Protein 7E1N (pdb70)

Radius of gyration: 22.17 Å; Cα contacts (8 Å, |Δi|>4): 540; chains: 2; bounding box: 62×58×47 Å

Nearest PDB structures (foldseek):
  7e1n-assembly1_B  TM=1.002E+00  e=2.954E-24  Pseudomonas fluorescens
  7e1l-assembly1_A  TM=7.698E-01  e=1.825E-19  Pseudomonas fluorescens
  7e1l-assembly1_B  TM=7.370E-01  e=7.491E-19  Pseudomonas fluorescens
  5fgl-assembly1_A  TM=7.136E-01  e=1.417E-04  Pseudomonas putida S16
  5wm9-assembly1_A  TM=5.943E-01  e=2.203E-04  Mycobacterium tuberculosis H37Rv

Foldseek 3Di:
DVVVLVVLLVLLLQQLLVQCLVQNPVRDDLVNSCVSSVHDLCSNCVNQVHSVSSLLVNLLVLLCLQPNLVQLVVLLPDDDALLVSLLVVLLSLLVCCVPPLDGRSLSNLVVCVVPNDPSNVVCCVPRVVSSLLSQLPSLCRLLVHPSPPPLSVVLSCVLVVVSSCCSPCVPCCCPPNPPVDDSPSVVVSVVSSVVSSVVSNVSSVVVVVD/DLLVLLLQQVLVVCLVQNLVRDDCVNSCVSSVHDSVSCCVNQVHSVSSLLVNLLVLLVLQPNLVQLVVLLPDDDQLLVSLLVVLLSLLVCCVPPLPGSSLSNNVSCVVPPDPSNVVCCVPRVVSNLLSQLVSLCSLLVHPSPDPLSNVLSCVQVVVSSCCSVCVVCCCVPPPPVDDSPRVVVSVVSSVVSSVVSNVSSVVVVVVD

B-factor: mean 45.84, std 16.69, range [20.74, 133.79]

Organism: Pseudomonas fluorescens (NCBI:txid294)

Secondary structure (DSSP, 8-state):
-HHHHHHHHHHHHHHHHHHHHHHTTTT--HHHHHHHHT--HHHHHHHHSSHHHHHHHHHHHHHHHH--HHHHHHHHHSSS-HHHHHHHHHHHHHHHHHH-TT-SHHHHHHHHHHS--TTHHHHIIIIIHHHHHHHHHHHHHHHTS-TTSHHHHHHHHHHHHHHHHHHHHHHHIIIIISTT----HHHHHHHHHHHHHHHHHHHHHHHHH-/-HHHHHHHHHHHHHHHHTTTT--HHHHHHHHT--HHHHHHHHSSHHHHHHHHHHHHHHHH--HHHHHHHHHSSS-HHHHHHHHHHHHHHHHHH-TT-SHHHHHHHHHHS--TTHHHHIIIIIHHHHHHHHHHHHHHHTS-TTSHHHHHHHHHHHHHHHHHHHHHHHIIIIISTT----HHHHHHHHHHHHHHHHHHHHHHHHHH-

Solvent-accessible surface area: 18435 Å² total; per-residue (Å²): 127,217,147,96,29,85,58,42,70,82,72,0,9,53,68,0,0,53,4,0,5,101,48,10,38,100,61,1,74,54,147,51,2,23,104,83,3,162,16,100,64,74,26,9,68,179,36,8,113,72,60,65,26,0,6,97,15,0,0,44,51,0,20,32,78,8,10,96,50,124,52,6,56,57,20,45,134,170,130,45,43,27,65,88,31,0,96,40,8,2,35,36,5,3,86,29,10,106,92,92,78,124,30,17,1,24,58,1,17,10,38,2,39,11,61,83,18,111,11,14,83,27,0,11,115,100,31,17,60,33,13,17,84,23,8,13,21,0,0,1,91,33,5,125,20,81,29,100,51,63,12,0,4,35,0,5,4,8,10,49,1,6,4,28,34,1,13,43,5,29,112,14,10,89,96,45,10,5,108,61,3,45,25,91,33,99,16,2,9,61,10,14,3,34,9,4,58,11,0,0,137,27,3,10,54,80,19,98,129,120,110,66,97,103,90,0,7,50,63,0,0,48,2,0,3,97,53,11,39,98,53,3,65,61,143,49,2,21,112,92,3,162,18,96,75,71,21,10,78,178,67,9,114,72,59,61,8,0,6,91,18,0,0,41,48,0,19,28,89,9,12,90,42,121,55,5,68,45,22,44,132,163,138,42,48,28,64,84,32,0,89,39,9,2,30,38,4,3,81,25,10,118,96,95,71,108,22,18,0,20,66,1,19,12,25,3,36,19,67,72,18,113,10,16,82,46,1,12,115,97,31,17,72,31,12,19,82,16,7,13,21,0,0,3,102,35,6,121,21,84,31,99,45,62,12,0,5,35,0,4,4,9,9,48,1,5,3,25,32,3,13,48,5,29,102,19,10,100,90,35,10,3,105,63,4,48,25,90,31,98,15,1,9,64,11,14,5,32,9,4,61,10,0,0,137,27,4,9,53,78,8,82,126,97,114

InterPro domains:
  IPR001647 DNA-binding HTH domain, TetR-type [PF00440] (25-71)
  IPR001647 DNA-binding HTH domain, TetR-type [PR00455] (25-38)
  IPR001647 DNA-binding HTH domain, TetR-type [PR00455] (46-69)
  IPR001647 DNA-binding HTH domain, TetR-type [PS50977] (19-79)
  IPR009057 Homedomain-like superfamily [SSF46689] (12-83)
  IPR015292 Transcription regulator YbiH, C-terminal [PF09209] (95-189)
  IPR036271 Tetracyclin repressor-like, C-terminal domain superfamily [SSF48498] (93-189)
  IPR050109 HTH-type, TetR-like transcriptional regulator [PTHR30055] (11-215)

Sequence (415 aa):
SRLDGQATRLQILEKAGELFAEQGLANTTSKQICERSQANSAAVNNYHFVNKEGLYRAVLLEAHARLLVQLETLVSSLNERPGSPQDKLRALITVLVERLHNHPDGWALKVLTREVLSPSPEFEVVLKEQSFPKAHILRGLLGQIMNLPADHPTTLRSAISVFAPCLFLLIAHQPLKQHVLQGLSLEPQGLIDHMMSYALGGLQAVAATAHDAATRLQILEKAGELFAEQGLANTTSKQICERSQANSAAVNYHFVNKEGLYRAVLLEAHARLVQLETLVSLNERPGSPQDKLRALITVLVERLHNHPDGWALKVLTREVLSPSPEFEVVLKEQSFPKAHILRGLLGQIMNLPADHPTTLRSAISVFAPCLFLLIAHQPLKQHVLQGLSLEPQGLIDHMMSYALGGLQAVAATAHDAA

Structure (mmCIF, N/CA/C/O backbone):
data_7E1N
#
_entry.id   7E1N
#
_cell.length_a   106.741
_cell.length_b   106.741
_cell.length_c   284.181
_cell.angle_alpha   90.000
_cell.angle_beta   90.000
_cell.angle_gamma   120.000
#
_symmetry.space_group_name_H-M   'H 3 2'
#
loop_
_entity.id
_entity.type
_entity.pdbx_description
1 polymer 'DUF1956 domain-containing protein'
2 non-polymer 2,4-bis[(1R)-1-oxidanylethyl]benzene-1,3,5-triol
3 water water
#
loop_
_atom_site.group_PDB
_atom_site.id
_atom_site.type_symbol
_atom_site.label_atom_id
_atom_site.label_alt_id
_atom_site.label_comp_id
_atom_site.label_asym_id
_atom_site.label_entity_id
_atom_site.label_seq_id
_atom_site.pdbx_PDB_ins_code
_atom_site.Cartn_x
_atom_site.Cartn_y
_atom_site.Cartn_z
_atom_site.occupancy
_atom_site.B_iso_or_equiv
_atom_site.auth_seq_id
_atom_site.auth_comp_id
_atom_site.auth_asym_id
_atom_site.auth_atom_id
_atom_site.pdbx_PDB_model_num
ATOM 1 N N . SER A 1 23 ? 76.143 89.685 139.778 1.00 106.00 14 SER A N 1
ATOM 2 C CA . SER A 1 23 ? 76.890 88.390 139.814 1.00 100.15 14 SER A CA 1
ATOM 3 C C . SER A 1 23 ? 75.939 87.199 140.033 1.00 95.90 14 SER A C 1
ATOM 4 O O . SER A 1 23 ? 76.401 86.047 139.828 1.00 91.04 14 SER A O 1
ATOM 7 N N . ARG A 1 24 ? 74.680 87.435 140.443 1.00 86.61 15 ARG A N 1
ATOM 8 C CA . ARG A 1 24 ? 73.576 86.446 140.276 1.00 79.76 15 ARG A CA 1
ATOM 9 C C . ARG A 1 24 ? 73.277 86.278 138.779 1.00 72.36 15 ARG A C 1
ATOM 10 O O . ARG A 1 24 ? 73.159 85.136 138.305 1.00 55.69 15 ARG A O 1
ATOM 18 N N . LEU A 1 25 ? 73.200 87.375 138.033 1.00 66.60 16 LEU A N 1
ATOM 19 C CA . LEU A 1 25 ? 73.002 87.288 136.574 1.00 69.69 16 LEU A CA 1
ATOM 20 C C . LEU A 1 25 ? 74.116 86.401 135.969 1.00 63.39 16 LEU A C 1
ATOM 21 O O . LEU A 1 25 ? 73.836 85.570 135.084 1.00 57.56 16 LEU A O 1
ATOM 26 N N . ASP A 1 26 ? 75.342 86.485 136.472 1.00 58.08 17 ASP A N 1
ATOM 27 C CA . ASP A 1 26 ? 76.462 85.705 135.885 1.00 56.95 17 ASP A CA 1
ATOM 28 C C . ASP A 1 26 ? 76.284 84.220 136.242 1.00 56.00 17 ASP A C 1
ATOM 29 O O . ASP A 1 26 ? 76.599 83.358 135.399 1.00 51.62 17 ASP A O 1
ATOM 34 N N . GLY A 1 27 ? 75.745 83.910 137.418 1.00 51.67 18 GLY A N 1
ATOM 35 C CA . GLY A 1 27 ? 75.475 82.519 137.832 1.00 50.88 18 GLY A CA 1
ATOM 36 C C . GLY A 1 27 ? 74.344 81.914 136.990 1.00 47.19 18 GLY A C 1
ATOM 37 O O . GLY A 1 27 ? 74.410 80.716 136.669 1.00 41.94 18 GLY A O 1
ATOM 38 N N . GLN A 1 28 ? 73.313 82.709 136.702 1.00 48.00 19 GLN A N 1
ATOM 39 C CA . GLN A 1 28 ? 72.178 82.348 135.814 1.00 51.83 19 GLN A CA 1
ATOM 40 C C . GLN A 1 28 ? 72.738 82.028 134.412 1.00 50.32 19 GLN A C 1
ATOM 41 O O . GLN A 1 28 ? 72.327 81.005 133.813 1.00 46.71 19 GLN A O 1
ATOM 47 N N . ALA A 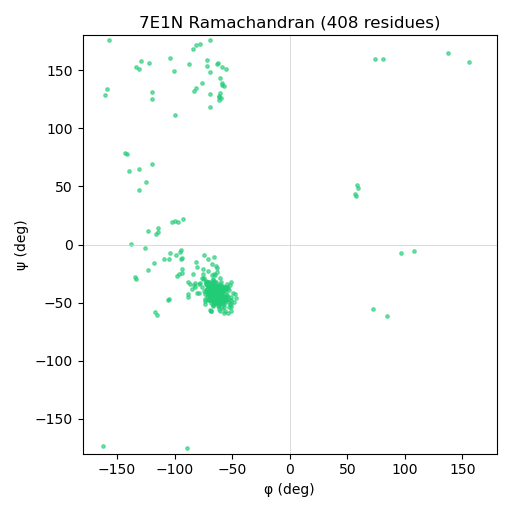1 29 ? 73.683 82.827 133.906 1.00 46.13 20 ALA A N 1
ATOM 48 C CA . ALA A 1 29 ? 74.308 82.597 132.585 1.00 45.61 20 ALA A CA 1
ATOM 49 C C . ALA A 1 29 ? 74.911 81.181 132.559 1.00 44.97 20 ALA A C 1
ATOM 50 O O . ALA A 1 29 ? 74.694 80.462 131.561 1.00 42.07 20 ALA A O 1
ATOM 52 N N . THR A 1 30 ? 75.668 80.793 133.583 1.00 36.64 21 THR A N 1
ATOM 53 C CA . THR A 1 30 ? 76.312 79.442 133.608 1.00 38.33 21 THR A CA 1
ATOM 54 C C . THR A 1 30 ? 75.223 78.339 133.661 1.00 35.80 21 THR A C 1
ATOM 55 O O . THR A 1 30 ? 75.317 77.349 132.913 1.00 33.08 21 THR A O 1
ATOM 59 N N . ARG A 1 31 ? 74.200 78.517 134.472 1.00 32.94 22 ARG A N 1
ATOM 60 C CA . ARG A 1 31 ? 73.099 77.554 134.590 1.00 30.46 22 ARG A CA 1
ATOM 61 C C . ARG A 1 31 ? 72.458 77.382 133.206 1.00 30.69 22 ARG A C 1
ATOM 62 O O . ARG A 1 31 ? 72.301 76.264 132.772 1.00 27.08 22 ARG A O 1
ATOM 70 N N . LEU A 1 32 ? 72.198 78.500 132.514 1.00 30.48 23 LEU A N 1
ATOM 71 C CA . LEU A 1 32 ? 71.492 78.505 131.222 1.00 30.33 23 LEU A CA 1
ATOM 72 C C . LEU A 1 32 ? 72.375 77.948 130.134 1.00 31.98 23 LEU A C 1
ATOM 73 O O . LEU A 1 32 ? 71.870 77.298 129.221 1.00 30.52 23 LEU A O 1
ATOM 78 N N . GLN A 1 33 ? 73.669 78.195 130.216 1.00 31.00 24 GLN A N 1
ATOM 79 C CA . GLN A 1 33 ? 74.647 77.692 129.242 1.00 34.82 24 GLN A CA 1
ATOM 80 C C . GLN A 1 33 ? 74.588 76.177 129.310 1.00 33.11 24 GLN A C 1
ATOM 81 O O . GLN A 1 33 ? 74.456 75.542 128.248 1.00 36.31 24 GLN A O 1
ATOM 87 N N . ILE A 1 34 ? 74.719 75.605 130.489 1.00 28.09 25 ILE A N 1
ATOM 88 C CA . ILE A 1 34 ? 74.653 74.121 130.679 1.00 28.73 25 ILE A CA 1
ATOM 89 C C . ILE A 1 34 ? 73.264 73.590 130.248 1.00 30.51 25 ILE A C 1
ATOM 90 O O . ILE A 1 34 ? 73.195 72.599 129.590 1.00 30.48 25 ILE A O 1
ATOM 95 N N . LEU A 1 35 ? 72.183 74.253 130.639 1.00 27.59 26 LEU A N 1
ATOM 96 C CA . LEU A 1 35 ? 70.805 73.838 130.291 1.00 27.69 26 LEU A CA 1
ATOM 97 C C . LEU A 1 35 ? 70.654 73.747 128.760 1.00 31.39 26 LEU A C 1
ATOM 98 O O . LEU A 1 35 ? 70.065 72.732 128.251 1.00 28.18 26 LEU A O 1
ATOM 103 N N . GLU A 1 36 ? 71.152 74.731 128.013 1.00 30.36 27 GLU A N 1
ATOM 104 C CA . GLU A 1 36 ? 70.997 74.796 126.547 1.00 33.34 27 GLU A CA 1
ATOM 105 C C . GLU A 1 36 ? 71.769 73.615 125.951 1.00 34.06 27 GLU A C 1
ATOM 106 O O . GLU A 1 36 ? 71.239 72.946 125.046 1.00 31.34 27 GLU A O 1
ATOM 112 N N . LYS A 1 37 ? 73.013 73.430 126.342 1.00 31.09 28 LYS A N 1
ATOM 113 C CA . LYS A 1 37 ? 73.828 72.377 125.669 1.00 35.09 28 LYS A CA 1
ATOM 114 C C . LYS A 1 37 ? 73.302 70.996 126.048 1.00 34.73 28 LYS A C 1
ATOM 115 O O . LYS A 1 37 ? 73.157 70.144 125.183 1.00 34.17 28 LYS A O 1
ATOM 121 N N . ALA A 1 38 ? 72.875 70.821 127.287 1.00 30.55 29 ALA A N 1
ATOM 122 C CA . ALA A 1 38 ? 72.233 69.582 127.747 1.00 29.48 29 ALA A CA 1
ATOM 123 C C . ALA A 1 38 ? 70.958 69.303 126.965 1.00 30.53 29 ALA A C 1
ATOM 124 O O . ALA A 1 38 ? 70.736 68.121 126.608 1.00 32.74 29 ALA A O 1
ATOM 126 N N . GLY A 1 39 ? 70.124 70.309 126.790 1.00 29.60 30 GLY A N 1
ATOM 127 C CA . GLY A 1 39 ? 68.908 70.211 125.967 1.00 31.96 30 GLY A CA 1
ATOM 128 C C . GLY A 1 39 ? 69.245 69.667 124.574 1.00 34.89 30 GLY A C 1
ATOM 129 O O . GLY A 1 39 ? 68.608 68.695 124.104 1.00 32.75 30 GLY A O 1
ATOM 130 N N . GLU A 1 40 ? 70.222 70.268 123.931 1.00 34.25 31 GLU A N 1
ATOM 131 C CA . GLU A 1 40 ? 70.622 69.884 122.557 1.00 37.98 31 GLU A CA 1
ATOM 132 C C . GLU A 1 40 ? 71.083 68.417 122.574 1.00 36.45 31 GLU A C 1
ATOM 133 O O . GLU A 1 40 ? 70.614 67.634 121.726 1.00 36.82 31 GLU A O 1
ATOM 139 N N . LEU A 1 41 ? 71.845 68.037 123.559 1.00 36.30 32 LEU A N 1
ATOM 140 C CA . LEU A 1 41 ? 72.409 66.663 123.649 1.00 38.32 32 LEU A CA 1
ATOM 141 C C . LEU A 1 41 ? 71.308 65.657 123.948 1.00 40.44 32 LEU A C 1
ATOM 142 O O . LEU A 1 41 ? 71.279 64.614 123.286 1.00 37.08 32 LEU A O 1
ATOM 147 N N . PHE A 1 42 ? 70.445 65.935 124.930 1.00 33.72 33 PHE A N 1
ATOM 148 C CA . PHE A 1 42 ? 69.354 65.015 125.258 1.00 34.60 33 PHE A CA 1
ATOM 149 C C . PHE A 1 42 ? 68.446 64.819 124.050 1.00 37.23 33 PHE A C 1
ATOM 150 O O . PHE A 1 42 ? 67.943 63.693 123.823 1.00 35.57 33 PHE A O 1
ATOM 158 N N . ALA A 1 43 ? 68.133 65.900 123.324 1.00 38.56 34 ALA A N 1
ATOM 159 C CA . ALA A 1 43 ? 67.378 65.855 122.061 1.00 39.44 34 ALA A CA 1
ATOM 160 C C . ALA A 1 43 ? 68.086 64.957 121.002 1.00 41.22 34 ALA A C 1
ATOM 161 O O . ALA A 1 43 ? 67.405 64.150 120.340 1.00 38.52 34 ALA A O 1
ATOM 163 N N . GLU A 1 44 ? 69.375 65.105 120.800 1.00 42.41 35 GLU A N 1
ATOM 164 C CA . GLU A 1 44 ? 70.095 64.286 119.785 1.00 51.20 35 GLU A CA 1
ATOM 165 C C . GLU A 1 44 ? 70.202 62.824 120.240 1.00 51.24 35 GLU A C 1
ATOM 166 O O . GLU A 1 44 ? 70.064 62.028 119.413 1.00 55.03 35 GLU A O 1
ATOM 172 N N . GLN A 1 45 ? 70.373 62.493 121.519 1.00 46.00 36 GLN A N 1
ATOM 173 C CA . GLN A 1 45 ? 70.855 61.153 121.950 1.00 49.30 36 GLN A CA 1
ATOM 174 C C . GLN A 1 45 ? 69.880 60.460 122.903 1.00 51.50 36 GLN A C 1
ATOM 175 O O . GLN A 1 45 ? 70.056 59.229 123.118 1.00 53.57 36 GLN A O 1
ATOM 181 N N . GLY A 1 46 ? 68.998 61.189 123.582 1.00 42.53 37 GLY A N 1
ATOM 182 C CA . GLY A 1 46 ? 68.194 60.619 124.678 1.00 41.49 37 GLY A CA 1
ATOM 183 C C . GLY A 1 46 ? 68.972 60.555 125.996 1.00 42.10 37 GLY A C 1
ATOM 184 O O . GLY A 1 46 ? 70.214 60.615 126.020 1.00 43.49 37 GLY A O 1
ATOM 185 N N . LEU A 1 47 ? 68.226 60.464 127.087 1.00 41.44 38 LEU A N 1
ATOM 186 C CA . LEU A 1 47 ? 68.751 60.399 128.465 1.00 44.63 38 LEU A CA 1
ATOM 187 C C . LEU A 1 47 ? 69.677 59.183 128.630 1.00 48.99 38 LEU A C 1
ATOM 188 O O . LEU A 1 47 ? 70.782 59.359 129.172 1.00 48.24 38 LEU A O 1
ATOM 193 N N . ALA A 1 48 ? 69.285 58.009 128.130 1.00 51.95 39 ALA A N 1
ATOM 194 C CA . ALA A 1 48 ? 70.061 56.752 128.360 1.00 59.92 39 ALA A CA 1
ATOM 195 C C . ALA A 1 48 ? 71.451 56.822 127.699 1.00 54.89 39 ALA A C 1
ATOM 196 O O . ALA A 1 48 ? 72.397 56.386 128.294 1.00 63.92 39 ALA A O 1
ATOM 198 N N . ASN A 1 49 ? 71.583 57.446 126.538 1.00 56.45 40 ASN A N 1
ATOM 199 C CA . ASN A 1 49 ? 72.875 57.504 125.808 1.00 55.17 40 ASN A CA 1
ATOM 200 C C . ASN A 1 49 ? 73.616 58.829 126.021 1.00 54.66 40 ASN A C 1
ATOM 201 O O . ASN A 1 49 ? 74.517 59.094 125.261 1.00 56.14 40 ASN A O 1
ATOM 206 N N . THR A 1 50 ? 73.330 59.608 127.063 1.00 53.80 41 THR A N 1
ATOM 207 C CA . THR A 1 50 ? 74.034 60.903 127.279 1.00 50.72 41 THR A CA 1
ATOM 208 C C . THR A 1 50 ? 74.756 60.842 128.611 1.00 48.81 41 THR A C 1
ATOM 209 O O . THR A 1 50 ? 74.134 60.580 129.617 1.00 49.64 41 THR A O 1
ATOM 213 N N . THR A 1 51 ? 76.040 61.094 128.618 1.00 50.03 42 THR A N 1
ATOM 214 C CA . THR A 1 51 ? 76.817 60.995 129.875 1.00 52.68 42 THR A CA 1
ATOM 215 C C . THR A 1 51 ? 77.093 62.397 130.376 1.00 47.53 42 THR A C 1
ATOM 216 O O . THR A 1 51 ? 77.045 63.379 129.560 1.00 44.58 42 THR A O 1
ATOM 220 N N . SER A 1 52 ? 77.406 62.487 131.657 1.00 51.84 43 SER A N 1
ATOM 221 C CA . SER A 1 52 ? 77.820 63.754 132.322 1.00 51.44 43 SER A CA 1
ATOM 222 C C . SER A 1 52 ? 79.097 64.297 131.664 1.00 50.91 43 SER A C 1
ATOM 223 O O . SER A 1 52 ? 79.191 65.516 131.430 1.00 47.94 43 SER A O 1
ATOM 226 N N . LYS A 1 53 ? 79.993 63.425 131.209 1.00 49.88 44 LYS A N 1
ATOM 227 C CA . LYS A 1 53 ? 81.242 63.883 130.567 1.00 52.23 44 LYS A CA 1
ATOM 228 C C . LYS A 1 53 ? 80.865 64.567 129.247 1.00 49.88 44 LYS A C 1
ATOM 229 O O . LYS A 1 53 ? 81.403 65.660 128.973 1.00 51.40 44 LYS A O 1
ATOM 235 N N . GLN A 1 54 ? 79.953 63.984 128.454 1.00 47.96 45 GLN A N 1
ATOM 236 C CA . GLN A 1 54 ? 79.467 64.664 127.245 1.00 48.22 45 GLN A CA 1
ATOM 237 C C . GLN A 1 54 ? 78.902 66.051 127.624 1.00 48.95 45 GLN A C 1
ATOM 238 O O . GLN A 1 54 ? 79.210 67.072 126.950 1.00 45.68 45 GLN A O 1
ATOM 244 N N . ILE A 1 55 ? 78.080 66.142 128.663 1.00 44.62 46 ILE A N 1
ATOM 245 C CA . ILE A 1 55 ? 77.413 67.450 128.951 1.00 43.91 46 ILE A CA 1
ATOM 246 C C . ILE A 1 55 ? 78.495 68.502 129.292 1.00 41.11 46 ILE A C 1
ATOM 247 O O . ILE A 1 55 ? 78.544 69.604 128.681 1.00 39.07 46 ILE A O 1
ATOM 252 N N . CYS A 1 56 ? 79.432 68.110 130.128 1.00 42.94 47 CYS A N 1
ATOM 253 C CA . CYS A 1 56 ? 80.610 68.923 130.545 1.00 50.69 47 CYS A CA 1
ATOM 254 C C . CYS A 1 56 ? 81.439 69.375 129.345 1.00 51.59 47 CYS A C 1
ATOM 255 O O . CYS A 1 56 ? 81.849 70.590 129.281 1.00 54.00 47 CYS A O 1
ATOM 258 N N . GLU A 1 57 ? 81.615 68.496 128.372 1.00 54.35 48 GLU A N 1
ATOM 259 C CA . GLU A 1 57 ? 82.390 68.856 127.168 1.00 57.88 48 GLU A CA 1
ATOM 260 C C . GLU A 1 57 ? 81.591 69.801 126.279 1.00 53.33 48 GLU A C 1
ATOM 261 O O . GLU A 1 57 ? 82.174 70.801 125.839 1.00 50.16 48 GLU A O 1
ATOM 267 N N . ARG A 1 58 ? 80.319 69.483 125.993 1.00 48.01 49 ARG A N 1
ATOM 268 C CA . ARG A 1 58 ? 79.496 70.359 125.133 1.00 52.33 49 ARG A CA 1
ATOM 269 C C . ARG A 1 58 ? 79.367 71.728 125.823 1.00 50.22 49 ARG A C 1
ATOM 270 O O . ARG A 1 58 ? 79.545 72.710 125.160 1.00 45.02 49 ARG A O 1
ATOM 278 N N . SER A 1 59 ? 79.093 71.773 127.122 1.00 45.03 50 SER A N 1
ATOM 279 C CA . SER A 1 59 ? 78.786 73.043 127.840 1.00 45.61 50 SER A CA 1
ATOM 280 C C . SER A 1 59 ? 80.124 73.742 128.164 1.00 46.83 50 SER A C 1
ATOM 281 O O . SER A 1 59 ? 80.119 74.928 128.478 1.00 42.60 50 SER A O 1
ATOM 284 N N . GLN A 1 60 ? 81.242 73.001 128.152 1.00 50.91 51 GLN A N 1
ATOM 285 C CA . GLN A 1 60 ? 82.611 73.483 128.531 1.00 53.24 51 GLN A CA 1
ATOM 286 C C . GLN A 1 60 ? 82.568 74.043 129.950 1.00 52.81 51 GLN A C 1
ATOM 287 O O . GLN A 1 60 ? 83.160 75.102 130.219 1.00 49.23 51 GLN A O 1
ATOM 293 N N . ALA A 1 61 ? 81.877 73.312 130.813 1.00 50.13 52 ALA A N 1
ATOM 294 C CA . ALA A 1 61 ? 81.783 73.602 132.248 1.00 50.98 52 ALA A CA 1
ATOM 295 C C . ALA A 1 61 ? 82.098 72.290 132.942 1.00 55.21 52 ALA A C 1
ATOM 296 O O . ALA A 1 61 ? 81.774 71.224 132.334 1.00 57.19 52 ALA A O 1
ATOM 298 N N . ASN A 1 62 ? 82.655 72.353 134.148 1.00 50.00 53 ASN A N 1
ATOM 299 C CA . ASN A 1 62 ? 83.101 71.126 134.858 1.00 51.08 53 ASN A CA 1
ATOM 300 C C . ASN A 1 62 ? 81.929 70.492 135.597 1.00 47.88 53 ASN A C 1
ATOM 301 O O . ASN A 1 62 ? 80.836 71.146 135.800 1.00 40.87 53 ASN A O 1
ATOM 306 N N . SER A 1 63 ? 82.177 69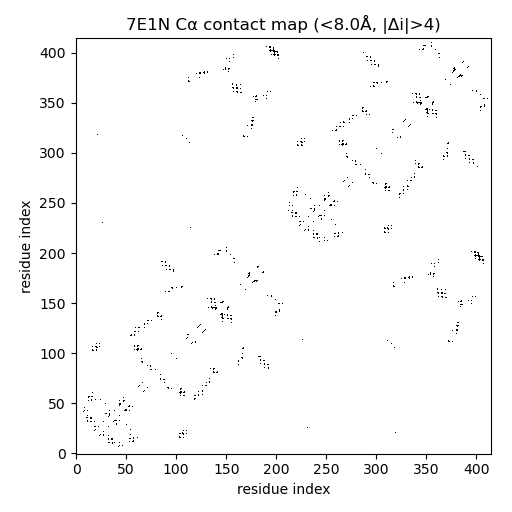.274 136.043 1.00 44.60 54 SER A N 1
ATOM 307 C CA . SER A 1 63 ? 81.181 68.447 136.752 1.00 48.39 54 SER A CA 1
ATOM 308 C C . SER A 1 63 ? 80.655 69.228 137.987 1.00 50.51 54 SER A C 1
ATOM 309 O O . SER A 1 63 ? 79.431 69.163 138.304 1.00 43.71 54 SER A O 1
ATOM 312 N N . ALA A 1 64 ? 81.524 69.969 138.693 1.00 47.87 55 ALA A N 1
ATOM 313 C CA . ALA A 1 64 ? 81.103 70.675 139.916 1.00 46.60 55 ALA A CA 1
ATOM 314 C C . ALA A 1 64 ? 80.101 71.784 139.570 1.00 47.92 55 ALA A C 1
ATOM 315 O O . ALA A 1 64 ? 79.182 72.038 140.386 1.00 40.62 55 ALA A O 1
ATOM 317 N N . ALA A 1 65 ? 80.307 72.486 138.454 1.00 46.22 56 ALA A N 1
ATOM 318 C CA . ALA A 1 65 ? 79.407 73.567 137.990 1.00 46.66 56 ALA A CA 1
ATOM 319 C C . ALA A 1 65 ? 78.033 72.957 137.632 1.00 40.99 56 ALA A C 1
ATOM 320 O O . ALA A 1 65 ? 76.959 73.490 138.047 1.00 40.97 56 ALA A O 1
ATOM 322 N N . VAL A 1 66 ? 78.043 71.768 137.083 1.00 40.84 57 VAL A N 1
ATOM 323 C CA . VAL A 1 66 ? 76.769 71.123 136.710 1.00 39.94 57 VAL A CA 1
ATOM 324 C C . VAL A 1 66 ? 76.023 70.753 137.978 1.00 39.97 57 VAL A C 1
ATOM 325 O O . VAL A 1 66 ? 74.790 71.080 138.091 1.00 36.33 57 VAL A O 1
ATOM 329 N N . ASN A 1 67 ? 76.659 69.987 138.836 1.00 36.55 58 ASN A N 1
ATOM 330 C CA A ASN A 1 67 ? 76.019 69.552 140.111 0.50 35.51 58 ASN A CA 1
ATOM 331 C CA B ASN A 1 67 ? 76.050 69.537 140.127 0.50 37.80 58 ASN A CA 1
ATOM 332 C C . ASN A 1 67 ? 75.609 70.770 140.952 1.00 36.99 58 ASN A C 1
ATOM 333 O O . ASN A 1 67 ? 74.604 70.704 141.600 1.00 32.67 58 ASN A O 1
ATOM 342 N N . TYR A 1 68 ? 76.363 71.872 140.911 1.00 34.20 59 TYR A N 1
ATOM 343 C CA . TYR A 1 68 ? 76.036 73.094 141.649 1.00 35.02 59 TYR A CA 1
ATOM 344 C C . TYR A 1 68 ? 74.618 73.532 141.223 1.00 33.53 59 TYR A C 1
ATOM 345 O O . TYR A 1 68 ? 73.718 73.768 142.014 1.00 32.79 59 TYR A O 1
ATOM 354 N N . HIS A 1 69 ? 74.458 73.734 139.959 1.00 30.15 60 HIS A N 1
ATOM 355 C CA . HIS A 1 69 ? 73.220 74.297 139.406 1.00 33.28 60 HIS A CA 1
ATOM 356 C C . HIS A 1 69 ? 72.045 73.289 139.428 1.00 28.99 60 HIS A C 1
ATOM 357 O O . HIS A 1 69 ? 70.938 73.728 139.566 1.00 31.43 60 HIS A O 1
ATOM 364 N N . PHE A 1 70 ? 72.277 72.001 139.242 1.00 26.46 61 PHE A N 1
ATOM 365 C CA . PHE A 1 70 ? 71.168 71.057 138.946 1.00 25.20 61 PHE A CA 1
ATOM 366 C C . PHE A 1 70 ? 71.140 69.902 139.908 1.00 28.81 61 PHE A C 1
ATOM 367 O O . PHE A 1 70 ? 70.272 68.969 139.748 1.00 27.98 61 PHE A O 1
ATOM 375 N N . VAL A 1 71 ? 72.125 69.859 140.813 1.00 29.38 62 VAL A N 1
ATOM 376 C CA . VAL A 1 71 ? 72.257 68.805 141.868 1.00 30.42 62 VAL A CA 1
ATOM 377 C C . VAL A 1 71 ? 72.968 67.607 141.282 1.00 33.34 62 VAL A C 1
ATOM 378 O O . VAL A 1 71 ? 74.059 67.265 141.755 1.00 31.83 62 VAL A O 1
ATOM 382 N N . ASN A 1 72 ? 72.371 67.016 140.271 1.00 32.78 63 ASN A N 1
ATOM 383 C CA . ASN A 1 72 ? 72.975 65.846 139.568 1.00 35.40 63 ASN A CA 1
ATOM 384 C C . ASN A 1 72 ? 72.371 65.752 138.156 1.00 32.78 63 ASN A C 1
ATOM 385 O O . ASN A 1 72 ? 71.526 66.552 137.773 1.00 32.66 63 ASN A O 1
ATOM 390 N N . LYS A 1 73 ? 72.857 64.823 137.365 1.00 30.72 64 LYS A N 1
ATOM 391 C CA . LYS A 1 73 ? 72.399 64.631 135.967 1.00 33.24 64 LYS A CA 1
ATOM 392 C C . LYS A 1 73 ? 70.872 64.478 135.859 1.00 32.28 64 LYS A C 1
ATOM 393 O O . LYS A 1 73 ? 70.277 65.043 134.925 1.00 29.49 64 LYS A O 1
ATOM 399 N N . GLU A 1 74 ? 70.257 63.780 136.772 1.00 31.47 65 GLU A N 1
ATOM 400 C CA . GLU A 1 74 ? 68.809 63.525 136.744 1.00 32.90 65 GLU A CA 1
ATOM 401 C C . GLU A 1 74 ? 68.094 64.860 137.015 1.00 31.69 65 GLU A C 1
ATOM 402 O O . GLU A 1 74 ? 67.035 65.107 136.430 1.00 28.20 65 GLU A O 1
ATOM 408 N N . GLY A 1 75 ? 68.631 65.682 137.912 1.00 27.90 66 GLY A N 1
ATOM 409 C CA . GLY A 1 75 ? 68.060 67.026 138.196 1.00 29.30 66 GLY A CA 1
ATOM 410 C C . GLY A 1 75 ? 68.213 67.941 136.992 1.00 29.43 66 GLY A C 1
ATOM 411 O O . GLY A 1 75 ? 67.259 68.650 136.635 1.00 26.05 66 GLY A O 1
ATOM 412 N N . LEU A 1 76 ? 69.279 67.754 136.225 1.00 29.50 67 LEU A N 1
ATOM 413 C CA . LEU A 1 76 ? 69.494 68.511 134.966 1.00 29.51 67 LEU A CA 1
ATOM 414 C C . LEU A 1 76 ? 68.478 68.031 133.914 1.00 28.77 67 LEU A C 1
ATOM 415 O O . LEU A 1 76 ? 67.818 68.845 133.270 1.00 27.76 67 LEU A O 1
ATOM 420 N N . TYR A 1 77 ? 68.266 66.742 133.819 1.00 28.42 68 TYR A N 1
ATOM 421 C CA . TYR A 1 77 ? 67.274 66.210 132.865 1.00 29.13 68 TYR A CA 1
ATOM 422 C C . TYR A 1 77 ? 65.900 66.792 133.189 1.00 28.42 68 TYR A C 1
ATOM 423 O O . TYR A 1 77 ? 65.201 67.267 132.261 1.00 28.51 68 TYR A O 1
ATOM 432 N N . ARG A 1 78 ? 65.504 66.804 134.447 1.00 27.61 69 ARG A N 1
ATOM 433 C CA . ARG A 1 78 ? 64.209 67.399 134.834 1.00 28.11 69 ARG A CA 1
ATOM 434 C C . ARG A 1 78 ? 64.151 68.847 134.334 1.00 27.08 69 ARG A C 1
ATOM 435 O O . ARG A 1 78 ? 63.095 69.270 133.836 1.00 24.33 69 ARG A O 1
ATOM 443 N N . ALA A 1 79 ? 65.205 69.638 134.569 1.00 22.83 70 ALA A N 1
ATOM 444 C CA . ALA A 1 79 ? 65.154 71.078 134.234 1.00 21.96 70 ALA A CA 1
ATOM 445 C C . ALA A 1 79 ? 65.040 71.207 132.708 1.00 22.62 70 ALA A C 1
ATOM 446 O O . ALA A 1 79 ? 64.429 72.144 132.217 1.00 23.45 70 ALA A O 1
ATOM 448 N N . VAL A 1 80 ? 65.742 70.360 131.949 1.00 22.65 71 VAL A N 1
ATOM 449 C CA . VAL A 1 80 ? 65.674 70.361 130.484 1.00 22.86 71 VAL A CA 1
ATOM 450 C C . VAL A 1 80 ? 64.224 70.128 130.068 1.00 24.46 71 VAL A C 1
ATOM 451 O O . VAL A 1 80 ? 63.713 70.925 129.237 1.00 27.50 71 VAL A O 1
ATOM 455 N N . LEU A 1 81 ? 63.542 69.141 130.606 1.00 26.47 72 LEU A N 1
ATOM 456 C CA . LEU A 1 81 ? 62.154 68.829 130.162 1.00 26.89 72 LEU A CA 1
ATOM 457 C C . LEU A 1 81 ? 61.246 70.004 130.522 1.00 23.85 72 LEU A C 1
ATOM 458 O O . LEU A 1 81 ? 60.397 70.342 129.736 1.00 24.53 72 LEU A O 1
ATOM 463 N N . LEU A 1 82 ? 61.388 70.619 131.691 1.00 22.38 73 LEU A N 1
ATOM 464 C CA . LEU A 1 82 ? 60.482 71.727 132.144 1.00 23.36 73 LEU A CA 1
ATOM 465 C C . LEU A 1 82 ? 60.752 72.925 131.232 1.00 25.21 73 LEU A C 1
ATOM 466 O O . LEU A 1 82 ? 59.784 73.571 130.789 1.00 27.64 73 LEU A O 1
ATOM 471 N N . GLU A 1 83 ? 62.013 73.151 130.873 1.00 27.51 74 GLU A N 1
ATOM 472 C CA . GLU A 1 83 ? 62.388 74.295 129.977 1.00 24.66 74 GLU A CA 1
ATOM 473 C C . GLU A 1 83 ? 61.783 73.986 128.592 1.00 25.16 74 GLU A C 1
ATOM 474 O O . GLU A 1 83 ? 61.286 74.898 127.929 1.00 25.23 74 GLU A O 1
ATOM 480 N N . ALA A 1 84 ? 61.907 72.753 128.109 1.00 25.36 75 ALA A N 1
ATOM 481 C CA . ALA A 1 84 ? 61.374 72.330 126.787 1.00 25.56 75 ALA A CA 1
ATOM 482 C C . ALA A 1 84 ? 59.904 72.682 126.724 1.00 28.47 75 ALA A C 1
ATOM 483 O O . ALA A 1 84 ? 59.457 73.313 125.745 1.00 29.74 75 ALA A O 1
ATOM 485 N N . HIS A 1 85 ? 59.139 72.314 127.733 1.00 26.41 76 HIS A N 1
ATOM 486 C CA . HIS A 1 85 ? 57.698 72.555 127.721 1.00 28.07 76 HIS A CA 1
ATOM 487 C C . HIS A 1 85 ? 57.384 74.076 127.764 1.00 26.43 76 HIS A C 1
ATOM 488 O O . HIS A 1 85 ? 56.369 74.499 127.178 1.00 27.14 76 HIS A O 1
ATOM 495 N N . ALA A 1 86 ? 58.191 74.840 128.487 1.00 23.97 77 ALA A N 1
ATOM 496 C CA . ALA A 1 86 ? 58.006 76.291 128.655 1.00 26.60 77 ALA A CA 1
ATOM 497 C C . ALA A 1 86 ? 58.250 76.994 127.335 1.00 26.72 77 ALA A C 1
ATOM 498 O O . ALA A 1 86 ? 57.543 78.019 126.998 1.00 27.68 77 ALA A O 1
ATOM 500 N N . ARG A 1 87 ? 59.209 76.475 126.562 1.00 29.33 78 ARG A N 1
ATOM 501 C CA . ARG A 1 87 ? 59.559 77.059 125.238 1.00 29.53 78 ARG A CA 1
ATOM 502 C C . ARG A 1 87 ? 58.396 76.845 124.261 1.00 28.07 78 ARG A C 1
ATOM 503 O O . ARG A 1 87 ? 58.066 77.793 123.521 1.00 33.72 78 ARG A O 1
ATOM 511 N N . LEU A 1 88 ? 57.808 75.644 124.263 1.00 28.88 79 LEU A N 1
ATOM 512 C CA A LEU A 1 88 ? 56.620 75.342 123.431 0.60 30.68 79 LEU A CA 1
ATOM 513 C CA B LEU A 1 88 ? 56.633 75.362 123.408 0.40 30.92 79 LEU A CA 1
ATOM 514 C C . LEU A 1 88 ? 55.554 76.426 123.641 1.00 32.01 79 LEU A C 1
ATOM 515 O O . LEU A 1 88 ? 55.139 77.032 122.672 1.00 32.04 79 LEU A O 1
ATOM 524 N N . VAL A 1 89 ? 55.111 76.608 124.882 1.00 30.82 80 VAL A N 1
ATOM 525 C CA . VAL A 1 89 ? 54.201 77.694 125.292 1.00 29.09 80 VAL A CA 1
ATOM 526 C C . VAL A 1 89 ? 54.303 77.887 126.772 1.00 30.02 80 VAL A C 1
ATOM 527 O O . VAL A 1 89 ? 54.156 76.929 127.561 1.00 28.55 80 VAL A O 1
ATOM 531 N N . GLN A 1 90 ? 54.516 79.110 127.166 1.00 30.89 81 GLN A N 1
ATOM 532 C CA . GLN A 1 90 ? 54.705 79.421 128.587 1.00 33.35 81 GLN A CA 1
ATOM 533 C C . GLN A 1 90 ? 53.330 79.372 129.249 1.00 28.56 81 GLN A C 1
ATOM 534 O O . GLN A 1 90 ? 52.426 79.958 128.716 1.00 27.02 81 GLN A O 1
ATOM 540 N N . LEU A 1 91 ? 53.231 78.802 130.450 1.00 29.18 82 LEU A N 1
ATOM 541 C CA . LEU A 1 91 ? 52.005 78.766 131.216 1.00 28.82 82 LEU A CA 1
ATOM 542 C C . LEU A 1 91 ? 51.530 80.201 131.460 1.00 32.12 82 LEU A C 1
ATOM 543 O O . LEU A 1 91 ? 50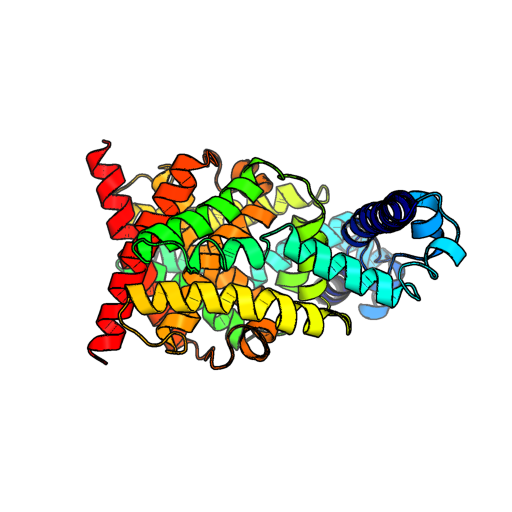.312 80.439 131.304 1.00 31.34 82 LEU A O 1
ATOM 548 N N . GLU A 1 92 ? 52.448 81.106 131.812 1.00 29.55 83 GLU A N 1
ATOM 549 C CA . GLU A 1 92 ? 52.098 82.528 132.081 1.00 31.50 83 GLU A CA 1
ATOM 550 C C . GLU A 1 92 ? 51.378 83.123 130.864 1.00 31.82 83 GLU A C 1
ATOM 551 O O . GLU A 1 92 ? 50.352 83.803 131.060 1.00 32.49 83 GLU A O 1
ATOM 557 N N . THR A 1 93 ? 51.903 82.871 129.660 1.00 31.13 84 THR A N 1
ATOM 558 C CA . THR A 1 93 ? 51.312 83.397 128.423 1.00 30.35 84 THR A CA 1
ATOM 559 C C . THR A 1 93 ? 49.866 82.886 128.291 1.00 30.47 84 THR A C 1
ATOM 560 O O . THR A 1 93 ? 49.002 83.659 127.908 1.00 30.07 84 THR A O 1
ATOM 564 N N . LEU A 1 94 ? 49.610 81.593 128.596 1.00 26.60 85 LEU A N 1
ATOM 565 C CA . LEU A 1 94 ? 48.236 81.123 128.483 1.00 26.83 85 LEU A CA 1
ATOM 566 C C . LEU A 1 94 ? 47.372 81.799 129.539 1.00 28.33 85 LEU A C 1
ATOM 567 O O . LEU A 1 94 ? 46.181 82.036 129.270 1.00 29.85 85 LEU A O 1
ATOM 572 N N . VAL A 1 95 ? 47.851 81.892 130.761 1.00 29.01 86 VAL A N 1
ATOM 573 C CA . VAL A 1 95 ? 47.086 82.529 131.892 1.00 30.56 86 VAL A CA 1
ATOM 574 C C . VAL A 1 95 ? 46.773 83.984 131.481 1.00 32.80 86 VAL A C 1
ATOM 575 O O . VAL A 1 95 ? 45.615 84.418 131.593 1.00 32.32 86 VAL A O 1
ATOM 579 N N . SER A 1 96 ? 47.755 84.731 130.999 1.00 31.90 87 SER A N 1
ATOM 580 C CA A SER A 1 96 ? 47.539 86.150 130.598 0.61 33.43 87 SER A CA 1
ATOM 581 C CA B SER A 1 96 ? 47.570 86.147 130.591 0.39 33.69 87 SER A CA 1
ATOM 582 C C . SER A 1 96 ? 46.463 86.207 129.513 1.00 35.95 87 SER A C 1
ATOM 583 O O . SER A 1 96 ? 45.469 86.918 129.678 1.00 34.09 87 SER A O 1
ATOM 588 N N . LEU A 1 97 ? 46.581 85.406 128.456 1.00 33.69 88 LEU A N 1
ATOM 589 C CA . LEU A 1 97 ? 45.558 85.503 127.382 1.00 34.88 88 LEU A CA 1
ATOM 590 C C . LEU A 1 97 ? 44.220 85.019 127.919 1.00 32.81 88 LEU A C 1
ATOM 591 O O . LEU A 1 97 ? 43.187 85.542 127.482 1.00 31.98 88 LEU A O 1
ATOM 596 N N . ASN A 1 98 ? 44.228 84.155 128.920 1.00 31.60 89 ASN A N 1
ATOM 597 C CA . ASN A 1 98 ? 42.971 83.594 129.435 1.00 29.54 89 ASN A CA 1
ATOM 598 C C . ASN A 1 98 ? 42.197 84.616 130.273 1.00 29.53 89 ASN A C 1
ATOM 599 O O . ASN A 1 98 ? 40.971 84.565 130.302 1.00 36.01 89 ASN A O 1
ATOM 604 N N . GLU A 1 99 ? 42.864 85.536 130.906 1.00 31.84 90 GLU A N 1
ATOM 605 C CA . GLU A 1 99 ? 42.220 86.505 131.799 1.00 35.67 90 GLU A CA 1
ATOM 606 C C . GLU A 1 99 ? 41.987 87.863 131.100 1.00 37.47 90 GLU A C 1
ATOM 607 O O . GLU A 1 99 ? 41.431 88.704 131.730 1.00 40.14 90 GLU A O 1
ATOM 613 N N . ARG A 1 100 ? 42.496 88.117 129.911 1.00 38.26 91 ARG A N 1
ATOM 614 C CA . ARG A 1 100 ? 42.236 89.361 129.142 1.00 35.83 91 ARG A CA 1
ATOM 615 C C . ARG A 1 100 ? 40.737 89.395 128.861 1.00 39.61 91 ARG A C 1
ATOM 616 O O . ARG A 1 100 ? 40.067 88.352 128.776 1.00 33.90 91 ARG A O 1
ATOM 624 N N . PRO A 1 101 ? 40.167 90.593 128.619 1.00 36.22 92 PRO A N 1
ATOM 625 C CA . PRO A 1 101 ? 38.772 90.690 128.156 1.00 35.04 92 PRO A CA 1
ATOM 626 C C . PRO A 1 101 ? 38.671 90.151 126.726 1.00 34.26 92 PRO A C 1
ATOM 627 O O . PRO A 1 101 ? 39.609 90.144 126.070 1.00 39.93 92 PRO A O 1
ATOM 631 N N . GLY A 1 102 ? 37.549 89.573 126.359 1.00 35.36 93 GLY A N 1
ATOM 632 C CA . GLY A 1 102 ? 37.342 89.054 124.993 1.00 33.13 93 GLY A CA 1
ATOM 633 C C . GLY A 1 102 ? 36.655 87.713 125.040 1.00 32.08 93 GLY A C 1
ATOM 634 O O . GLY A 1 102 ? 36.554 87.150 126.121 1.00 32.27 93 GLY A O 1
ATOM 635 N N . SER A 1 103 ? 36.133 87.298 123.887 1.00 29.58 94 SER A N 1
ATOM 636 C CA . SER A 1 103 ? 35.343 86.058 123.733 1.00 27.46 94 SER A CA 1
ATOM 637 C C . SER A 1 103 ? 36.274 84.871 123.853 1.00 27.39 94 SER A C 1
ATOM 638 O O . SER A 1 103 ? 37.507 84.973 123.739 1.00 25.88 94 SER A O 1
ATOM 641 N N . PRO A 1 104 ? 35.721 83.699 124.176 1.00 26.61 95 PRO A N 1
ATOM 642 C CA . PRO A 1 104 ? 36.576 82.533 124.241 1.00 26.74 95 PRO A CA 1
ATOM 643 C C . PRO A 1 104 ? 37.135 82.172 122.853 1.00 28.80 95 PRO A C 1
ATOM 644 O O . PRO A 1 104 ? 38.192 81.598 122.834 1.00 25.61 95 PRO A O 1
ATOM 648 N N . GLN A 1 105 ? 36.440 82.543 121.765 1.00 29.63 96 GLN A N 1
ATOM 649 C CA . GLN A 1 105 ? 36.918 82.381 120.362 1.00 30.92 96 GLN A CA 1
ATOM 650 C C . GLN A 1 105 ? 38.177 83.238 120.170 1.00 28.79 96 GLN A C 1
ATOM 651 O O . GLN A 1 105 ? 39.174 82.713 119.583 1.00 28.60 96 GLN A O 1
ATOM 657 N N . ASP A 1 106 ? 38.160 84.466 120.638 1.00 29.48 97 ASP A N 1
ATOM 658 C CA . ASP A 1 106 ? 39.339 85.349 120.526 1.00 31.57 97 ASP A CA 1
ATOM 659 C C . ASP A 1 106 ? 40.478 84.686 121.302 1.00 26.95 97 ASP A C 1
ATOM 660 O O . ASP A 1 106 ? 41.595 84.708 120.822 1.00 30.29 97 ASP A O 1
ATOM 665 N N . LYS A 1 107 ? 40.220 84.273 122.528 1.00 25.95 98 LYS A N 1
ATOM 666 C CA . LYS A 1 107 ? 41.287 83.643 123.365 1.00 25.59 98 LYS A CA 1
ATOM 667 C C . LYS A 1 107 ? 41.854 82.370 122.708 1.00 25.90 98 LYS A C 1
ATOM 668 O O . LYS A 1 107 ? 43.134 82.198 122.691 1.00 22.15 98 LYS A O 1
ATOM 674 N N . LEU A 1 108 ? 40.985 81.519 122.136 1.00 24.78 99 LEU A N 1
ATOM 675 C CA . LEU A 1 108 ? 41.417 80.311 121.412 1.00 26.19 99 LEU A CA 1
ATOM 676 C C . LEU A 1 108 ? 42.303 80.703 120.219 1.00 26.16 99 LEU A C 1
ATOM 677 O O . LEU A 1 108 ? 43.359 80.068 119.987 1.00 26.09 99 LEU A O 1
ATOM 682 N N . ARG A 1 109 ? 41.931 81.738 119.468 1.00 27.36 100 ARG A N 1
ATOM 683 C CA . ARG A 1 109 ? 42.758 82.228 118.349 1.00 23.90 100 ARG A CA 1
ATOM 684 C C . ARG A 1 109 ? 44.111 82.700 118.899 1.00 23.83 100 ARG A C 1
ATOM 685 O O . ARG A 1 109 ? 45.123 82.449 118.255 1.00 24.68 100 ARG A O 1
ATOM 693 N N . ALA A 1 110 ? 44.168 83.352 120.039 1.00 22.92 101 ALA A N 1
ATOM 694 C CA . ALA A 1 110 ? 45.485 83.815 120.563 1.00 25.96 101 ALA A CA 1
ATOM 695 C C . ALA A 1 110 ? 46.310 82.609 120.972 1.00 25.86 101 ALA A C 1
ATOM 696 O O . ALA A 1 110 ? 47.534 82.588 120.777 1.00 27.48 101 ALA A O 1
ATOM 698 N N . LEU A 1 111 ? 45.663 81.580 121.504 1.00 26.59 102 LEU A N 1
ATOM 699 C CA . LEU A 1 111 ? 46.408 80.378 121.949 1.00 28.45 102 LEU A CA 1
ATOM 700 C C . LEU A 1 111 ? 46.970 79.663 120.732 1.00 26.10 102 LEU A C 1
ATOM 701 O O . LEU A 1 111 ? 48.141 79.363 120.665 1.00 26.54 102 LEU A O 1
ATOM 706 N N . ILE A 1 112 ? 46.111 79.419 119.751 1.00 27.74 103 ILE A N 1
ATOM 707 C CA . ILE A 1 112 ? 46.572 78.801 118.498 1.00 25.96 103 ILE A CA 1
ATOM 708 C C . ILE A 1 112 ? 47.688 79.614 117.866 1.00 27.13 103 ILE A C 1
ATOM 709 O O . ILE A 1 112 ? 48.684 79.001 117.368 1.00 26.63 103 ILE A O 1
ATOM 714 N N . THR A 1 113 ? 47.539 80.941 117.814 1.00 27.42 104 THR A N 1
ATOM 715 C CA . THR A 1 113 ? 48.610 81.830 117.266 1.00 24.98 104 THR A CA 1
ATOM 716 C C . THR A 1 113 ? 49.956 81.581 117.947 1.00 27.23 104 THR A C 1
ATOM 717 O O . THR A 1 113 ? 50.998 81.593 117.237 1.00 26.31 104 THR A O 1
ATOM 721 N N . VAL A 1 114 ? 49.972 81.319 119.249 1.00 26.65 105 VAL A N 1
ATOM 722 C CA . VAL A 1 114 ? 51.249 81.081 119.983 1.00 27.31 105 VAL A CA 1
ATOM 723 C C . VAL A 1 114 ? 51.896 79.825 119.442 1.00 28.17 105 VAL A C 1
ATOM 724 O O . VAL A 1 114 ? 53.121 79.797 119.193 1.00 25.61 105 VAL A O 1
ATOM 728 N N . LEU A 1 115 ? 51.089 78.805 119.205 1.00 24.96 106 LEU A N 1
ATOM 729 C CA . LEU A 1 115 ? 51.675 77.515 118.717 1.00 26.68 106 LEU A CA 1
ATOM 730 C C . LEU A 1 115 ? 52.132 77.624 117.254 1.00 27.29 106 LEU A C 1
ATOM 731 O O . LEU A 1 115 ? 53.202 77.103 116.861 1.00 28.41 106 LEU A O 1
ATOM 736 N N . VAL A 1 116 ? 51.367 78.312 116.429 1.00 24.75 107 VAL A N 1
ATOM 737 C CA . VAL A 1 116 ? 51.763 78.457 115.006 1.00 26.06 107 VAL A CA 1
ATOM 738 C C . VAL A 1 116 ? 52.972 79.400 114.914 1.00 29.31 107 VAL A C 1
ATOM 739 O O . VAL A 1 116 ? 53.892 79.136 114.068 1.00 28.40 107 VAL A O 1
ATOM 743 N N . GLU A 1 117 ? 53.092 80.374 115.774 1.00 28.53 108 GLU A N 1
ATOM 744 C CA . GLU A 1 117 ? 54.299 81.235 115.743 1.00 33.21 108 GLU A CA 1
ATOM 745 C C . GLU A 1 117 ? 55.528 80.460 116.181 1.00 33.33 108 GLU A C 1
ATOM 746 O O . GLU A 1 117 ? 56.605 80.679 115.605 1.00 30.41 108 GLU A O 1
ATOM 752 N N . ARG A 1 118 ? 55.366 79.536 117.131 1.00 34.46 109 ARG A N 1
ATOM 753 C CA . ARG A 1 118 ? 56.437 78.629 117.520 1.00 33.07 109 ARG A CA 1
ATOM 754 C C . ARG A 1 118 ? 56.871 77.850 116.275 1.00 35.89 109 ARG A C 1
ATOM 755 O O . ARG A 1 118 ? 58.086 77.765 115.993 1.00 33.22 109 ARG A O 1
ATOM 763 N N . LEU A 1 119 ? 55.921 77.253 115.563 1.00 35.26 110 LEU A N 1
ATOM 764 C CA . LEU A 1 119 ? 56.220 76.524 114.309 1.00 34.50 110 LEU A CA 1
ATOM 765 C C . LEU A 1 119 ? 57.052 77.412 113.371 1.00 34.37 110 LEU A C 1
ATOM 766 O O . LEU A 1 119 ? 58.079 76.932 112.821 1.00 35.00 110 LEU A O 1
ATOM 771 N N . HIS A 1 120 ? 56.557 78.603 113.100 1.00 33.99 111 HIS A N 1
ATOM 772 C CA . HIS A 1 120 ? 57.149 79.490 112.089 1.00 36.61 111 HIS A CA 1
ATOM 773 C C . HIS A 1 120 ? 58.548 79.956 112.522 1.00 40.08 111 HIS A C 1
ATOM 774 O O . HIS A 1 120 ? 59.364 79.964 111.684 1.00 42.54 111 HIS A O 1
ATOM 781 N N . ASN A 1 121 ? 58.813 80.300 113.779 1.00 38.54 112 ASN A N 1
ATOM 782 C CA . ASN A 1 121 ? 60.115 80.886 114.208 1.00 39.00 112 ASN A CA 1
ATOM 783 C C . ASN A 1 121 ? 61.120 79.829 114.720 1.00 41.37 112 ASN A C 1
ATOM 784 O O . ASN A 1 121 ? 62.262 80.169 114.850 1.00 38.72 112 ASN A O 1
ATOM 789 N N . HIS A 1 122 ? 60.734 78.569 114.967 1.00 41.19 113 HIS A N 1
ATOM 790 C CA . HIS A 1 122 ? 61.611 77.531 115.575 1.00 38.37 113 HIS A CA 1
ATOM 791 C C . HIS A 1 122 ? 61.363 76.222 114.875 1.00 40.69 113 HIS A C 1
ATOM 792 O O . HIS A 1 122 ? 60.869 75.261 115.451 1.00 44.19 113 HIS A O 1
ATOM 799 N N . PRO A 1 123 ? 61.665 76.174 113.573 1.00 46.07 114 PRO A N 1
ATOM 800 C CA . PRO A 1 123 ? 61.519 74.923 112.827 1.00 52.11 114 PRO A CA 1
ATOM 801 C C . PRO A 1 123 ? 62.454 73.798 113.284 1.00 53.11 114 PRO A C 1
ATOM 802 O O . PRO A 1 123 ? 62.029 72.668 113.135 1.00 52.31 114 PRO A O 1
ATOM 806 N N . ASP A 1 124 ? 63.611 74.150 113.872 1.00 49.99 115 ASP A N 1
ATOM 807 C CA . ASP A 1 124 ? 64.740 73.233 114.151 1.00 58.72 115 ASP A CA 1
ATOM 808 C C . ASP A 1 124 ? 65.242 73.360 115.607 1.00 53.06 115 ASP A C 1
ATOM 809 O O . ASP A 1 124 ? 66.443 73.448 115.802 1.00 45.20 115 ASP A O 1
ATOM 814 N N . GLY A 1 125 ? 64.353 73.369 116.594 1.00 45.78 116 GLY A N 1
ATOM 815 C CA . GLY A 1 125 ? 64.711 73.511 118.011 1.00 44.11 116 GLY A CA 1
ATOM 816 C C . GLY A 1 125 ? 64.959 72.153 118.618 1.00 41.71 116 GLY A C 1
ATOM 817 O O . GLY A 1 125 ? 64.892 71.169 117.929 1.00 37.29 116 GLY A O 1
ATOM 818 N N . TRP A 1 126 ? 65.204 72.082 119.918 1.00 35.58 117 TRP A N 1
ATOM 819 C CA . TRP A 1 126 ? 65.332 70.796 120.615 1.00 31.34 117 TRP A CA 1
ATOM 820 C C . TRP A 1 126 ? 64.148 70.518 121.534 1.00 31.65 117 TRP A C 1
ATOM 821 O O . TRP A 1 126 ? 64.062 69.386 122.023 1.00 29.17 117 TRP A O 1
ATOM 832 N N . ALA A 1 127 ? 63.293 71.499 121.805 1.00 31.35 118 ALA A N 1
ATOM 833 C CA . ALA A 1 127 ? 62.278 71.376 122.864 1.00 31.56 118 ALA A CA 1
ATOM 834 C C . ALA A 1 127 ? 61.399 70.174 122.549 1.00 31.01 118 ALA A C 1
ATOM 835 O O . ALA A 1 127 ? 61.200 69.326 123.402 1.00 29.69 118 ALA A O 1
ATOM 837 N N . LEU A 1 128 ? 60.832 70.136 121.373 1.00 32.35 119 LEU A N 1
ATOM 838 C CA . LEU A 1 128 ? 59.888 69.058 121.012 1.00 36.30 119 LEU A CA 1
ATOM 839 C C . LEU A 1 128 ? 60.583 67.708 120.857 1.00 32.93 119 LEU A C 1
ATOM 840 O O . LEU A 1 128 ? 59.967 66.701 121.284 1.00 34.48 119 LEU A O 1
ATOM 845 N N . LYS A 1 129 ? 61.835 67.664 120.418 1.00 32.22 120 LYS A N 1
ATOM 846 C CA . LYS A 1 129 ? 62.532 66.379 120.307 1.00 34.53 120 LYS A CA 1
ATOM 847 C C . LYS A 1 129 ? 62.680 65.779 121.711 1.00 38.32 120 LYS A C 1
ATOM 848 O O . LYS A 1 129 ? 62.334 64.580 121.923 1.00 35.81 120 LYS A O 1
ATOM 854 N N . VAL A 1 130 ? 63.097 66.572 122.703 1.00 32.88 121 VAL A N 1
ATOM 855 C CA . VAL A 1 130 ? 63.354 65.938 124.014 1.00 31.62 121 VAL A CA 1
ATOM 856 C C . VAL A 1 130 ? 61.986 65.560 124.627 1.00 30.52 121 VAL A C 1
ATOM 857 O O . VAL A 1 130 ? 61.871 64.512 125.263 1.00 31.92 121 VAL A O 1
ATOM 861 N N . LEU A 1 131 ? 60.968 66.379 124.464 1.00 29.39 122 LEU A N 1
ATOM 862 C CA . LEU A 1 131 ? 59.656 66.007 125.033 1.00 33.12 122 LEU A CA 1
ATOM 863 C C . LEU A 1 131 ? 59.105 64.743 124.361 1.00 34.57 122 LEU A C 1
ATOM 864 O O . LEU A 1 131 ? 58.523 63.887 125.071 1.00 33.99 122 LEU A O 1
ATOM 869 N N . THR A 1 132 ? 59.327 64.597 123.065 1.00 32.69 123 THR A N 1
ATOM 870 C CA . THR A 1 132 ? 58.735 63.468 122.337 1.00 35.11 123 THR A CA 1
ATOM 871 C C . THR A 1 132 ? 59.451 62.187 122.860 1.00 36.21 123 THR A C 1
ATOM 872 O O . THR A 1 132 ? 58.783 61.157 123.133 1.00 35.76 123 THR A O 1
ATOM 876 N N . ARG A 1 133 ? 60.778 62.224 122.929 1.00 34.89 124 ARG A N 1
ATOM 877 C CA . ARG A 1 133 ? 61.553 61.052 123.398 1.00 36.15 124 ARG A CA 1
ATOM 878 C C . ARG A 1 133 ? 61.032 60.623 124.766 1.00 37.78 124 ARG A C 1
ATOM 879 O O . ARG A 1 133 ? 60.958 59.426 125.015 1.00 38.53 124 ARG A O 1
ATOM 887 N N . GLU A 1 134 ? 60.645 61.599 125.594 1.00 36.45 125 GLU A N 1
ATOM 888 C CA . GLU A 1 134 ? 60.109 61.326 126.954 1.00 41.18 125 GLU A CA 1
ATOM 889 C C . GLU A 1 134 ? 58.773 60.583 126.839 1.00 39.96 125 GLU A C 1
ATOM 890 O O . GLU A 1 134 ? 58.570 59.619 127.605 1.00 45.48 125 GLU A O 1
ATOM 896 N N . VAL A 1 135 ? 57.901 61.014 125.920 1.00 35.63 126 VAL A N 1
ATOM 897 C CA . VAL A 1 135 ? 56.605 60.369 125.750 1.00 37.29 126 VAL A CA 1
ATOM 898 C C . VAL A 1 135 ? 56.868 58.909 125.285 1.00 40.30 126 VAL A C 1
ATOM 899 O O . VAL A 1 135 ? 56.220 58.010 125.856 1.00 42.26 126 VAL A O 1
ATOM 903 N N . LEU A 1 136 ? 57.788 58.688 124.341 1.00 35.62 127 LEU A N 1
ATOM 904 C CA . LEU A 1 136 ? 58.098 57.341 123.821 1.00 41.12 127 LEU A CA 1
ATOM 905 C C . LEU A 1 136 ? 58.628 56.412 124.912 1.00 42.61 127 LEU A C 1
ATOM 906 O O . LEU A 1 136 ? 58.256 55.265 124.893 1.00 47.41 127 LEU A O 1
ATOM 911 N N . SER A 1 137 ? 59.506 56.868 125.798 1.00 43.38 128 SER A N 1
ATOM 912 C CA . SER A 1 137 ? 60.171 56.025 126.829 1.00 46.12 128 SER A CA 1
ATOM 913 C C . SER A 1 137 ? 60.303 56.868 128.088 1.00 38.74 128 SER A C 1
ATOM 914 O O . SER A 1 137 ? 61.347 57.426 128.349 1.00 39.04 128 SER A O 1
ATOM 917 N N . PRO A 1 138 ? 59.223 57.017 128.875 1.00 40.73 129 PRO A N 1
ATOM 918 C CA . PRO A 1 138 ? 59.237 57.902 130.040 1.00 41.81 129 PRO A CA 1
ATOM 919 C C . PRO A 1 138 ? 60.276 57.550 131.113 1.00 41.91 129 PRO A C 1
ATOM 920 O O . PRO A 1 138 ? 60.427 56.420 131.528 1.00 42.40 129 PRO A O 1
ATOM 924 N N . SER A 1 139 ? 61.022 58.574 131.517 1.00 38.28 130 SER A N 1
ATOM 925 C CA . SER A 1 139 ? 61.865 58.591 132.718 1.00 34.95 130 SER A CA 1
ATOM 926 C C . SER A 1 139 ? 60.972 58.890 133.926 1.00 36.97 130 SER A C 1
ATOM 927 O O . SER A 1 139 ? 59.814 59.303 133.793 1.00 35.19 130 SER A O 1
ATOM 930 N N . PRO A 1 140 ? 61.490 58.794 135.178 1.00 38.29 131 PRO A N 1
ATOM 931 C CA . PRO A 1 140 ? 60.713 59.234 136.343 1.00 37.71 131 PRO A CA 1
ATOM 932 C C . PRO A 1 140 ? 60.463 60.775 136.351 1.00 35.48 131 PRO A C 1
ATOM 933 O O . PRO A 1 140 ? 59.794 61.219 137.177 1.00 35.02 131 PRO A O 1
ATOM 937 N N . GLU A 1 141 ? 61.098 61.569 135.497 1.00 31.94 132 GLU A N 1
ATOM 938 C CA . GLU A 1 141 ? 60.849 63.046 135.487 1.00 37.23 132 GLU A CA 1
ATOM 939 C C . GLU A 1 141 ? 59.595 63.413 134.703 1.00 38.57 132 GLU A C 1
ATOM 940 O O . GLU A 1 141 ? 59.079 64.479 134.875 1.00 39.58 132 GLU A O 1
ATOM 946 N N . PHE A 1 142 ? 59.071 62.507 133.910 1.00 41.16 133 PHE A N 1
ATOM 947 C CA . PHE A 1 142 ? 57.992 62.845 132.979 1.00 41.28 133 PHE A CA 1
ATOM 948 C C . PHE A 1 142 ? 56.742 63.257 133.745 1.00 39.42 133 PHE A C 1
ATOM 949 O O . PHE A 1 142 ? 56.101 64.214 133.332 1.00 34.12 133 PHE A O 1
ATOM 957 N N . GLU A 1 143 ? 56.382 62.527 134.795 1.00 37.62 134 GLU A N 1
ATOM 958 C CA . GLU A 1 143 ? 55.172 62.810 135.569 1.00 38.24 134 GLU A CA 1
ATOM 959 C C . GLU A 1 143 ? 55.180 64.274 136.060 1.00 41.31 134 GLU 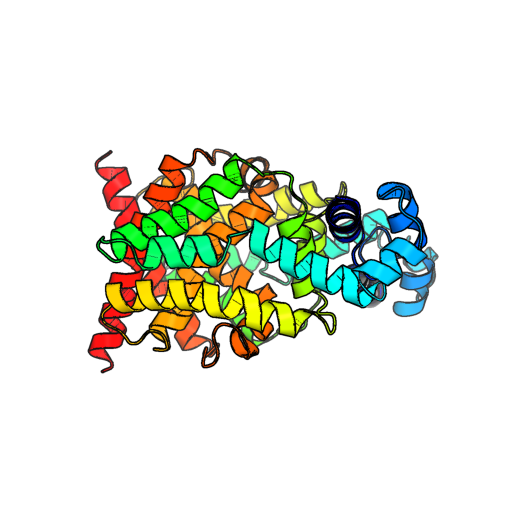A C 1
ATOM 960 O O . GLU A 1 143 ? 54.104 64.900 136.118 1.00 32.44 134 GLU A O 1
ATOM 966 N N . VAL A 1 144 ? 56.349 64.811 136.368 1.00 34.26 135 VAL A N 1
ATOM 967 C CA . VAL A 1 144 ? 56.470 66.201 136.864 1.00 38.17 135 VAL A CA 1
ATOM 968 C C . VAL A 1 144 ? 56.043 67.165 135.760 1.00 33.83 135 VAL A C 1
ATOM 969 O O . VAL A 1 144 ? 55.261 68.117 136.036 1.00 33.86 135 VAL A O 1
ATOM 973 N N . VAL A 1 145 ? 56.521 66.932 134.546 1.00 32.01 136 VAL A N 1
ATOM 974 C CA . VAL A 1 145 ? 56.173 67.804 133.381 1.00 34.97 136 VAL A CA 1
ATOM 975 C C . VAL A 1 145 ? 54.683 67.680 133.150 1.00 33.25 136 VAL A C 1
ATOM 976 O O . VAL A 1 145 ? 54.070 68.702 132.929 1.00 30.32 136 VAL A O 1
ATOM 980 N N . LEU A 1 146 ? 54.142 66.467 133.211 1.00 29.90 137 LEU A N 1
ATOM 981 C CA . LEU A 1 146 ? 52.705 66.258 132.951 1.00 33.06 137 LEU A CA 1
ATOM 982 C C . LEU A 1 146 ? 51.865 67.025 133.981 1.00 35.42 137 LEU A C 1
ATOM 983 O O . LEU A 1 146 ? 50.849 67.611 133.597 1.00 33.30 137 LEU A O 1
ATOM 988 N N . LYS A 1 147 ? 52.227 66.975 135.267 1.00 35.99 138 LYS A N 1
ATOM 989 C CA . LYS A 1 147 ? 51.352 67.526 136.331 1.00 36.15 138 LYS A CA 1
ATOM 990 C C . LYS A 1 147 ? 51.578 69.028 136.428 1.00 32.88 138 LYS A C 1
ATOM 991 O O . LYS A 1 147 ? 50.638 69.686 136.629 1.00 35.83 138 LYS A O 1
ATOM 997 N N . GLU A 1 148 ? 52.761 69.525 136.180 1.00 33.66 139 GLU A N 1
ATOM 998 C CA . GLU A 1 148 ? 53.039 70.962 136.397 1.00 38.34 139 GLU A CA 1
ATOM 999 C C . GLU A 1 148 ? 52.915 71.802 135.126 1.00 35.15 139 GLU A C 1
ATOM 1000 O O . GLU A 1 148 ? 52.787 73.012 135.215 1.00 35.43 139 GLU A O 1
ATOM 1006 N N . GLN A 1 149 ? 53.091 71.208 133.941 1.00 31.07 140 GLN A N 1
ATOM 1007 C CA . GLN A 1 149 ? 53.085 71.958 132.645 1.00 31.84 140 GLN A CA 1
ATOM 1008 C C . GLN A 1 149 ? 51.877 71.460 131.837 1.00 32.72 140 GLN A C 1
ATOM 1009 O O . GLN A 1 149 ? 51.040 72.265 131.454 1.00 32.98 140 GLN A O 1
ATOM 1015 N N . SER A 1 150 ? 51.815 70.173 131.502 1.00 29.12 141 SER A N 1
ATOM 1016 C CA . SER A 1 150 ? 50.783 69.693 130.552 1.00 29.51 141 SER A CA 1
ATOM 1017 C C . SER A 1 150 ? 49.399 69.987 131.123 1.00 28.17 141 SER A C 1
ATOM 1018 O O . SER A 1 150 ? 48.597 70.609 130.439 1.00 29.21 141 SER A O 1
ATOM 1021 N N . PHE A 1 151 ? 49.097 69.503 132.300 1.00 29.57 142 PHE A N 1
ATOM 1022 C CA . PHE A 1 151 ? 47.780 69.576 132.956 1.00 31.38 142 PHE A CA 1
ATOM 1023 C C . PHE A 1 151 ? 47.248 71.014 132.967 1.00 32.30 142 PHE A C 1
ATOM 1024 O O . PHE A 1 151 ? 46.110 71.240 132.535 1.00 30.28 142 PHE A O 1
ATOM 1032 N N . PRO A 1 152 ? 47.962 72.015 133.523 1.00 32.73 143 PRO A N 1
ATOM 1033 C CA . PRO A 1 152 ? 47.382 73.366 133.630 1.00 33.37 143 PRO A CA 1
ATOM 1034 C C . PRO A 1 152 ? 47.200 74.018 132.249 1.00 27.58 143 PRO A C 1
ATOM 1035 O O . PRO A 1 152 ? 46.260 74.764 132.060 1.00 31.71 143 PRO A O 1
ATOM 1039 N N . LYS A 1 153 ? 48.093 73.753 131.292 1.00 28.02 144 LYS A N 1
ATOM 1040 C CA . LYS A 1 153 ? 48.029 74.348 129.932 1.00 27.79 144 LYS A CA 1
ATOM 1041 C C . LYS A 1 153 ? 46.809 73.722 129.217 1.00 27.29 144 LYS A C 1
ATOM 1042 O O . LYS A 1 153 ? 45.981 74.467 128.689 1.00 27.96 144 LYS A O 1
ATOM 1048 N N . ALA A 1 154 ? 46.616 72.423 129.358 1.00 24.11 145 ALA A N 1
ATOM 1049 C CA . ALA A 1 154 ? 45.416 71.734 128.821 1.00 23.37 145 ALA A CA 1
ATOM 1050 C C . ALA A 1 154 ? 44.152 72.162 129.537 1.00 27.06 145 ALA A C 1
ATOM 1051 O O . ALA A 1 154 ? 43.108 72.208 128.917 1.00 27.94 145 ALA A O 1
ATOM 1053 N N . HIS A 1 155 ? 44.255 72.507 130.793 1.00 27.32 146 HIS A N 1
ATOM 1054 C CA . HIS A 1 155 ? 43.085 72.921 131.573 1.00 24.14 146 HIS A CA 1
ATOM 1055 C C . HIS A 1 155 ? 42.580 74.284 131.056 1.00 25.07 146 HIS A C 1
ATOM 1056 O O . HIS A 1 155 ? 41.394 74.498 130.894 1.00 27.80 146 HIS A O 1
ATOM 1063 N N . ILE A 1 156 ? 43.483 75.191 130.743 1.00 24.37 147 ILE A N 1
ATOM 1064 C CA . ILE A 1 156 ? 43.078 76.494 130.167 1.00 25.06 147 ILE A CA 1
ATOM 1065 C C . ILE A 1 156 ? 42.447 76.241 128.789 1.00 28.28 147 ILE A C 1
ATOM 1066 O O . ILE A 1 156 ? 41.358 76.744 128.491 1.00 30.39 147 ILE A O 1
ATOM 1071 N N . LEU A 1 157 ? 43.018 75.390 127.954 1.00 25.13 148 LEU A N 1
ATOM 1072 C CA . LEU A 1 157 ? 42.352 75.057 126.675 1.00 24.70 148 LEU A CA 1
ATOM 1073 C C . LEU A 1 157 ? 40.957 74.491 126.909 1.00 26.21 148 LEU A C 1
ATOM 1074 O O . LEU A 1 157 ? 40.010 74.941 126.300 1.00 29.08 148 LEU A O 1
ATOM 1079 N N . ARG A 1 158 ? 40.837 73.531 127.806 1.00 27.69 149 ARG A N 1
ATOM 1080 C CA . ARG A 1 158 ? 39.533 72.890 128.037 1.00 27.87 149 ARG A CA 1
ATOM 1081 C C . ARG A 1 158 ? 38.531 73.941 128.481 1.00 28.40 149 ARG A C 1
ATOM 1082 O O . ARG A 1 158 ? 37.360 73.862 128.110 1.00 28.38 149 ARG A O 1
ATOM 1090 N N . GLY A 1 159 ? 38.963 74.927 129.261 1.00 28.19 150 GLY A N 1
ATOM 1091 C CA . GLY A 1 159 ? 38.009 75.951 129.762 1.00 27.81 150 GLY A CA 1
ATOM 1092 C C . GLY A 1 159 ? 37.535 76.803 128.615 1.00 29.02 150 GLY A C 1
ATOM 1093 O O . GLY A 1 159 ? 36.349 77.117 128.566 1.00 29.78 150 GLY A O 1
ATOM 1094 N N . LEU A 1 160 ? 38.396 77.085 127.632 1.00 28.19 151 LEU A N 1
ATOM 1095 C CA . LEU A 1 160 ? 37.926 77.855 126.426 1.00 29.55 151 LEU A CA 1
ATOM 1096 C C . LEU A 1 160 ? 36.972 77.019 125.571 1.00 28.84 151 LEU A C 1
ATOM 1097 O O . LEU A 1 160 ? 35.912 77.521 125.138 1.00 27.65 151 LEU A O 1
ATOM 1102 N N . LEU A 1 161 ? 37.288 75.747 125.332 1.00 31.08 152 LEU A N 1
ATOM 1103 C CA . LEU A 1 161 ? 36.451 74.897 124.450 1.00 29.50 152 LEU A CA 1
ATOM 1104 C C . LEU A 1 161 ? 35.095 74.690 125.138 1.00 29.73 152 LEU A C 1
ATOM 1105 O O . LEU A 1 161 ? 34.085 74.620 124.453 1.00 31.34 152 LEU A O 1
ATOM 1110 N N . GLY A 1 162 ? 35.093 74.473 126.437 1.00 29.40 153 GLY A N 1
ATOM 1111 C CA . GLY A 1 162 ? 33.866 74.326 127.238 1.00 32.31 153 GLY A CA 1
ATOM 1112 C C . GLY A 1 162 ? 33.000 75.552 127.112 1.00 29.94 153 GLY A C 1
ATOM 1113 O O . GLY A 1 162 ? 31.789 75.430 126.924 1.00 29.91 153 GLY A O 1
ATOM 1114 N N . GLN A 1 163 ? 33.598 76.717 127.221 1.00 28.37 154 GLN A N 1
ATOM 1115 C CA . GLN A 1 163 ? 32.814 77.993 127.038 1.00 27.92 154 GLN A CA 1
ATOM 1116 C C . GLN A 1 163 ? 32.208 78.032 125.666 1.00 29.39 154 GLN A C 1
ATOM 1117 O O . GLN A 1 163 ? 31.057 78.382 125.542 1.00 32.59 154 GLN A O 1
ATOM 1123 N N . ILE A 1 164 ? 32.985 77.643 124.663 1.00 31.03 155 ILE A N 1
ATOM 1124 C CA . ILE A 1 164 ? 32.534 77.722 123.252 1.00 29.75 155 ILE A CA 1
ATOM 1125 C C . ILE A 1 164 ? 31.352 76.766 123.048 1.00 32.41 155 ILE A C 1
ATOM 1126 O O . ILE A 1 164 ? 30.420 77.122 122.324 1.00 35.04 155 ILE A O 1
ATOM 1131 N N . MET A 1 165 ? 31.375 75.590 123.691 1.00 31.46 156 MET A N 1
ATOM 1132 C CA . MET A 1 165 ? 30.345 74.576 123.487 1.00 30.30 156 MET A CA 1
ATOM 1133 C C . MET A 1 165 ? 29.252 74.707 124.540 1.00 32.89 156 MET A C 1
ATOM 1134 O O . MET A 1 165 ? 28.348 73.866 124.470 1.00 32.68 156 MET A O 1
ATOM 1139 N N . ASN A 1 166 ? 29.376 75.599 125.542 1.00 32.02 157 ASN A N 1
ATOM 1140 C CA . ASN A 1 166 ? 28.463 75.641 126.724 1.00 36.68 157 ASN A CA 1
ATOM 1141 C C . ASN A 1 166 ? 28.507 74.268 127.419 1.00 35.48 157 ASN A C 1
ATOM 1142 O O . ASN A 1 166 ? 27.469 73.678 127.669 1.00 38.83 157 ASN A O 1
ATOM 1147 N N . LEU A 1 167 ? 29.679 73.675 127.555 1.00 35.65 158 LEU A N 1
ATOM 1148 C CA . LEU A 1 167 ? 29.850 72.432 128.350 1.00 33.86 158 LEU A CA 1
ATOM 1149 C C . LEU A 1 167 ? 30.881 72.653 129.458 1.00 36.03 158 LEU A C 1
ATOM 1150 O O . LEU A 1 167 ? 31.704 73.580 129.419 1.00 32.91 158 LEU A O 1
ATOM 1155 N N . PRO A 1 168 ? 30.820 71.855 130.549 1.00 38.04 159 PRO A N 1
ATOM 1156 C CA . PRO A 1 168 ? 31.839 71.917 131.605 1.00 37.19 159 PRO A CA 1
ATOM 1157 C C . PRO A 1 168 ? 33.201 71.600 130.967 1.00 35.39 159 PRO A C 1
ATOM 1158 O O . PRO A 1 168 ? 33.291 70.738 130.058 1.00 34.47 159 PRO A O 1
ATOM 1162 N N . ALA A 1 169 ? 34.250 72.116 131.561 1.00 31.45 160 ALA A N 1
ATOM 1163 C CA . ALA A 1 169 ? 35.658 71.965 131.117 1.00 33.15 160 ALA A CA 1
ATOM 1164 C C . ALA A 1 169 ? 36.090 70.523 131.275 1.00 32.21 160 ALA A C 1
ATOM 1165 O O . ALA A 1 169 ? 37.018 70.127 130.584 1.00 37.22 160 ALA A O 1
ATOM 1167 N N . ASP A 1 170 ? 35.365 69.717 132.051 1.00 35.27 161 ASP A N 1
ATOM 1168 C CA . ASP A 1 170 ? 35.698 68.276 132.242 1.00 37.22 161 ASP A CA 1
ATOM 1169 C C . ASP A 1 170 ? 34.594 67.401 131.653 1.00 34.43 161 ASP A C 1
ATOM 1170 O O . ASP A 1 170 ? 34.631 66.217 131.815 1.00 37.84 161 ASP A O 1
ATOM 1175 N N . HIS A 1 171 ? 33.670 67.945 130.902 1.00 33.21 162 HIS A N 1
ATOM 1176 C CA . HIS A 1 171 ? 32.772 67.078 130.080 1.00 36.23 162 HIS A CA 1
ATOM 1177 C C . HIS A 1 171 ? 33.572 66.203 129.094 1.00 36.48 162 HIS A C 1
ATOM 1178 O O . HIS A 1 171 ? 34.549 66.638 128.483 1.00 39.02 162 HIS A O 1
ATOM 1185 N N . PRO A 1 172 ? 33.218 64.917 128.892 1.00 35.49 163 PRO A N 1
ATOM 1186 C CA . PRO A 1 172 ? 33.947 64.053 127.962 1.00 38.11 163 PRO A CA 1
ATOM 1187 C C . PRO A 1 172 ? 34.116 64.666 126.556 1.00 34.63 163 PRO A C 1
ATOM 1188 O O . PRO A 1 172 ? 35.146 64.477 125.907 1.00 33.51 163 PRO A O 1
ATOM 1192 N N . THR A 1 173 ? 33.136 65.416 126.066 1.00 32.22 164 THR A N 1
ATOM 1193 C CA . THR A 1 173 ? 33.263 66.068 124.739 1.00 31.48 164 THR A CA 1
ATOM 1194 C C . THR A 1 173 ? 34.362 67.155 124.789 1.00 30.21 164 THR A C 1
ATOM 1195 O O . THR A 1 173 ? 35.043 67.332 123.790 1.00 32.32 164 THR A O 1
ATOM 1199 N N . THR A 1 174 ? 34.467 67.904 125.871 1.00 31.24 165 THR A N 1
ATOM 1200 C CA . THR A 1 174 ? 35.521 68.906 126.126 1.00 29.65 165 THR A CA 1
ATOM 1201 C C . THR A 1 174 ? 36.877 68.243 126.161 1.00 30.37 165 THR A C 1
ATOM 1202 O O . THR A 1 174 ? 37.762 68.699 125.475 1.00 33.35 165 THR A O 1
ATOM 1206 N N . LEU A 1 175 ? 37.014 67.120 126.858 1.00 29.26 166 LEU A N 1
ATOM 1207 C CA . LEU A 1 175 ? 38.271 66.351 126.922 1.00 30.79 166 LEU A CA 1
ATOM 1208 C C . LEU A 1 175 ? 38.663 65.908 125.534 1.00 30.79 166 LEU A C 1
ATOM 1209 O O . LEU A 1 175 ? 39.830 66.115 125.126 1.00 32.35 166 LEU A O 1
ATOM 1214 N N . ARG A 1 176 ? 37.733 65.321 124.769 1.00 31.98 167 ARG A N 1
ATOM 1215 C CA . ARG A 1 176 ? 38.124 64.817 123.435 1.00 29.00 167 ARG A CA 1
ATOM 1216 C C . ARG A 1 176 ? 38.445 65.999 122.500 1.00 28.61 167 ARG A C 1
ATOM 1217 O O . ARG A 1 176 ? 39.335 65.887 121.617 1.00 27.83 167 ARG A O 1
ATOM 1225 N N . SER A 1 177 ? 37.694 67.092 122.619 1.00 26.54 168 SER A N 1
ATOM 1226 C CA . SER A 1 177 ? 37.887 68.272 121.760 1.00 28.05 168 SER A CA 1
ATOM 1227 C C . SER A 1 177 ? 39.274 68.899 122.021 1.00 27.65 168 SER A C 1
ATOM 1228 O O . SER A 1 177 ? 39.804 69.492 121.107 1.00 27.30 168 SER A O 1
ATOM 1231 N N . ALA A 1 178 ? 39.797 68.833 123.246 1.00 25.77 169 ALA A N 1
ATOM 1232 C CA . ALA A 1 178 ? 41.182 69.282 123.531 1.00 25.78 169 ALA A CA 1
ATOM 1233 C C . ALA A 1 178 ? 42.155 68.559 122.604 1.00 26.40 169 ALA A C 1
ATOM 1234 O O . ALA A 1 178 ? 43.024 69.221 122.017 1.00 27.69 169 ALA A O 1
ATOM 1236 N N . ILE A 1 179 ? 41.983 67.249 122.413 1.00 26.20 170 ILE A N 1
ATOM 1237 C CA . ILE A 1 179 ? 42.836 66.480 121.490 1.00 27.74 170 ILE A CA 1
ATOM 1238 C C . ILE A 1 179 ? 42.611 67.015 120.075 1.00 26.41 170 ILE A C 1
ATOM 1239 O O . ILE A 1 179 ? 43.559 67.265 119.319 1.00 24.67 170 ILE A O 1
ATOM 1244 N N . SER A 1 180 ? 41.369 67.156 119.673 1.00 27.35 171 SER A N 1
ATOM 1245 C CA . SER A 1 180 ? 41.014 67.567 118.304 1.00 29.16 171 SER A CA 1
ATOM 1246 C C . SER A 1 180 ? 41.612 68.954 118.006 1.00 29.62 171 SER A C 1
ATOM 1247 O O . SER A 1 180 ? 42.077 69.181 116.883 1.00 29.78 171 SER A O 1
ATOM 1250 N N . VAL A 1 181 ? 41.730 69.824 118.973 1.00 27.89 172 VAL A N 1
ATOM 1251 C CA . VAL A 1 181 ? 42.263 71.199 118.715 1.00 27.68 172 VAL A CA 1
ATOM 1252 C C . VAL A 1 181 ? 43.770 71.156 118.864 1.00 26.50 172 VAL A C 1
ATOM 1253 O O . VAL A 1 181 ? 44.452 71.840 118.098 1.00 27.62 172 VAL A O 1
ATOM 1257 N N . PHE A 1 182 ? 44.309 70.541 119.877 1.00 25.12 173 PHE A N 1
ATOM 1258 C CA . PHE A 1 182 ? 45.779 70.693 120.122 1.00 26.77 173 PHE A CA 1
ATOM 1259 C C . PHE A 1 182 ? 46.641 69.804 119.183 1.00 24.71 173 PHE A C 1
ATOM 1260 O O . PHE A 1 182 ? 47.760 70.174 118.749 1.00 23.56 173 PHE A O 1
ATOM 1268 N N . ALA A 1 183 ? 46.167 68.608 118.818 1.00 25.69 174 ALA A N 1
ATOM 1269 C CA . ALA A 1 183 ? 46.978 67.616 118.066 1.00 27.00 174 ALA A CA 1
ATOM 1270 C C . ALA A 1 183 ? 47.442 68.167 116.722 1.00 26.67 174 ALA A C 1
ATOM 1271 O O . ALA A 1 183 ? 48.630 67.954 116.379 1.00 28.52 174 ALA A O 1
ATOM 1273 N N . PRO A 1 184 ? 46.602 68.838 115.908 1.00 28.26 175 PRO A N 1
ATOM 1274 C CA . PRO A 1 184 ? 47.080 69.362 114.611 1.00 27.22 175 PRO A CA 1
ATOM 1275 C C . PRO A 1 184 ? 48.262 70.318 114.780 1.00 32.12 175 PRO A C 1
ATOM 1276 O O . PRO A 1 184 ? 49.219 70.201 114.016 1.00 30.34 175 PRO A O 1
ATOM 1280 N N . CYS A 1 185 ? 48.285 71.120 115.834 1.00 30.87 176 CYS A N 1
ATOM 1281 C CA . CYS A 1 185 ? 49.448 72.001 116.108 1.00 30.90 176 CYS A CA 1
ATOM 1282 C C . CYS A 1 185 ? 50.680 71.177 116.417 1.00 32.44 176 CYS A C 1
ATOM 1283 O O . CYS A 1 185 ? 51.760 71.496 115.926 1.00 31.99 176 CYS A O 1
ATOM 1286 N N . LEU A 1 186 ? 50.552 70.182 117.289 1.00 31.07 177 LEU A N 1
ATOM 1287 C CA . LEU A 1 186 ? 51.694 69.348 117.677 1.00 34.83 177 LEU A CA 1
ATOM 1288 C C . LEU A 1 186 ? 52.233 68.599 116.476 1.00 32.10 177 LEU A C 1
ATOM 1289 O O . LEU A 1 186 ? 53.467 68.559 116.269 1.00 30.88 177 LEU A O 1
ATOM 1294 N N . PHE A 1 187 ? 51.341 68.013 115.680 1.00 32.40 178 PHE A N 1
ATOM 1295 C CA . PHE A 1 187 ? 51.774 67.232 114.506 1.00 33.20 178 PHE A CA 1
ATOM 1296 C C . PHE A 1 187 ? 52.586 68.150 113.589 1.00 30.11 178 PHE A C 1
ATOM 1297 O O . PHE A 1 187 ? 53.629 67.701 113.072 1.00 28.87 178 PHE A O 1
ATOM 1305 N N . LEU A 1 188 ? 52.153 69.384 113.388 1.00 31.00 179 LEU A N 1
ATOM 1306 C CA . LEU A 1 188 ? 52.882 70.331 112.522 1.00 31.20 179 LEU A CA 1
ATOM 1307 C C . LEU A 1 188 ? 54.214 70.702 113.164 1.00 34.38 179 LEU A C 1
ATOM 1308 O O . LEU A 1 188 ? 55.235 70.761 112.451 1.00 32.50 179 LEU A O 1
ATOM 1313 N N . LEU A 1 189 ? 54.242 70.957 114.476 1.00 28.17 180 LEU A N 1
ATOM 1314 C CA . LEU A 1 189 ? 55.540 71.328 115.125 1.00 31.06 180 LEU A CA 1
ATOM 1315 C C . LEU A 1 189 ? 56.563 70.202 114.929 1.00 34.40 180 LEU A C 1
ATOM 1316 O O . LEU A 1 189 ? 57.730 70.525 114.663 1.00 34.81 180 LEU A O 1
ATOM 1321 N N . ILE A 1 190 ? 56.143 68.944 115.009 1.00 30.88 181 ILE A N 1
ATOM 1322 C CA . ILE A 1 190 ? 57.086 67.789 114.902 1.00 35.29 181 ILE A CA 1
ATOM 1323 C C . ILE A 1 190 ? 57.361 67.384 113.439 1.00 36.55 181 ILE A C 1
ATOM 1324 O O . ILE A 1 190 ? 58.444 66.963 113.161 1.00 37.81 181 ILE A O 1
ATOM 1329 N N . ALA A 1 191 ? 56.371 67.418 112.545 1.00 35.13 182 ALA A N 1
ATOM 1330 C CA . ALA A 1 191 ? 56.479 66.776 111.236 1.00 34.67 182 ALA A CA 1
ATOM 1331 C C . ALA A 1 191 ? 56.419 67.760 110.061 1.00 36.22 182 ALA A C 1
ATOM 1332 O O . ALA A 1 191 ? 56.209 67.270 108.984 1.00 37.77 182 ALA A O 1
ATOM 1334 N N . HIS A 1 192 ? 56.466 69.078 110.263 1.00 36.92 183 HIS A N 1
ATOM 1335 C CA . HIS A 1 192 ? 56.275 70.085 109.188 1.00 35.42 183 HIS A CA 1
ATOM 1336 C C . HIS A 1 192 ? 57.161 69.741 108.005 1.00 38.25 183 HIS A C 1
ATOM 1337 O O . HIS A 1 192 ? 56.670 69.792 106.886 1.00 37.63 183 HIS A O 1
ATOM 1344 N N . GLN A 1 193 ? 58.385 69.337 108.211 1.00 37.62 184 GLN A N 1
ATOM 1345 C CA . GLN A 1 193 ? 59.314 69.240 107.061 1.00 39.88 184 GLN A CA 1
ATOM 1346 C C . GLN A 1 193 ? 58.968 68.034 106.178 1.00 39.39 184 GLN A C 1
ATOM 1347 O O . GLN A 1 193 ? 58.824 68.226 104.986 1.00 36.27 184 GLN A O 1
ATOM 1353 N N . PRO A 1 194 ? 58.813 66.789 106.673 1.00 36.99 185 PRO A N 1
ATOM 1354 C CA . PRO A 1 194 ? 58.406 65.679 105.836 1.00 39.54 185 PRO A CA 1
ATOM 1355 C C . PRO A 1 194 ? 57.028 65.904 105.187 1.00 42.53 185 PRO A C 1
ATOM 1356 O O . PRO A 1 194 ? 56.841 65.505 104.054 1.00 39.30 185 PRO A O 1
ATOM 1360 N N . LEU A 1 195 ? 56.082 66.495 105.914 1.00 38.69 186 LEU A N 1
ATOM 1361 C CA . LEU A 1 195 ? 54.757 66.786 105.360 1.00 38.68 186 LEU A CA 1
ATOM 1362 C C . LEU A 1 195 ? 54.902 67.732 104.176 1.00 45.04 186 LEU A C 1
ATOM 1363 O O . LEU A 1 195 ? 54.290 67.464 103.183 1.00 44.91 186 LEU A O 1
ATOM 1368 N N . LYS A 1 196 ? 55.637 68.830 104.302 1.00 40.64 187 LYS A N 1
ATOM 1369 C CA . LYS A 1 196 ? 55.666 69.834 103.243 1.00 42.66 187 LYS A CA 1
ATO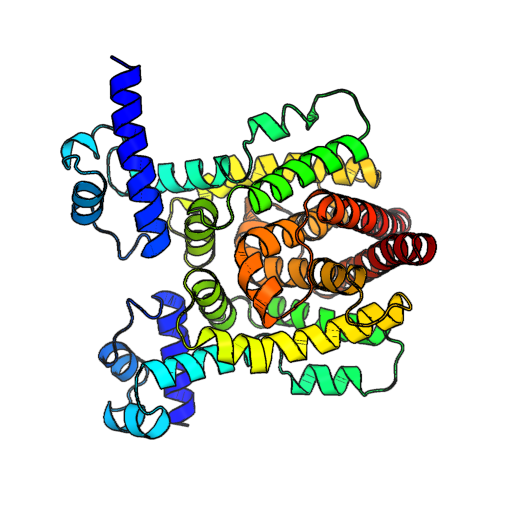M 1370 C C . LYS A 1 196 ? 56.471 69.276 102.073 1.00 46.95 187 LYS A C 1
ATOM 1371 O O . LYS A 1 196 ? 56.144 69.598 100.952 1.00 50.09 187 LYS A O 1
ATOM 1377 N N . GLN A 1 197 ? 57.484 68.461 102.330 1.00 44.93 188 GLN A N 1
ATOM 1378 C CA . GLN A 1 197 ? 58.423 68.005 101.293 1.00 48.69 188 GLN A CA 1
ATOM 1379 C C . GLN A 1 197 ? 57.879 66.751 100.596 1.00 46.37 188 GLN A C 1
ATOM 1380 O O . GLN A 1 197 ? 58.174 66.618 99.424 1.00 51.16 188 GLN A O 1
ATOM 1386 N N . HIS A 1 198 ? 57.163 65.845 101.242 1.00 47.02 189 HIS A N 1
ATOM 1387 C CA . HIS A 1 198 ? 56.905 64.483 100.667 1.00 49.09 189 HIS A CA 1
ATOM 1388 C C . HIS A 1 198 ? 55.470 64.003 100.768 1.00 47.75 189 HIS A C 1
ATOM 1389 O O . HIS A 1 198 ? 55.107 63.123 99.957 1.00 52.82 189 HIS A O 1
ATOM 1396 N N . VAL A 1 199 ? 54.704 64.441 101.758 1.00 39.82 190 VAL A N 1
ATOM 1397 C CA . VAL A 1 199 ? 53.383 63.840 102.000 1.00 39.01 190 VAL A CA 1
ATOM 1398 C C . VAL A 1 199 ? 52.311 64.792 101.504 1.00 39.12 190 VAL A C 1
ATOM 1399 O O . VAL A 1 199 ? 51.352 64.330 100.907 1.00 40.57 190 VAL A O 1
ATOM 1403 N N . LEU A 1 200 ? 52.425 66.053 101.844 1.00 33.86 191 LEU A N 1
ATOM 1404 C CA . LEU A 1 200 ? 51.423 67.076 101.569 1.00 36.01 191 LEU A CA 1
ATOM 1405 C C . LEU A 1 200 ? 52.123 68.195 100.810 1.00 40.19 191 LEU A C 1
ATOM 1406 O O . LEU A 1 200 ? 52.033 69.335 101.215 1.00 38.12 191 LEU A O 1
ATOM 1411 N N . GLN A 1 201 ? 52.785 67.861 99.709 1.00 41.14 192 GLN A N 1
ATOM 1412 C CA . GLN A 1 201 ? 53.550 68.835 98.892 1.00 43.84 192 GLN A CA 1
ATOM 1413 C C . GLN A 1 201 ? 52.613 69.939 98.456 1.00 41.13 192 GLN A C 1
ATOM 1414 O O . GLN A 1 201 ? 51.490 69.641 98.035 1.00 40.57 192 GLN A O 1
ATOM 1420 N N . GLY A 1 202 ? 53.064 71.168 98.546 1.00 46.27 193 GLY A N 1
ATOM 1421 C CA . GLY A 1 202 ? 52.186 72.313 98.246 1.00 49.41 193 GLY A CA 1
ATOM 1422 C C . GLY A 1 202 ? 51.580 72.894 99.523 1.00 50.89 193 GLY A C 1
ATOM 1423 O O . GLY A 1 202 ? 50.955 73.919 99.426 1.00 51.33 193 GLY A O 1
ATOM 1424 N N . LEU A 1 203 ? 51.806 72.207 100.638 1.00 48.65 194 LEU A N 1
ATOM 1425 C CA . LEU A 1 203 ? 51.312 72.662 101.952 1.00 46.79 194 LEU A CA 1
ATOM 1426 C C . LEU A 1 203 ? 51.943 74.014 102.250 1.00 45.20 194 LEU A C 1
ATOM 1427 O O . LEU A 1 203 ? 53.169 74.125 102.221 1.00 50.90 194 LEU A O 1
ATOM 1432 N N . SER A 1 204 ? 51.101 75.019 102.514 1.00 48.53 195 SER A N 1
ATOM 1433 C CA . SER A 1 204 ? 51.575 76.388 102.848 1.00 54.63 195 SER A CA 1
ATOM 1434 C C . SER A 1 204 ? 51.520 76.572 104.368 1.00 55.18 195 SER A C 1
ATOM 1435 O O . SER A 1 204 ? 50.401 76.614 104.916 1.00 49.52 195 SER A O 1
ATOM 1438 N N . LEU A 1 205 ? 52.684 76.676 105.016 1.00 43.97 196 LEU A N 1
ATOM 1439 C CA . LEU A 1 205 ? 52.735 76.817 106.484 1.00 46.23 196 LEU A CA 1
ATOM 1440 C C . LEU A 1 205 ? 52.769 78.308 106.812 1.00 41.78 196 LEU A C 1
ATOM 1441 O O . LEU A 1 205 ? 53.262 78.650 107.871 1.00 39.63 196 LEU A O 1
ATOM 1446 N N . GLU A 1 206 ? 52.300 79.149 105.890 1.00 41.87 197 GLU A N 1
ATOM 1447 C CA . GLU A 1 206 ? 52.218 80.616 106.162 1.00 41.08 197 GLU A CA 1
ATOM 1448 C C . GLU A 1 206 ? 51.290 80.771 107.373 1.00 39.90 197 GLU A C 1
ATOM 1449 O O . GLU A 1 206 ? 50.156 80.258 107.406 1.00 35.97 197 GLU A O 1
ATOM 1455 N N . PRO A 1 207 ? 51.767 81.470 108.420 1.00 36.69 198 PRO A N 1
ATOM 1456 C CA . PRO A 1 207 ? 51.082 81.467 109.701 1.00 36.22 198 PRO A CA 1
ATOM 1457 C C . PRO A 1 207 ? 49.634 81.952 109.633 1.00 36.75 198 PRO A C 1
ATOM 1458 O O . PRO A 1 207 ? 48.798 81.319 110.216 1.00 36.91 198 PRO A O 1
ATOM 1462 N N . GLN A 1 208 ? 49.322 83.033 108.925 1.00 36.13 199 GLN A N 1
ATOM 1463 C CA . GLN A 1 208 ? 47.967 83.576 108.998 1.00 37.03 199 GLN A CA 1
ATOM 1464 C C . GLN A 1 208 ? 46.959 82.540 108.446 1.00 36.46 199 GLN A C 1
ATOM 1465 O O . GLN A 1 208 ? 45.856 82.363 109.018 1.00 34.37 199 GLN A O 1
ATOM 1471 N N . GLY A 1 209 ? 47.286 81.910 107.348 1.00 35.85 200 GLY A N 1
ATOM 1472 C CA . GLY A 1 209 ? 46.406 80.919 106.709 1.00 34.70 200 GLY A CA 1
ATOM 1473 C C . GLY A 1 209 ? 46.299 79.693 107.575 1.00 33.01 200 GLY A C 1
ATOM 1474 O O . GLY A 1 209 ? 45.189 79.160 107.630 1.00 33.10 200 GLY A O 1
ATOM 1475 N N . LEU A 1 210 ? 47.365 79.253 108.257 1.00 32.36 201 LEU A N 1
ATOM 1476 C CA . LEU A 1 210 ? 47.239 78.103 109.202 1.00 31.68 201 LEU A CA 1
ATOM 1477 C C . LEU A 1 210 ? 46.301 78.467 110.336 1.00 29.08 201 LEU A C 1
ATOM 1478 O O . LEU A 1 210 ? 45.473 77.662 110.753 1.00 31.76 201 LEU A O 1
ATOM 1483 N N . ILE A 1 211 ? 46.520 79.596 110.953 1.00 29.69 202 ILE A N 1
ATOM 1484 C CA . ILE A 1 211 ? 45.692 80.011 112.107 1.00 29.33 202 ILE A CA 1
ATOM 1485 C C . ILE A 1 211 ? 44.223 80.127 111.635 1.00 30.55 202 ILE A C 1
ATOM 1486 O O . ILE A 1 211 ? 43.353 79.711 112.359 1.00 26.84 202 ILE A O 1
ATOM 1491 N N . ASP A 1 212 ? 43.946 80.773 110.502 1.00 30.90 203 ASP A N 1
ATOM 1492 C CA . ASP A 1 212 ? 42.570 80.940 109.960 1.00 31.67 203 ASP A CA 1
ATOM 1493 C C . ASP A 1 212 ? 41.944 79.564 109.743 1.00 32.04 203 ASP A C 1
ATOM 1494 O O . ASP A 1 212 ? 40.770 79.356 110.129 1.00 29.04 203 ASP A O 1
ATOM 1499 N N . HIS A 1 213 ? 42.703 78.660 109.143 1.00 27.52 204 HIS A N 1
ATOM 1500 C CA . HIS A 1 213 ? 42.203 77.263 108.940 1.00 30.40 204 HIS A CA 1
ATOM 1501 C C . HIS A 1 213 ? 41.910 76.637 110.309 1.00 25.08 204 HIS A C 1
ATOM 1502 O O . HIS A 1 213 ? 40.798 76.086 110.537 1.00 26.76 204 HIS A O 1
ATOM 1509 N N . MET A 1 214 ? 42.855 76.689 111.245 1.00 26.61 205 MET A N 1
ATOM 1510 C CA . MET A 1 214 ? 42.619 76.006 112.539 1.00 27.82 205 MET A CA 1
ATOM 1511 C C . MET A 1 214 ? 41.423 76.618 113.250 1.00 27.46 205 MET A C 1
ATOM 1512 O O . MET A 1 214 ? 40.671 75.905 113.831 1.00 28.54 205 MET A O 1
ATOM 1517 N N . MET A 1 215 ? 41.229 77.901 113.166 1.00 27.97 206 MET A N 1
ATOM 1518 C CA . MET A 1 215 ? 40.134 78.517 113.932 1.00 25.45 206 MET A CA 1
ATOM 1519 C C . MET A 1 215 ? 38.807 78.126 113.237 1.00 26.17 206 MET A C 1
ATOM 1520 O O . MET A 1 215 ? 37.875 77.741 113.952 1.00 27.13 206 MET A O 1
ATOM 1525 N N . SER A 1 216 ? 38.699 78.233 111.913 1.00 27.74 207 SER A N 1
ATOM 1526 C CA . SER A 1 216 ? 37.451 77.902 111.158 1.00 28.04 207 SER A CA 1
ATOM 1527 C C . SER A 1 216 ? 37.097 76.475 111.379 1.00 25.99 207 SER A C 1
ATOM 1528 O O . SER A 1 216 ? 35.935 76.178 111.678 1.00 28.72 207 SER A O 1
ATOM 1531 N N . TYR A 1 217 ? 38.068 75.610 111.228 1.00 28.01 208 TYR A N 1
ATOM 1532 C CA . TYR A 1 217 ? 37.824 74.160 111.425 1.00 25.14 208 TYR A CA 1
ATOM 1533 C C . TYR A 1 217 ? 37.388 73.865 112.843 1.00 27.76 208 TYR A C 1
ATOM 1534 O O . TYR A 1 217 ? 36.416 73.126 113.055 1.00 25.88 208 TYR A O 1
ATOM 1543 N N . ALA A 1 218 ? 38.143 74.344 113.846 1.00 27.26 209 ALA A N 1
ATOM 1544 C CA . ALA A 1 218 ? 37.777 74.060 115.226 1.00 26.34 209 ALA A CA 1
ATOM 1545 C C . ALA A 1 218 ? 36.359 74.564 115.496 1.00 25.54 209 ALA A C 1
ATOM 1546 O O . ALA A 1 218 ? 35.606 73.864 116.153 1.00 27.36 209 ALA A O 1
ATOM 1548 N N . LEU A 1 219 ? 36.043 75.810 115.179 1.00 23.51 210 LEU A N 1
ATOM 1549 C CA . LEU A 1 219 ? 34.702 76.286 115.583 1.00 24.66 210 LEU A CA 1
ATOM 1550 C C . LEU A 1 219 ? 33.617 75.441 114.865 1.00 27.98 210 LEU A C 1
ATOM 1551 O O . LEU A 1 219 ? 32.582 75.201 115.469 1.00 29.82 210 LEU A O 1
ATOM 1556 N N . GLY A 1 220 ? 33.838 75.000 113.632 1.00 28.91 211 GLY A N 1
ATOM 1557 C CA . GLY A 1 220 ? 32.867 74.123 112.982 1.00 29.21 211 GLY A CA 1
ATOM 1558 C C . GLY A 1 220 ? 32.821 72.808 113.718 1.00 30.52 211 GLY A C 1
ATOM 1559 O O . GLY A 1 220 ? 31.750 72.265 113.930 1.00 29.34 211 GLY A O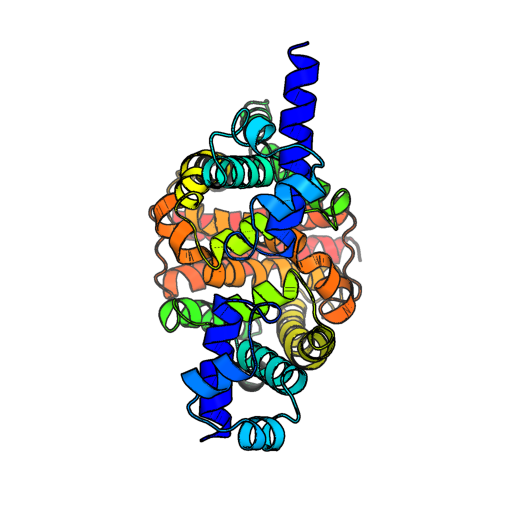 1
ATOM 1560 N N . GLY A 1 221 ? 33.970 72.258 114.084 1.00 27.67 212 GLY A N 1
ATOM 1561 C CA . GLY A 1 221 ? 33.912 70.932 114.727 1.00 29.41 212 GLY A CA 1
ATOM 1562 C C . GLY A 1 221 ? 33.333 71.019 116.123 1.00 30.17 212 GLY A C 1
ATOM 1563 O O . GLY A 1 221 ? 32.576 70.136 116.522 1.00 27.99 212 GLY A O 1
ATOM 1564 N N . LEU A 1 222 ? 33.734 72.017 116.899 1.00 30.37 213 LEU A N 1
ATOM 1565 C CA . LEU A 1 222 ? 33.206 72.278 118.274 1.00 28.64 213 LEU A CA 1
ATOM 1566 C C . LEU A 1 222 ? 31.669 72.432 118.236 1.00 31.42 213 LEU A C 1
ATOM 1567 O O . LEU A 1 222 ? 30.979 71.904 119.118 1.00 32.14 213 LEU A O 1
ATOM 1572 N N . GLN A 1 223 ? 31.137 73.190 117.307 1.00 32.53 214 GLN A N 1
ATOM 1573 C CA . GLN A 1 223 ? 29.663 73.374 117.222 1.00 34.45 214 GLN A CA 1
ATOM 1574 C C . GLN A 1 223 ? 28.996 72.003 116.972 1.00 33.69 214 GLN A C 1
ATOM 1575 O O . GLN A 1 223 ? 27.973 71.696 117.599 1.00 36.31 214 GLN A O 1
ATOM 1581 N N . ALA A 1 224 ? 29.587 71.139 116.162 1.00 34.76 215 ALA A N 1
ATOM 1582 C CA . ALA A 1 224 ? 28.991 69.832 115.796 1.00 33.66 215 ALA A CA 1
ATOM 1583 C C . ALA A 1 224 ? 28.989 68.900 117.015 1.00 35.58 215 ALA A C 1
ATOM 1584 O O . ALA A 1 224 ? 27.933 68.318 117.316 1.00 32.07 215 ALA A O 1
ATOM 1586 N N . VAL A 1 225 ? 30.069 68.802 117.786 1.00 30.81 216 VAL A N 1
ATOM 1587 C CA . VAL A 1 225 ? 30.056 67.882 118.948 1.00 31.62 216 VAL A CA 1
ATOM 1588 C C . VAL A 1 225 ? 29.251 68.481 120.100 1.00 33.35 216 VAL A C 1
ATOM 1589 O O . VAL A 1 225 ? 28.664 67.771 120.875 1.00 34.17 216 VAL A O 1
ATOM 1593 N N . ALA A 1 226 ? 29.188 69.788 120.216 1.00 36.54 217 ALA A N 1
ATOM 1594 C CA . ALA A 1 226 ? 28.374 70.448 121.249 1.00 34.30 217 ALA A CA 1
ATOM 1595 C C . ALA A 1 226 ? 26.912 70.077 120.974 1.00 36.45 217 ALA A C 1
ATOM 1596 O O . ALA A 1 226 ? 26.232 69.813 121.939 1.00 37.54 217 ALA A O 1
ATOM 1598 N N . ALA A 1 227 ? 26.474 70.091 119.712 1.00 35.57 218 ALA A N 1
ATOM 1599 C CA . ALA A 1 227 ? 25.064 69.790 119.338 1.00 39.95 218 ALA A CA 1
ATOM 1600 C C . ALA A 1 227 ? 24.722 68.372 119.799 1.00 40.86 218 ALA A C 1
ATOM 1601 O O . ALA A 1 227 ? 23.703 68.215 120.461 1.00 39.64 218 ALA A O 1
ATOM 1603 N N . THR A 1 228 ? 25.573 67.391 119.558 1.00 42.71 219 THR A N 1
ATOM 1604 C CA . THR A 1 228 ? 25.287 65.996 119.979 1.00 42.74 219 THR A CA 1
ATOM 1605 C C . THR A 1 228 ? 25.371 65.873 121.506 1.00 45.32 219 THR A C 1
ATOM 1606 O O . THR A 1 228 ? 24.585 65.107 122.074 1.00 46.90 219 THR A O 1
ATOM 1610 N N . ALA A 1 229 ? 26.246 66.621 122.213 1.00 38.85 220 ALA A N 1
ATOM 1611 C CA . ALA A 1 229 ? 26.344 66.518 123.684 1.00 38.83 220 ALA A CA 1
ATOM 1612 C C . ALA A 1 229 ? 25.061 67.131 124.287 1.00 41.04 220 ALA A C 1
ATOM 1613 O O . ALA A 1 229 ? 24.524 66.636 125.246 1.00 41.81 220 ALA A O 1
ATOM 1615 N N . HIS A 1 230 ? 24.573 68.221 123.771 1.00 40.92 221 HIS A N 1
ATOM 1616 C CA . HIS A 1 230 ? 23.401 68.894 124.373 1.00 44.90 221 HIS A CA 1
ATOM 1617 C C . HIS A 1 230 ? 22.084 68.138 124.050 1.00 56.35 221 HIS A C 1
ATOM 1618 O O . HIS A 1 230 ? 21.110 68.374 124.727 1.00 60.63 221 HIS A O 1
ATOM 1625 N N . ASP A 1 231 ? 22.004 67.300 123.021 1.00 60.45 222 ASP A N 1
ATOM 1626 C CA . ASP A 1 231 ? 20.774 66.498 122.763 1.00 68.95 222 ASP A CA 1
ATOM 1627 C C . ASP A 1 231 ? 20.818 65.161 123.515 1.00 68.62 222 ASP A C 1
ATOM 1628 O O . ASP A 1 231 ? 19.751 64.735 123.928 1.00 73.39 222 ASP A O 1
ATOM 1633 N N . ALA A 1 232 ? 21.998 64.558 123.709 1.00 80.28 223 ALA A N 1
ATOM 1634 C CA . ALA A 1 232 ? 22.245 63.288 124.455 1.00 83.56 223 ALA A CA 1
ATOM 1635 C C . ALA A 1 232 ? 21.766 63.397 125.915 1.00 85.72 223 ALA A C 1
ATOM 1636 O O . ALA A 1 232 ? 21.555 64.482 126.468 1.00 84.02 223 ALA A O 1
ATOM 1638 N N . ALA B 1 29 ? 59.905 33.047 107.920 1.00 97.86 20 ALA B N 1
ATOM 1639 C CA . ALA B 1 29 ? 59.769 32.890 109.413 1.00 97.04 20 ALA B CA 1
ATOM 1640 C C . ALA B 1 29 ? 61.000 33.474 110.121 1.00 91.88 20 ALA B C 1
ATOM 1641 O O . ALA B 1 29 ? 60.801 34.276 111.009 1.00 85.66 20 ALA B O 1
ATOM 1643 N N . THR B 1 30 ? 62.216 33.059 109.747 1.00 88.86 21 THR B N 1
ATOM 1644 C CA . THR B 1 30 ? 63.499 33.669 110.188 1.00 89.62 21 THR B CA 1
ATOM 1645 C C . THR B 1 30 ? 63.512 35.150 109.772 1.00 92.34 21 THR B C 1
ATOM 1646 O O . THR B 1 30 ? 63.921 36.001 110.595 1.00 87.42 21 THR B O 1
ATOM 1650 N N . ARG B 1 31 ? 63.088 35.456 108.542 1.00 88.43 22 ARG B N 1
ATOM 1651 C CA . ARG B 1 31 ? 62.948 36.856 108.063 1.00 84.86 22 ARG B CA 1
ATOM 1652 C C . ARG B 1 31 ? 61.985 37.635 108.986 1.00 78.43 22 ARG B C 1
ATOM 1653 O O . ARG B 1 31 ? 62.358 38.724 109.441 1.00 64.14 22 ARG B O 1
ATOM 1661 N N . LEU B 1 32 ? 60.817 37.076 109.320 1.00 78.05 23 LEU B N 1
ATOM 1662 C CA . LEU B 1 32 ? 59.775 37.771 110.131 1.00 72.51 23 LEU B CA 1
ATOM 1663 C C . LEU B 1 32 ? 60.246 37.873 111.578 1.00 69.62 23 LEU B C 1
ATOM 1664 O O . LEU B 1 32 ? 60.051 38.867 112.200 1.00 65.98 23 LEU B O 1
ATOM 1669 N N . GLN B 1 33 ? 60.883 36.845 112.103 1.00 73.36 24 GLN B N 1
ATOM 1670 C CA . GLN B 1 33 ? 61.369 36.893 113.492 1.00 77.64 24 GLN B CA 1
ATOM 1671 C C . GLN B 1 33 ? 62.393 38.025 113.603 1.00 69.30 24 GLN B C 1
ATOM 1672 O O . GLN B 1 33 ? 62.277 38.782 114.569 1.00 69.59 24 GLN B O 1
ATOM 1678 N N . ILE B 1 34 ? 63.383 38.078 112.703 1.00 62.09 25 ILE B N 1
ATOM 1679 C CA . ILE B 1 34 ? 64.420 39.155 112.683 1.00 63.01 25 ILE B CA 1
ATOM 1680 C C . ILE B 1 34 ? 63.719 40.532 112.620 1.00 56.33 25 ILE B C 1
ATOM 1681 O O . ILE B 1 34 ? 64.125 41.421 113.313 1.00 48.06 25 ILE B O 1
ATOM 1686 N N . LEU B 1 35 ? 62.700 40.680 111.783 1.00 57.52 26 LEU B N 1
ATOM 1687 C CA . LEU B 1 35 ? 61.990 41.967 111.567 1.00 58.58 26 LEU B CA 1
ATOM 1688 C C . LEU B 1 35 ? 61.317 42.393 112.870 1.00 56.31 26 LEU B C 1
ATOM 1689 O O . LEU B 1 35 ? 61.564 43.506 113.304 1.00 58.33 26 LEU B O 1
ATOM 1694 N N . GLU B 1 36 ? 60.580 41.485 113.499 1.00 56.55 27 GLU B N 1
ATOM 1695 C CA . GLU B 1 36 ? 59.853 41.723 114.767 1.00 57.57 27 GLU B CA 1
ATOM 1696 C C . GLU B 1 36 ? 60.822 42.135 115.889 1.00 58.49 27 GLU B C 1
ATOM 1697 O O . GLU B 1 36 ? 60.544 43.101 116.622 1.00 52.44 27 GLU B O 1
ATOM 1703 N N . LYS B 1 37 ? 61.909 41.397 116.077 1.00 53.78 28 LYS B N 1
ATOM 1704 C CA . LYS B 1 37 ? 62.790 41.657 117.232 1.00 59.55 28 LYS B CA 1
ATOM 1705 C C . LYS B 1 37 ? 63.578 42.937 116.966 1.00 52.63 28 LYS B C 1
ATOM 1706 O O . LYS B 1 37 ? 63.725 43.724 117.868 1.00 55.02 28 LYS B O 1
ATOM 1712 N N . ALA B 1 38 ? 64.082 43.128 115.760 1.00 50.06 29 ALA B N 1
ATOM 1713 C CA . ALA B 1 38 ? 64.764 44.385 115.404 1.00 53.03 29 ALA B CA 1
ATOM 1714 C C . ALA B 1 38 ? 63.803 45.577 115.618 1.00 51.35 29 ALA B C 1
ATOM 1715 O O . ALA B 1 38 ? 64.265 46.630 116.071 1.00 48.55 29 ALA B O 1
ATOM 1717 N N . GLY B 1 39 ? 62.517 45.406 115.320 1.00 48.43 30 GLY B N 1
ATOM 1718 C CA . GLY B 1 39 ? 61.492 46.440 115.538 1.00 52.76 30 GLY B CA 1
ATOM 1719 C C . GLY B 1 39 ? 61.428 46.818 116.999 1.00 52.48 30 GLY B C 1
ATOM 1720 O O . GLY B 1 39 ? 61.468 48.019 117.322 1.00 51.93 30 GLY B O 1
ATOM 1721 N N . GLU B 1 40 ? 61.352 45.824 117.868 1.00 53.39 31 GLU B N 1
ATOM 1722 C CA . GLU B 1 40 ? 61.315 46.035 119.343 1.00 54.58 31 GLU B CA 1
ATOM 1723 C C . GLU B 1 40 ? 62.570 46.776 119.800 1.00 50.85 31 GLU B C 1
ATOM 1724 O O . GLU B 1 40 ? 62.411 47.713 120.504 1.00 51.43 31 GLU B O 1
ATOM 1730 N N . LEU B 1 41 ? 63.757 46.373 119.349 1.00 56.82 32 LEU B N 1
ATOM 1731 C CA . LEU B 1 41 ? 65.049 46.979 119.754 1.00 57.28 32 LEU B CA 1
ATOM 1732 C C . LEU B 1 41 ? 65.156 48.401 119.212 1.00 54.00 32 LEU B C 1
ATOM 1733 O O . LEU B 1 41 ? 65.589 49.260 119.964 1.00 52.03 32 LEU B O 1
ATOM 1738 N N . PHE B 1 42 ? 64.882 48.622 117.925 1.00 48.12 33 PHE B N 1
ATOM 1739 C CA . PHE B 1 42 ? 64.889 50.002 117.352 1.00 50.81 33 PHE B CA 1
ATOM 1740 C C . PHE B 1 42 ? 63.867 50.897 118.074 1.00 49.53 33 PHE B C 1
ATOM 1741 O O . PHE B 1 42 ? 64.145 52.080 118.307 1.00 50.44 33 PH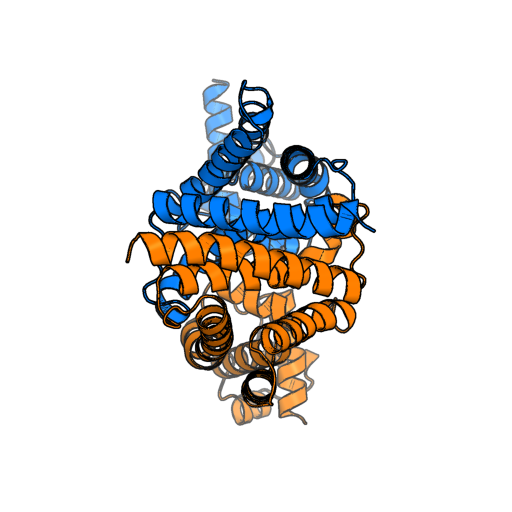E B O 1
ATOM 1749 N N . ALA B 1 43 ? 62.686 50.380 118.410 1.00 48.30 34 ALA B N 1
ATOM 1750 C CA . ALA B 1 43 ? 61.711 51.161 119.195 1.00 49.32 34 ALA B CA 1
ATOM 1751 C C . ALA B 1 43 ? 62.292 51.559 120.564 1.00 51.90 34 ALA B C 1
ATOM 1752 O O . ALA B 1 43 ? 62.032 52.686 121.013 1.00 47.75 34 ALA B O 1
ATOM 1754 N N . GLU B 1 44 ? 62.968 50.638 121.241 1.00 59.81 35 GLU B N 1
ATOM 1755 C CA . GLU B 1 44 ? 63.485 50.877 122.620 1.00 66.06 35 GLU B CA 1
ATOM 1756 C C . GLU B 1 44 ? 64.672 51.849 122.564 1.00 64.70 35 GLU B C 1
ATOM 1757 O O . GLU B 1 44 ? 64.692 52.747 123.373 1.00 63.81 35 GLU B O 1
ATOM 1763 N N . GLN B 1 45 ? 65.613 51.652 121.629 1.00 65.81 36 GLN B N 1
ATOM 1764 C CA . GLN B 1 45 ? 66.990 52.218 121.696 1.00 64.25 36 GLN B CA 1
ATOM 1765 C C . GLN B 1 45 ? 67.278 53.162 120.528 1.00 63.88 36 GLN B C 1
ATOM 1766 O O . GLN B 1 45 ? 68.287 53.888 120.601 1.00 62.83 36 GLN B O 1
ATOM 1772 N N . GLY B 1 46 ? 66.475 53.120 119.468 1.00 56.61 37 GLY B N 1
ATOM 1773 C CA . GLY B 1 46 ? 66.776 53.875 118.244 1.00 54.37 37 GLY B CA 1
ATOM 1774 C C . GLY B 1 46 ? 67.901 53.245 117.467 1.00 54.47 37 GLY B C 1
ATOM 1775 O O . GLY B 1 46 ? 68.672 52.489 118.052 1.00 56.97 37 GLY B O 1
ATOM 1776 N N . LEU B 1 47 ? 67.995 53.571 116.184 1.00 53.84 38 LEU B N 1
ATOM 1777 C CA . LEU B 1 47 ? 68.958 52.973 115.231 1.00 58.24 38 LEU B CA 1
ATOM 1778 C C . LEU B 1 47 ? 70.396 53.197 115.729 1.00 64.54 38 LEU B C 1
ATOM 1779 O O . LEU B 1 47 ? 71.211 52.230 115.706 1.00 60.24 38 LEU B O 1
ATOM 1784 N N . ALA B 1 48 ? 70.716 54.416 116.168 1.00 66.92 39 ALA B N 1
ATOM 1785 C CA . ALA B 1 48 ? 72.105 54.804 116.504 1.00 71.65 39 ALA B CA 1
ATOM 1786 C C . ALA B 1 48 ? 72.649 53.920 117.631 1.00 70.44 39 ALA B C 1
ATOM 1787 O O . ALA B 1 48 ? 73.788 53.498 117.526 1.00 73.79 39 ALA B O 1
ATOM 1789 N N . ASN B 1 49 ? 71.817 53.604 118.620 1.00 74.20 40 ASN B N 1
ATOM 1790 C CA . ASN B 1 49 ? 72.200 52.848 119.840 1.00 73.95 40 ASN B CA 1
ATOM 1791 C C . ASN B 1 49 ? 71.861 51.364 119.670 1.00 72.73 40 ASN B C 1
ATOM 1792 O O . ASN B 1 49 ? 71.740 50.693 120.677 1.00 73.34 40 ASN B O 1
ATOM 1797 N N . THR B 1 50 ? 71.667 50.855 118.455 1.00 71.13 41 THR B N 1
ATOM 1798 C CA . THR B 1 50 ? 71.323 49.427 118.273 1.00 74.60 41 THR B CA 1
ATOM 1799 C C . THR B 1 50 ? 72.409 48.774 117.424 1.00 78.32 41 THR B C 1
ATOM 1800 O O . THR B 1 50 ? 72.778 49.347 116.369 1.00 75.66 41 THR B O 1
ATOM 1804 N N . THR B 1 51 ? 72.898 47.625 117.902 1.00 73.72 42 THR B N 1
ATOM 1805 C CA . THR B 1 51 ? 74.032 46.879 117.308 1.00 72.58 42 THR B CA 1
ATOM 1806 C C . THR B 1 51 ? 73.497 45.703 116.476 1.00 70.47 42 THR B C 1
ATOM 1807 O O . THR B 1 51 ? 72.446 45.096 116.800 1.00 61.56 42 THR B O 1
ATOM 1811 N N . SER B 1 52 ? 74.230 45.344 115.441 1.00 78.10 43 SER B N 1
ATOM 1812 C CA . SER B 1 52 ? 73.997 44.074 114.712 1.00 86.77 43 SER B CA 1
ATOM 1813 C C . SER B 1 52 ? 74.049 42.865 115.676 1.00 82.11 43 SER B C 1
ATOM 1814 O O . SER B 1 52 ? 73.214 41.957 115.512 1.00 83.81 43 SER B O 1
ATOM 1817 N N . LYS B 1 53 ? 74.930 42.868 116.680 1.00 79.34 44 LYS B N 1
ATOM 1818 C CA . LYS B 1 53 ? 75.040 41.766 117.675 1.00 81.09 44 LYS B CA 1
ATOM 1819 C C . LYS B 1 53 ? 73.768 41.684 118.549 1.00 80.18 44 LYS B C 1
ATOM 1820 O O . LYS B 1 53 ? 73.338 40.531 118.862 1.00 73.26 44 LYS B O 1
ATOM 1826 N N . GLN B 1 54 ? 73.230 42.827 119.019 1.00 69.84 45 GLN B N 1
ATOM 1827 C CA . GLN B 1 54 ? 71.999 42.824 119.845 1.00 69.63 45 GLN B CA 1
ATOM 1828 C C . GLN B 1 54 ? 70.870 42.199 119.006 1.00 66.68 45 GLN B C 1
ATOM 1829 O O . GLN B 1 54 ? 70.032 41.441 119.528 1.00 67.63 45 GLN B O 1
ATOM 1835 N N . ILE B 1 55 ? 70.823 42.516 117.721 1.00 63.69 46 ILE B N 1
ATOM 1836 C CA . ILE B 1 55 ? 69.692 42.040 116.878 1.00 69.58 46 ILE B CA 1
ATOM 1837 C C . ILE B 1 55 ? 69.807 40.515 116.747 1.00 65.27 46 ILE B C 1
ATOM 1838 O O . ILE B 1 55 ? 68.793 39.805 116.937 1.00 54.85 46 ILE B O 1
ATOM 1843 N N . CYS B 1 56 ? 71.010 40.011 116.490 1.00 71.79 47 CYS B N 1
ATOM 1844 C CA . CYS B 1 56 ? 71.244 38.544 116.413 1.00 78.61 47 CYS B CA 1
ATOM 1845 C C . CYS B 1 56 ? 70.890 37.837 117.735 1.00 71.30 47 CYS B C 1
ATOM 1846 O O . CYS B 1 56 ? 70.293 36.761 117.649 1.00 68.18 47 CYS B O 1
ATOM 1849 N N . GLU B 1 57 ? 71.187 38.394 118.914 1.00 75.36 48 GLU B N 1
ATOM 1850 C CA . GLU B 1 57 ? 70.806 37.721 120.188 1.00 82.49 48 GLU B CA 1
ATOM 1851 C C . GLU B 1 57 ? 69.289 37.711 120.380 1.00 77.60 48 GLU B C 1
ATOM 1852 O O . GLU B 1 57 ? 68.725 36.626 120.515 1.00 81.11 48 GLU B O 1
ATOM 1858 N N . ARG B 1 58 ? 68.644 38.872 120.381 1.00 78.47 49 ARG B N 1
ATOM 1859 C CA . ARG B 1 58 ? 67.170 38.961 120.537 1.00 80.64 49 ARG B CA 1
ATOM 1860 C C . ARG B 1 58 ? 66.452 38.104 119.479 1.00 76.91 49 ARG B C 1
ATOM 1861 O O . ARG B 1 58 ? 65.413 37.480 119.799 1.00 75.24 49 ARG B O 1
ATOM 1869 N N . SER B 1 59 ? 66.946 38.120 118.245 1.00 71.65 50 SER B N 1
ATOM 1870 C CA . SER B 1 59 ? 66.334 37.403 117.099 1.00 76.21 50 SER B CA 1
ATOM 1871 C C . SER B 1 59 ? 66.686 35.892 117.165 1.00 74.62 50 SER B C 1
ATOM 1872 O O . SER B 1 59 ? 65.845 35.038 116.778 1.00 65.76 50 SER B O 1
ATOM 1875 N N . GLN B 1 60 ? 67.876 35.563 117.679 1.00 80.36 51 GLN B N 1
ATOM 1876 C CA . GLN B 1 60 ? 68.477 34.194 117.637 1.00 81.54 51 GLN B CA 1
ATOM 1877 C C . GLN B 1 60 ? 68.629 33.755 116.174 1.00 78.08 51 GLN B C 1
ATOM 1878 O O . GLN B 1 60 ? 68.242 32.640 115.829 1.00 77.99 51 GLN B O 1
ATOM 1884 N N . ALA B 1 61 ? 69.193 34.635 115.352 1.00 76.58 52 ALA B N 1
ATOM 1885 C CA . ALA B 1 61 ? 69.563 34.367 113.955 1.00 78.83 52 ALA B CA 1
ATOM 1886 C C . ALA B 1 61 ? 71.010 34.792 113.779 1.00 77.65 52 ALA B C 1
ATOM 1887 O O . ALA B 1 61 ? 71.478 35.580 114.604 1.00 77.54 52 ALA B O 1
ATOM 1889 N N . ASN B 1 62 ? 71.688 34.253 112.768 1.00 76.79 53 ASN B N 1
ATOM 1890 C CA . ASN B 1 62 ? 73.138 34.513 112.575 1.00 77.03 53 ASN B CA 1
ATOM 1891 C C . ASN B 1 62 ? 73.256 35.791 111.726 1.00 69.11 53 ASN B C 1
ATOM 1892 O O . ASN B 1 62 ? 72.320 36.094 110.933 1.00 62.09 53 ASN B O 1
ATOM 1897 N N . SER B 1 63 ? 74.395 36.475 111.870 1.00 61.87 54 SER B N 1
ATOM 1898 C CA . SER B 1 63 ? 74.819 37.655 111.070 1.00 64.47 54 SER B CA 1
ATOM 1899 C C . SER B 1 63 ? 74.632 37.410 109.560 1.00 66.87 54 SER B C 1
ATOM 1900 O O . SER B 1 63 ? 74.208 38.319 108.837 1.00 56.13 54 SER B O 1
ATOM 1903 N N . ALA B 1 64 ? 74.982 36.225 109.063 1.00 70.29 55 ALA B N 1
ATOM 1904 C CA . ALA B 1 64 ? 74.917 35.908 107.621 1.00 70.06 55 ALA B CA 1
ATOM 1905 C C . ALA B 1 64 ? 73.439 35.781 107.203 1.00 68.27 55 ALA B C 1
ATOM 1906 O O . ALA B 1 64 ? 73.153 36.180 106.028 1.00 66.62 55 ALA B O 1
ATOM 1908 N N . ALA B 1 65 ? 72.538 35.304 108.091 1.00 66.18 56 ALA B N 1
ATOM 1909 C CA . ALA B 1 65 ? 71.077 35.187 107.819 1.00 67.83 56 ALA B CA 1
ATOM 1910 C C . ALA B 1 65 ? 70.445 36.596 107.834 1.00 70.50 56 ALA B C 1
ATOM 1911 O O . ALA B 1 65 ? 69.472 36.840 107.075 1.00 69.85 56 ALA B O 1
ATOM 1913 N N . VAL B 1 66 ? 70.982 37.508 108.651 1.00 63.19 57 VAL B N 1
ATOM 1914 C CA . VAL B 1 66 ? 70.585 38.943 108.601 1.00 62.11 57 VAL B CA 1
ATOM 1915 C C . VAL B 1 66 ? 71.034 39.496 107.238 1.00 64.99 57 VAL B C 1
ATOM 1916 O O . VAL B 1 66 ? 70.203 40.140 106.546 1.00 59.03 57 VAL B O 1
ATOM 1920 N N . ASN B 1 67 ? 72.301 39.252 106.874 1.00 63.87 58 ASN B N 1
ATOM 1921 C CA . ASN B 1 67 ? 72.962 39.811 105.665 1.00 64.18 58 ASN B CA 1
ATOM 1922 C C . ASN B 1 67 ? 72.298 39.228 104.440 1.00 66.28 58 ASN B C 1
ATOM 1923 O O . ASN B 1 67 ? 72.104 39.965 103.466 1.00 58.26 58 ASN B O 1
ATOM 1928 N N . TYR B 1 68 ? 71.919 37.961 104.519 1.00 66.61 59 TYR B N 1
ATOM 1929 C CA . TYR B 1 68 ? 71.189 37.302 103.425 1.00 66.91 59 TYR B CA 1
ATOM 1930 C C . TYR B 1 68 ? 69.832 37.996 103.201 1.00 61.74 59 TYR B C 1
ATOM 1931 O O . TYR B 1 68 ? 69.566 38.250 102.043 1.00 59.19 59 TYR B O 1
ATOM 1940 N N . HIS B 1 69 ? 69.004 38.232 104.224 1.00 59.27 60 HIS B N 1
ATOM 1941 C CA . HIS B 1 69 ? 67.586 38.649 104.061 1.00 62.10 60 HIS B CA 1
ATOM 1942 C C . HIS B 1 69 ? 67.487 40.166 103.853 1.00 63.39 60 HIS B C 1
ATOM 1943 O O . HIS B 1 69 ? 66.468 40.607 103.312 1.00 58.71 60 HIS B O 1
ATOM 1950 N N . PHE B 1 70 ? 68.464 40.936 104.340 1.00 59.20 61 PHE B N 1
ATOM 1951 C CA . PHE B 1 70 ? 68.334 42.404 104.524 1.00 56.43 61 PHE B CA 1
ATOM 1952 C C . PHE B 1 70 ? 69.611 43.126 104.076 1.00 60.45 61 PHE B C 1
ATOM 1953 O O . PHE B 1 70 ? 69.660 44.394 104.209 1.00 59.06 61 PHE B O 1
ATOM 1961 N N . VAL B 1 71 ? 70.613 42.384 103.591 1.00 58.22 62 VAL B N 1
ATOM 1962 C CA . VAL B 1 71 ? 71.879 42.951 103.039 1.00 60.95 62 VAL B CA 1
ATOM 1963 C C . VAL B 1 71 ? 72.743 43.495 104.183 1.00 66.52 62 VAL B C 1
ATOM 1964 O O . VAL B 1 71 ? 73.915 43.081 104.302 1.00 79.00 62 VAL B O 1
ATOM 1968 N N . ASN B 1 72 ? 72.225 44.395 105.006 1.00 62.35 63 ASN B N 1
ATOM 1969 C CA . ASN B 1 72 ? 72.991 44.912 106.170 1.00 62.15 63 ASN B CA 1
ATOM 1970 C C . ASN B 1 72 ? 72.020 45.577 107.159 1.00 64.59 63 ASN B C 1
ATOM 1971 O O . ASN B 1 72 ? 70.760 45.534 106.950 1.00 59.73 63 ASN B O 1
ATOM 1976 N N . LYS B 1 73 ? 72.553 46.217 108.190 1.00 61.35 64 LYS B N 1
ATOM 1977 C CA . LYS B 1 73 ? 71.710 46.810 109.261 1.00 65.93 64 LYS B CA 1
ATOM 1978 C C . LYS B 1 73 ? 70.786 47.898 108.676 1.00 62.78 64 LYS B C 1
ATOM 1979 O O . LYS B 1 73 ? 69.622 48.002 109.136 1.00 60.03 64 LYS B O 1
ATOM 1985 N N . GLU B 1 74 ? 71.301 48.683 107.722 1.00 63.12 65 GLU B N 1
ATOM 1986 C CA . GLU B 1 74 ? 70.592 49.831 107.091 1.00 64.25 65 GLU B CA 1
ATOM 1987 C C . GLU B 1 74 ? 69.400 49.266 106.305 1.00 58.97 65 GLU B C 1
ATOM 1988 O O . GLU B 1 74 ? 68.280 49.799 106.392 1.00 60.52 65 GLU B O 1
ATOM 1994 N N . GLY B 1 75 ? 69.611 48.197 105.566 1.00 54.29 66 GLY B N 1
ATOM 1995 C CA . GLY B 1 75 ? 68.530 47.491 104.850 1.00 52.92 66 GLY B CA 1
ATOM 1996 C C . GLY B 1 75 ? 67.511 46.899 105.813 1.00 51.15 66 GLY B C 1
ATOM 1997 O O . GLY B 1 75 ? 66.331 47.013 105.584 1.00 53.25 66 GLY B O 1
ATOM 1998 N N . LEU B 1 76 ? 67.938 46.337 106.918 1.00 48.71 67 LEU B N 1
ATOM 1999 C CA . LEU B 1 76 ? 66.987 45.797 107.898 1.00 50.30 67 LEU B CA 1
ATOM 2000 C C . LEU B 1 76 ? 66.207 46.962 108.532 1.00 50.06 67 LEU B C 1
ATOM 2001 O O . LEU B 1 76 ? 64.988 46.824 108.839 1.00 49.10 67 LEU B O 1
ATOM 2006 N N . TYR B 1 77 ? 66.893 48.052 108.840 1.00 49.48 68 TYR B N 1
ATOM 2007 C CA . TYR B 1 77 ? 66.205 49.232 109.415 1.00 50.62 68 TYR B CA 1
ATOM 2008 C C . TYR B 1 77 ? 65.094 49.722 108.447 1.00 47.58 68 TYR B C 1
ATOM 2009 O O . TYR B 1 77 ? 63.963 49.965 108.887 1.00 45.59 68 TYR B O 1
ATOM 2018 N N . ARG B 1 78 ? 65.430 49.883 107.171 1.00 48.08 69 ARG B N 1
ATOM 2019 C CA . ARG B 1 78 ? 64.460 50.243 106.104 1.00 48.05 69 ARG B CA 1
ATOM 2020 C C . ARG B 1 78 ? 63.279 49.264 106.200 1.00 46.47 69 ARG B C 1
ATOM 2021 O O . ARG B 1 78 ? 62.130 49.704 106.208 1.00 42.17 69 ARG B O 1
ATOM 2029 N N . ALA B 1 79 ? 63.529 47.965 106.239 1.00 42.72 70 ALA B N 1
ATOM 2030 C CA . ALA B 1 79 ? 62.425 46.994 106.267 1.00 43.33 70 ALA B CA 1
ATOM 2031 C C . ALA B 1 79 ? 61.623 47.220 107.542 1.00 41.11 70 ALA B C 1
ATOM 2032 O O . ALA B 1 79 ? 60.377 47.077 107.545 1.00 40.29 70 ALA B O 1
ATOM 2034 N N . VAL B 1 80 ? 62.284 47.578 108.639 1.00 40.72 71 VAL B N 1
ATOM 2035 C CA . VAL B 1 80 ? 61.541 47.757 109.910 1.00 38.70 71 VAL B CA 1
ATOM 2036 C C . VAL B 1 80 ? 60.589 48.969 109.747 1.00 37.34 71 VAL B C 1
ATOM 2037 O O . VAL B 1 80 ? 59.436 48.899 110.277 1.00 36.04 71 VAL B O 1
ATOM 2041 N N . LEU B 1 81 ? 61.072 50.078 109.178 1.00 38.91 72 LEU B N 1
ATOM 2042 C CA . LEU B 1 81 ? 60.268 51.305 109.063 1.00 40.90 72 LEU B CA 1
ATOM 2043 C C . LEU B 1 81 ? 59.090 50.997 108.126 1.00 44.13 72 LEU B C 1
ATOM 2044 O O . LEU B 1 81 ? 57.922 51.449 108.402 1.00 37.43 72 LEU B O 1
ATOM 2049 N N . LEU B 1 82 ? 59.338 50.224 107.059 1.00 40.58 73 LEU B N 1
ATOM 2050 C CA . LEU B 1 82 ? 58.233 49.894 106.097 1.00 42.52 73 LEU B CA 1
ATOM 2051 C C . LEU B 1 82 ? 57.185 49.023 106.775 1.00 38.04 73 LEU B C 1
ATOM 2052 O O . LEU B 1 82 ? 56.019 49.363 106.691 1.00 38.08 73 LEU B O 1
ATOM 2057 N N . GLU B 1 83 ? 57.592 48.052 107.552 1.00 40.26 74 GLU B N 1
ATOM 2058 C CA . GLU B 1 83 ? 56.682 47.207 108.338 1.00 39.77 74 GLU B CA 1
ATOM 2059 C C . GLU B 1 83 ? 55.912 48.082 109.343 1.00 43.78 74 GLU B C 1
ATOM 2060 O O . GLU B 1 83 ? 54.734 47.839 109.607 1.00 39.21 74 GLU B O 1
ATOM 2066 N N . ALA B 1 84 ? 56.612 48.999 110.015 1.00 39.22 75 ALA B N 1
ATOM 2067 C CA . ALA B 1 84 ? 56.002 49.774 111.095 1.00 38.94 75 ALA B CA 1
ATOM 2068 C C . ALA B 1 84 ? 54.857 50.588 110.482 1.00 39.34 75 ALA B C 1
ATOM 2069 O O . ALA B 1 84 ? 53.754 50.691 111.089 1.00 35.47 75 ALA B O 1
ATOM 2071 N N . HIS B 1 85 ? 55.131 51.200 109.341 1.00 36.01 76 HIS B N 1
ATOM 2072 C CA . HIS B 1 85 ? 54.101 51.977 108.650 1.00 40.99 76 HIS B CA 1
ATOM 2073 C C . HIS B 1 85 ? 52.912 51.081 108.281 1.00 39.56 76 HIS B C 1
ATOM 2074 O O . HIS B 1 85 ? 51.750 51.514 108.459 1.00 37.67 76 HIS B O 1
ATOM 2081 N N . ALA B 1 86 ? 53.163 49.889 107.776 1.00 37.50 77 ALA B N 1
ATOM 2082 C CA . ALA B 1 86 ? 52.088 48.952 107.411 1.00 38.61 77 ALA B CA 1
ATOM 2083 C C . ALA B 1 86 ? 51.281 48.575 108.647 1.00 42.98 77 ALA B C 1
ATOM 2084 O O . ALA B 1 86 ? 50.071 48.372 108.538 1.00 40.54 77 ALA B O 1
ATOM 2086 N N . ARG B 1 87 ? 51.925 48.452 109.796 1.00 43.07 78 ARG B N 1
ATOM 2087 C CA . ARG B 1 87 ? 51.168 48.043 111.006 1.00 44.96 78 ARG B CA 1
ATOM 2088 C C . ARG B 1 87 ? 50.235 49.168 111.481 1.00 46.36 78 ARG B C 1
ATOM 2089 O O . ARG B 1 87 ? 49.142 48.856 112.027 1.00 44.87 78 ARG B O 1
ATOM 2097 N N . LEU B 1 88 ? 50.652 50.425 111.305 1.00 41.06 79 LEU B N 1
ATOM 2098 C CA . LEU B 1 88 ? 49.812 51.587 111.654 1.00 44.02 79 LEU B CA 1
ATOM 2099 C C . LEU B 1 88 ? 48.517 51.420 110.848 1.00 47.45 79 LEU B C 1
ATOM 2100 O O . LEU B 1 88 ? 47.444 51.373 111.429 1.00 48.25 79 LEU B O 1
ATOM 2105 N N . VAL B 1 89 ? 48.616 51.363 109.524 1.00 45.48 80 VAL B N 1
ATOM 2106 C CA . VAL B 1 89 ? 47.448 51.044 108.669 1.00 49.75 80 VAL B CA 1
ATOM 2107 C C . VAL B 1 89 ? 47.946 50.541 107.321 1.00 43.44 80 VAL B C 1
ATOM 2108 O O . VAL B 1 89 ? 48.873 51.118 106.777 1.00 43.57 80 VAL B O 1
ATOM 2112 N N . GLN B 1 90 ? 47.375 49.458 106.839 1.00 46.80 81 GLN B N 1
ATOM 2113 C CA . GLN B 1 90 ? 47.872 48.816 105.591 1.00 53.16 81 GLN B CA 1
ATOM 2114 C C . GLN B 1 90 ? 47.304 49.557 104.389 1.00 45.57 81 GLN B C 1
ATOM 2115 O O . GLN B 1 90 ? 46.104 49.926 104.432 1.00 40.63 81 GLN B O 1
ATOM 2121 N N . LEU B 1 91 ? 48.142 49.836 103.405 1.00 43.32 82 LEU B N 1
ATOM 2122 C CA . LEU B 1 91 ? 47.699 50.607 102.234 1.00 44.56 82 LEU B CA 1
ATOM 2123 C C . LEU B 1 91 ? 46.573 49.805 101.546 1.00 45.33 82 LEU B C 1
ATOM 2124 O O . LEU B 1 91 ? 45.566 50.415 101.145 1.00 42.00 82 LEU B O 1
ATOM 2129 N N . GLU B 1 92 ? 46.694 48.475 101.530 1.00 43.92 83 GLU B N 1
ATOM 2130 C CA . GLU B 1 92 ? 45.657 47.600 100.917 1.00 48.64 83 GLU B CA 1
ATOM 2131 C C . GLU B 1 92 ? 44.307 47.814 101.619 1.00 45.55 83 GLU B C 1
ATOM 2132 O O . GLU B 1 92 ? 43.275 47.791 100.919 1.00 42.68 83 GLU B O 1
ATOM 2138 N N . THR B 1 93 ? 44.316 48.012 102.943 1.00 44.30 84 THR B N 1
ATOM 2139 C CA . THR B 1 93 ? 43.075 48.208 103.717 1.00 44.37 84 THR B CA 1
ATOM 2140 C C . THR B 1 93 ? 42.416 49.529 103.317 1.00 45.00 84 THR B C 1
ATOM 2141 O O . THR B 1 93 ? 41.165 49.601 103.277 1.00 48.25 84 THR B O 1
ATOM 2145 N N . LEU B 1 94 ? 43.220 50.545 103.064 1.00 44.01 85 LEU B N 1
ATOM 2146 C CA . LEU B 1 94 ? 42.707 51.901 102.764 1.00 42.01 85 LEU B CA 1
ATOM 2147 C C . LEU B 1 94 ? 42.168 51.818 101.340 1.00 41.83 85 LEU B C 1
ATOM 2148 O O . LEU B 1 94 ? 41.171 52.521 101.020 1.00 42.01 85 LEU B O 1
ATOM 2153 N N . VAL B 1 95 ? 42.863 51.108 100.466 1.00 38.73 86 VAL B N 1
ATOM 2154 C CA . VAL B 1 95 ? 42.436 51.041 99.042 1.00 41.02 86 VAL B CA 1
ATOM 2155 C C . VAL B 1 95 ? 41.060 50.339 98.988 1.00 40.12 86 VAL B C 1
ATOM 2156 O O . VAL B 1 95 ? 40.126 50.840 98.330 1.00 39.97 86 VAL B O 1
ATOM 2160 N N . SER B 1 96 ? 40.920 49.281 99.746 1.00 44.54 87 SER B N 1
ATOM 2161 C CA . SER B 1 96 ? 39.695 48.473 99.825 1.00 46.61 87 SER B CA 1
ATOM 2162 C C . SER B 1 96 ? 38.566 49.389 100.310 1.00 47.03 87 SER B C 1
ATOM 2163 O O . SER B 1 96 ? 37.509 49.410 99.728 1.00 43.41 87 SER B O 1
ATOM 2166 N N . LEU B 1 97 ? 38.769 50.156 101.370 1.00 47.73 88 LEU B N 1
ATOM 2167 C CA . LEU B 1 97 ? 37.644 50.920 101.947 1.00 45.66 88 LEU B CA 1
ATOM 2168 C C . LEU B 1 97 ? 37.389 52.088 101.011 1.00 42.77 88 LEU B C 1
ATOM 2169 O O . LEU B 1 97 ? 36.190 52.492 100.860 1.00 47.74 88 LEU B O 1
ATOM 2174 N N . ASN B 1 98 ? 38.405 52.504 100.262 1.00 39.09 89 ASN B N 1
ATOM 2175 C CA . ASN B 1 98 ? 38.226 53.610 99.303 1.00 38.80 89 ASN B CA 1
ATOM 2176 C C . ASN B 1 98 ? 37.399 53.134 98.098 1.00 42.65 89 ASN B C 1
ATOM 2177 O O . ASN B 1 98 ? 36.707 53.956 97.546 1.00 38.95 89 ASN B O 1
ATOM 2182 N N . GLU B 1 99 ? 37.498 51.861 97.719 1.00 44.27 90 GLU B N 1
ATOM 2183 C CA . GLU B 1 99 ? 36.908 51.310 96.463 1.00 44.89 90 GLU B CA 1
ATOM 2184 C C . GLU B 1 99 ? 35.517 50.729 96.712 1.00 46.20 90 GLU B C 1
ATOM 2185 O O . GLU B 1 99 ? 34.800 50.568 95.739 1.00 49.01 90 GLU B O 1
ATOM 2191 N N . ARG B 1 100 ? 35.152 50.379 97.926 1.00 51.81 91 ARG B N 1
ATOM 2192 C CA . ARG B 1 100 ? 33.838 49.786 98.214 1.00 60.34 91 ARG B CA 1
ATOM 2193 C C . ARG B 1 100 ? 32.818 50.899 98.063 1.00 59.68 91 ARG B C 1
ATOM 2194 O O . ARG B 1 100 ? 33.171 52.079 98.074 1.00 52.29 91 ARG B O 1
ATOM 2202 N N . PRO B 1 101 ? 31.556 50.513 97.737 1.00 58.15 92 PRO B N 1
ATOM 2203 C CA . PRO B 1 101 ? 30.464 51.475 97.712 1.00 57.33 92 PRO B CA 1
ATOM 2204 C C . PRO B 1 101 ? 30.243 52.130 99.094 1.00 54.53 92 PRO B C 1
ATOM 2205 O O . PRO B 1 101 ? 30.334 51.508 100.127 1.00 49.78 92 PRO B O 1
ATOM 2209 N N . GLY B 1 102 ? 29.911 53.399 99.071 1.00 50.58 93 GLY B N 1
ATOM 2210 C CA . GLY B 1 102 ? 29.568 54.167 100.273 1.00 50.48 93 GLY B CA 1
ATOM 2211 C C . GLY B 1 102 ? 29.832 55.630 99.997 1.00 45.62 93 GLY B C 1
ATOM 2212 O O . GLY B 1 102 ? 30.481 55.939 98.987 1.00 44.17 93 GLY B O 1
ATOM 2213 N N . SER B 1 103 ? 29.179 56.507 100.742 1.00 42.81 94 SER B N 1
ATOM 2214 C CA . SER B 1 103 ? 29.446 57.960 100.719 1.00 40.29 94 SER B CA 1
ATOM 2215 C C . SER B 1 103 ? 30.886 58.148 101.217 1.00 37.30 94 SER B C 1
ATOM 2216 O O . SER B 1 103 ? 31.453 57.253 101.835 1.00 38.53 94 SER B O 1
ATOM 2219 N N . PRO B 1 104 ? 31.566 59.243 100.843 1.00 36.71 95 PRO B N 1
ATOM 2220 C CA . PRO B 1 104 ? 32.888 59.548 101.373 1.00 38.99 95 PRO B CA 1
ATOM 2221 C C . PRO B 1 104 ? 32.873 59.786 102.896 1.00 38.04 95 PRO B C 1
ATOM 2222 O O . PRO B 1 104 ? 33.892 59.488 103.525 1.00 38.77 95 PRO B O 1
ATOM 2226 N N . GLN B 1 105 ? 31.733 60.168 103.456 1.00 34.23 96 GLN B N 1
ATOM 2227 C CA . GLN B 1 105 ? 31.545 60.274 104.909 1.00 36.55 96 GLN B CA 1
ATOM 2228 C C . GLN B 1 105 ? 31.622 58.875 105.539 1.00 39.41 96 GLN B C 1
ATOM 2229 O O . GLN B 1 105 ? 32.299 58.716 106.538 1.00 39.16 96 GLN B O 1
ATOM 2235 N N . ASP B 1 106 ? 30.986 57.877 104.962 1.00 37.31 97 ASP B N 1
ATOM 2236 C CA . ASP B 1 106 ? 31.087 56.494 105.477 1.00 39.16 97 ASP B CA 1
ATOM 2237 C C . ASP B 1 106 ? 32.528 56.009 105.350 1.00 34.71 97 ASP B C 1
ATOM 2238 O O . ASP B 1 106 ? 32.956 55.239 106.219 1.00 36.24 97 ASP B O 1
ATOM 2243 N N . LYS B 1 107 ? 33.207 56.324 104.247 1.00 32.07 98 LYS B N 1
ATOM 2244 C CA . LYS B 1 107 ? 34.582 55.833 104.036 1.00 35.58 98 LYS B CA 1
ATOM 2245 C C . LYS B 1 107 ? 35.523 56.517 105.072 1.00 34.53 98 LYS B C 1
ATOM 2246 O O . LYS B 1 107 ? 36.420 55.879 105.554 1.00 34.96 98 LYS B O 1
ATOM 2252 N N . LEU B 1 108 ? 35.315 57.799 105.336 1.00 33.50 99 LEU B N 1
ATOM 2253 C CA . LEU B 1 108 ? 36.106 58.536 106.346 1.00 33.67 99 LEU B CA 1
ATOM 2254 C C . LEU B 1 108 ? 35.902 57.808 107.661 1.00 38.41 99 LEU B C 1
ATOM 2255 O O . LEU B 1 108 ? 36.921 57.665 108.408 1.00 32.97 99 LEU B O 1
ATOM 2260 N N . ARG B 1 109 ? 34.640 57.449 107.972 1.00 37.86 100 ARG B N 1
ATOM 2261 C CA . ARG B 1 109 ? 34.323 56.811 109.271 1.00 39.02 100 ARG B CA 1
ATOM 2262 C C . ARG B 1 109 ? 35.073 55.491 109.368 1.00 36.50 100 ARG B C 1
ATOM 2263 O O . ARG B 1 109 ? 35.681 55.232 110.405 1.00 36.57 100 ARG B O 1
ATOM 2271 N N . ALA B 1 110 ? 35.183 54.739 108.292 1.00 35.40 101 ALA B N 1
ATOM 2272 C CA . ALA B 1 110 ? 35.924 53.454 108.284 1.00 36.34 101 ALA B CA 1
ATOM 2273 C C . ALA B 1 110 ? 37.423 53.724 108.423 1.00 35.68 101 ALA B C 1
ATOM 2274 O O . ALA B 1 110 ? 38.115 52.964 109.086 1.00 34.90 101 ALA B O 1
ATOM 2276 N N . LEU B 1 111 ? 37.932 54.802 107.840 1.00 36.13 102 LEU B N 1
ATOM 2277 C CA . LEU B 1 111 ? 39.392 55.117 107.923 1.00 36.29 102 LEU B CA 1
ATOM 2278 C C . LEU B 1 111 ? 39.765 55.466 109.366 1.00 35.97 102 LEU B C 1
ATOM 2279 O O . LEU B 1 111 ? 40.733 54.895 109.895 1.00 34.39 102 LEU B O 1
ATOM 2284 N N . ILE B 1 112 ? 38.961 56.328 109.983 1.00 37.05 103 ILE B N 1
ATOM 2285 C CA . ILE B 1 112 ? 39.089 56.745 111.411 1.00 38.46 103 ILE B CA 1
ATOM 2286 C C . ILE B 1 112 ? 38.965 55.513 112.310 1.00 40.09 103 ILE B C 1
ATOM 2287 O O . ILE B 1 112 ? 39.787 55.301 113.207 1.00 34.02 103 ILE B O 1
ATOM 2292 N N . THR B 1 113 ? 37.949 54.699 112.072 1.00 39.28 104 THR B N 1
ATOM 2293 C CA . THR B 1 113 ? 37.720 53.420 112.800 1.00 36.36 104 THR B CA 1
ATOM 2294 C C . THR B 1 113 ? 39.007 52.619 112.832 1.00 37.95 104 THR B C 1
ATOM 2295 O O . THR B 1 113 ? 39.408 52.136 113.929 1.00 38.36 104 THR B O 1
ATOM 2299 N N . VAL B 1 114 ? 39.645 52.458 111.688 1.00 37.07 105 VAL B N 1
ATOM 2300 C CA . VAL B 1 114 ? 40.925 51.706 111.642 1.00 41.16 105 VAL B CA 1
ATOM 2301 C C . VAL B 1 114 ? 41.922 52.255 112.681 1.00 44.95 105 VAL B C 1
ATOM 2302 O O . VAL B 1 114 ? 42.524 51.472 113.450 1.00 42.63 105 VAL B O 1
ATOM 2306 N N . LEU B 1 115 ? 42.114 53.561 112.752 1.00 45.53 106 LEU B N 1
ATOM 2307 C CA . LEU B 1 115 ? 43.145 54.146 113.652 1.00 43.55 106 LEU B CA 1
ATOM 2308 C C . LEU B 1 115 ? 42.714 53.975 115.110 1.00 36.42 106 LEU B C 1
ATOM 2309 O O . LEU B 1 115 ? 43.567 53.694 115.942 1.00 40.13 106 LEU B O 1
ATOM 2314 N N . VAL B 1 116 ? 41.483 54.291 115.424 1.00 36.29 107 VAL B N 1
ATOM 2315 C CA . VAL B 1 116 ? 40.921 54.193 116.787 1.00 38.23 107 VAL B CA 1
ATOM 2316 C C . VAL B 1 116 ? 41.011 52.737 117.282 1.00 43.84 107 VAL B C 1
ATOM 2317 O O . VAL B 1 116 ? 41.453 52.507 118.389 1.00 42.16 107 VAL B O 1
ATOM 2321 N N . GLU B 1 117 ? 40.659 51.758 116.477 1.00 44.46 108 GLU B N 1
ATOM 2322 C CA . GLU B 1 117 ? 40.730 50.329 116.895 1.00 49.09 108 GLU B CA 1
ATOM 2323 C C . GLU B 1 117 ? 42.191 49.946 117.153 1.00 45.45 108 GLU B C 1
ATOM 2324 O O . GLU B 1 117 ? 42.405 49.037 117.955 1.00 41.62 108 GLU B O 1
ATOM 2330 N N . ARG B 1 118 ? 43.160 50.527 116.435 1.00 46.27 109 ARG B N 1
ATOM 2331 C CA . ARG B 1 118 ? 44.606 50.227 116.649 1.00 48.67 109 ARG B CA 1
ATOM 2332 C C . ARG B 1 118 ? 44.949 50.645 118.088 1.00 49.33 109 ARG B C 1
ATOM 2333 O O . ARG B 1 118 ? 45.606 49.914 118.811 1.00 48.05 109 ARG B O 1
ATOM 2341 N N . LEU B 1 119 ? 44.352 51.724 118.542 1.00 51.47 110 LEU B N 1
ATOM 2342 C CA . LEU B 1 119 ? 44.520 52.233 119.923 1.00 53.57 110 LEU B CA 1
ATOM 2343 C C . LEU B 1 119 ? 44.055 51.185 120.915 1.00 55.68 110 LEU B C 1
ATOM 2344 O O . LEU B 1 119 ? 44.777 50.901 121.891 1.00 54.26 110 LEU B O 1
ATOM 2349 N N . HIS B 1 120 ? 42.922 50.559 120.637 1.00 61.03 111 HIS B N 1
ATOM 2350 C CA . HIS B 1 120 ? 42.309 49.564 121.550 1.00 65.06 111 HIS B CA 1
ATOM 2351 C C . HIS B 1 120 ? 43.065 48.226 121.464 1.00 58.54 111 HIS B C 1
ATOM 2352 O O . HIS B 1 120 ? 43.204 47.600 122.466 1.00 62.74 111 HIS B O 1
ATOM 2359 N N . ASN B 1 121 ? 43.558 47.789 120.309 1.00 53.96 112 ASN B N 1
ATOM 2360 C CA . ASN B 1 121 ? 44.046 46.396 120.155 1.00 56.32 112 ASN B CA 1
ATOM 2361 C C . ASN B 1 121 ? 45.560 46.320 120.297 1.00 57.88 112 ASN B C 1
ATOM 2362 O O . ASN B 1 121 ? 46.022 45.224 120.582 1.00 59.37 112 ASN B O 1
ATOM 2367 N N . HIS B 1 122 ? 46.296 47.391 119.995 1.00 53.58 113 HIS B N 1
ATOM 2368 C CA . HIS B 1 122 ? 47.780 47.458 120.100 1.00 61.60 113 HIS B CA 1
ATOM 2369 C C . HIS B 1 122 ? 48.196 48.727 120.847 1.00 63.96 113 HIS B C 1
ATOM 2370 O O . HIS B 1 122 ? 48.882 49.589 120.308 1.00 66.63 113 HIS B O 1
ATOM 2377 N N . PRO B 1 123 ? 47.870 48.894 122.144 1.00 70.49 114 PRO B N 1
ATOM 2378 C CA . PRO B 1 123 ? 48.335 50.090 122.885 1.00 79.30 114 PRO B CA 1
ATOM 2379 C C . PRO B 1 123 ? 49.846 50.138 123.215 1.00 79.73 114 PRO B C 1
ATOM 2380 O O . PRO B 1 123 ? 50.345 51.209 123.486 1.00 83.31 114 PRO B O 1
ATOM 2384 N N . ASP B 1 124 ? 50.501 48.991 123.035 1.00 76.47 115 ASP B N 1
ATOM 2385 C CA . ASP B 1 124 ? 51.829 48.547 123.504 1.00 81.33 115 ASP B CA 1
ATOM 2386 C C . ASP B 1 124 ? 52.890 48.541 122.385 1.00 78.15 115 ASP B C 1
ATOM 2387 O O . ASP B 1 124 ? 54.044 48.326 122.722 1.00 79.77 115 ASP B O 1
ATOM 2392 N N . GLY B 1 125 ? 52.532 48.661 121.099 1.00 65.50 116 GLY B N 1
ATOM 2393 C CA . GLY B 1 125 ? 53.386 48.132 120.020 1.00 61.45 116 GLY B CA 1
ATOM 2394 C C . GLY B 1 125 ? 54.675 48.904 119.868 1.00 56.30 116 GLY B C 1
ATOM 2395 O O . GLY B 1 125 ? 54.788 49.968 120.452 1.00 60.92 116 GLY B O 1
ATOM 2396 N N . TRP B 1 126 ? 55.560 48.460 118.987 1.00 47.64 117 TRP B N 1
ATOM 2397 C CA . TRP B 1 126 ? 56.767 49.237 118.660 1.00 46.70 117 TRP B CA 1
ATOM 2398 C C . TRP B 1 126 ? 56.612 50.125 117.428 1.00 45.57 117 TRP B C 1
ATOM 2399 O O . TRP B 1 126 ? 57.538 50.915 117.202 1.00 41.44 117 TRP B O 1
ATOM 2410 N N . ALA B 1 127 ? 55.570 49.965 116.614 1.00 43.75 118 ALA B N 1
ATOM 2411 C CA . ALA B 1 127 ? 55.543 50.572 115.274 1.00 41.60 118 ALA B CA 1
ATOM 2412 C C . ALA B 1 127 ? 55.613 52.102 115.390 1.00 40.13 118 ALA B C 1
ATOM 2413 O O . ALA B 1 127 ? 56.490 52.725 114.741 1.00 36.12 118 ALA B O 1
ATOM 2415 N N . LEU B 1 128 ? 54.692 52.697 116.133 1.00 43.46 119 LEU B N 1
ATOM 2416 C CA . LEU B 1 128 ? 54.632 54.186 116.264 1.00 51.43 119 LEU B CA 1
ATOM 2417 C C . LEU B 1 128 ? 55.884 54.728 116.975 1.00 47.13 119 LEU B C 1
ATOM 2418 O O . LEU B 1 128 ? 56.351 55.782 116.605 1.00 43.25 119 LEU B O 1
ATOM 2423 N N . LYS B 1 129 ? 56.419 54.025 117.949 1.00 45.54 120 LYS B N 1
ATOM 2424 C CA . LYS B 1 129 ? 57.713 54.430 118.539 1.00 44.79 120 LYS B CA 1
ATOM 2425 C C . LYS B 1 129 ? 58.758 54.492 117.428 1.00 45.03 120 LYS B C 1
ATOM 2426 O O . LYS B 1 129 ? 59.494 55.475 117.323 1.00 41.38 120 LYS B O 1
ATOM 2432 N N . VAL B 1 130 ? 58.882 53.474 116.592 1.00 41.23 121 VAL B N 1
ATOM 2433 C CA . VAL B 1 130 ? 60.031 53.521 115.654 1.00 43.28 121 VAL B CA 1
ATOM 2434 C C . VAL B 1 130 ? 59.755 54.599 114.591 1.00 38.60 121 VAL B C 1
ATOM 2435 O O . VAL B 1 130 ? 60.658 55.311 114.189 1.00 39.99 121 VAL B O 1
ATOM 2439 N N . LEU B 1 131 ? 58.519 54.782 114.194 1.00 35.73 122 LEU B N 1
ATOM 2440 C CA . LEU B 1 131 ? 58.210 55.864 113.219 1.00 39.19 122 LEU B CA 1
ATOM 2441 C C . LEU B 1 131 ? 58.461 57.239 113.850 1.00 37.49 122 LEU B C 1
ATOM 2442 O O . LEU B 1 131 ? 58.959 58.147 113.123 1.00 33.63 122 LEU B O 1
ATOM 2447 N N . THR B 1 132 ? 58.071 57.427 115.095 1.00 38.31 123 THR B N 1
ATOM 2448 C CA . THR B 1 132 ? 58.245 58.753 115.751 1.00 40.13 123 THR B CA 1
ATOM 2449 C C . THR B 1 132 ? 59.742 59.056 115.879 1.00 38.15 123 THR B C 1
ATOM 2450 O O . THR B 1 132 ? 60.169 60.162 115.545 1.00 40.78 123 THR B O 1
ATOM 2454 N N . ARG B 1 133 ? 60.544 58.085 116.272 1.00 39.73 124 ARG B N 1
ATOM 2455 C CA . ARG B 1 133 ? 62.014 58.277 116.351 1.00 44.66 124 ARG B CA 1
ATOM 2456 C C . ARG B 1 133 ? 62.490 58.724 114.984 1.00 44.19 124 ARG B C 1
ATOM 2457 O O . ARG B 1 133 ? 63.339 59.559 114.905 1.00 44.86 124 ARG B O 1
ATOM 2465 N N . GLU B 1 134 ? 61.905 58.185 113.923 1.00 46.77 125 GLU B N 1
ATOM 2466 C CA . GLU B 1 134 ? 62.420 58.432 112.566 1.00 45.92 125 GLU B CA 1
ATOM 2467 C C . GLU B 1 134 ? 62.074 59.865 112.220 1.00 44.54 125 GLU B C 1
ATOM 2468 O O . GLU B 1 134 ? 62.927 60.553 111.631 1.00 51.13 125 GLU B O 1
ATOM 2474 N N . VAL B 1 135 ? 60.907 60.336 112.623 1.00 41.35 126 VAL B N 1
ATOM 2475 C CA . VAL B 1 135 ? 60.557 61.733 112.282 1.00 44.34 126 VAL B CA 1
ATOM 2476 C C . VAL B 1 135 ? 61.515 62.699 113.011 1.00 44.51 126 VAL B C 1
ATOM 2477 O O . VAL B 1 135 ? 61.939 63.663 112.437 1.00 43.48 126 VAL B O 1
ATOM 2481 N N . LEU B 1 136 ? 61.888 62.416 114.236 1.00 43.45 127 LEU B N 1
ATOM 2482 C CA . LEU B 1 136 ? 62.765 63.311 115.029 1.00 47.02 127 LEU B CA 1
ATOM 2483 C C . LEU B 1 136 ? 64.182 63.371 114.434 1.00 53.97 127 LEU B C 1
ATOM 2484 O O . LEU B 1 136 ? 64.783 64.420 114.483 1.00 56.19 127 LEU B O 1
ATOM 2489 N N . SER B 1 137 ? 64.722 62.273 113.912 1.00 58.53 128 SER B N 1
ATOM 2490 C CA . SER B 1 137 ? 66.130 62.213 113.421 1.00 68.59 128 SER B CA 1
ATOM 2491 C C . SER B 1 137 ? 66.175 61.368 112.151 1.00 62.56 128 SER B C 1
ATOM 2492 O O . SER B 1 137 ? 66.537 60.190 112.168 1.00 53.66 128 SER B O 1
ATOM 2495 N N . PRO B 1 138 ? 65.764 61.954 111.012 1.00 60.44 129 PRO B N 1
ATOM 2496 C CA . PRO B 1 138 ? 65.571 61.175 109.794 1.00 56.89 129 PRO B CA 1
ATOM 2497 C C . PRO B 1 138 ? 66.896 60.546 109.363 1.00 57.81 129 PRO B C 1
ATOM 2498 O O . PRO B 1 138 ? 67.856 61.216 109.284 1.00 60.72 129 PRO B O 1
ATOM 2502 N N . SER B 1 139 ? 66.887 59.244 109.162 1.00 54.38 130 SER B N 1
ATOM 2503 C CA . SER B 1 139 ? 67.933 58.475 108.447 1.00 55.38 130 SER B CA 1
ATOM 2504 C C . SER B 1 139 ? 67.751 58.650 106.940 1.00 54.11 130 SER B C 1
ATOM 2505 O O . SER B 1 139 ? 66.709 59.094 106.473 1.00 48.52 130 SER B O 1
ATOM 2508 N N . PRO B 1 140 ? 68.689 58.155 106.108 1.00 60.09 131 PRO B N 1
ATOM 2509 C CA . PRO B 1 140 ? 68.474 58.098 104.662 1.00 59.66 131 PRO B CA 1
ATOM 2510 C C . PRO B 1 140 ? 67.335 57.172 104.180 1.00 53.92 131 PRO B C 1
ATOM 2511 O O . PRO B 1 140 ? 66.875 57.359 103.116 1.00 61.27 131 PRO B O 1
ATOM 2515 N N . GLU B 1 141 ? 66.878 56.228 104.993 1.00 50.17 132 GLU B N 1
ATOM 2516 C CA . GLU B 1 141 ? 65.700 55.367 104.691 1.00 51.81 132 GLU B CA 1
ATOM 2517 C C . GLU B 1 141 ? 64.380 56.129 104.846 1.00 56.96 132 GLU B C 1
ATOM 2518 O O . GLU B 1 141 ? 63.343 55.567 104.468 1.00 51.83 132 GLU B O 1
ATOM 2524 N N . PHE B 1 142 ? 64.379 57.345 105.383 1.00 56.44 133 PHE B N 1
ATOM 2525 C CA . PHE B 1 142 ? 63.101 58.040 105.702 1.00 57.37 133 PHE B CA 1
ATOM 2526 C C . PHE B 1 142 ? 62.322 58.356 104.401 1.00 56.79 133 PHE B C 1
ATOM 2527 O O . PHE B 1 142 ? 61.118 57.979 104.375 1.00 49.09 133 PHE B O 1
ATOM 2535 N N . GLU B 1 143 ? 62.936 58.993 103.391 1.00 59.55 134 GLU B N 1
ATOM 2536 C CA . GLU B 1 143 ? 62.267 59.307 102.114 1.00 60.45 134 GLU B CA 1
ATOM 2537 C C . GLU B 1 143 ? 61.510 58.101 101.563 1.00 57.71 134 GLU B C 1
ATOM 2538 O O . GLU B 1 143 ? 60.368 58.305 101.161 1.00 47.39 134 GLU B O 1
ATOM 2544 N N . VAL B 1 144 ? 62.115 56.911 101.542 1.00 50.92 135 VAL B N 1
ATOM 2545 C CA . VAL B 1 144 ? 61.469 55.698 100.981 1.00 52.53 135 VAL B CA 1
ATOM 2546 C C . VAL B 1 144 ? 60.098 55.525 101.631 1.00 45.33 135 VAL B C 1
ATOM 2547 O O . VAL B 1 144 ? 59.120 55.397 100.905 1.00 45.00 135 VAL B O 1
ATOM 2551 N N . VAL B 1 145 ? 60.037 55.507 102.943 1.00 43.14 136 VAL B N 1
ATOM 2552 C CA . VAL B 1 145 ? 58.761 55.271 103.703 1.00 48.25 136 VAL B CA 1
ATOM 2553 C C . VAL B 1 145 ? 57.777 56.408 103.379 1.00 43.20 136 VAL B C 1
ATOM 2554 O O . VAL B 1 145 ? 56.595 56.166 103.194 1.00 39.73 136 VAL B O 1
ATOM 2558 N N . LEU B 1 146 ? 58.253 57.642 103.369 1.00 39.69 137 LEU B N 1
ATOM 2559 C CA . LEU B 1 146 ? 57.371 58.794 103.068 1.00 41.39 137 LEU B CA 1
ATOM 2560 C C . LEU B 1 146 ? 56.786 58.648 101.648 1.00 43.71 137 LEU B C 1
ATOM 2561 O O . LEU B 1 146 ? 55.620 58.907 101.472 1.00 43.50 137 LEU B O 1
ATOM 2566 N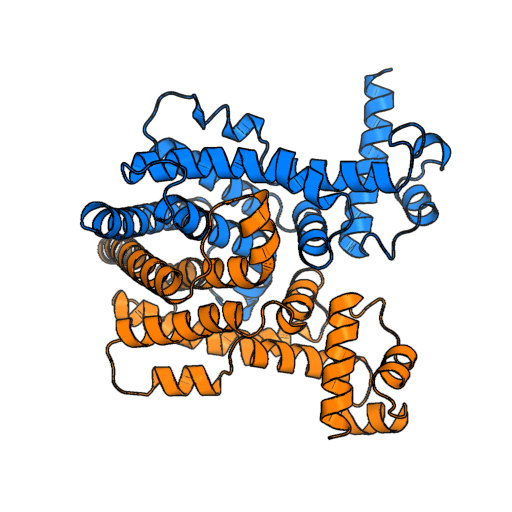 N . LYS B 1 147 ? 57.558 58.137 100.680 1.00 47.49 138 LYS B N 1
ATOM 2567 C CA . LYS B 1 147 ? 57.109 58.075 99.273 1.00 51.84 138 LYS B CA 1
ATOM 2568 C C . LYS B 1 147 ? 56.201 56.859 99.097 1.00 51.12 138 LYS B C 1
ATOM 2569 O O . LYS B 1 147 ? 55.185 56.970 98.470 1.00 49.17 138 LYS B O 1
ATOM 2575 N N . GLU B 1 148 ? 56.541 55.734 99.691 1.00 48.84 139 GLU B N 1
ATOM 2576 C CA . GLU B 1 148 ? 55.862 54.460 99.400 1.00 51.65 139 GLU B CA 1
ATOM 2577 C C . GLU B 1 148 ? 54.736 54.232 100.382 1.00 49.44 139 GLU B C 1
ATOM 2578 O O . GLU B 1 148 ? 53.834 53.493 100.057 1.00 43.85 139 GLU B O 1
ATOM 2584 N N . GLN B 1 149 ? 54.771 54.812 101.574 1.00 45.05 140 GLN B N 1
ATOM 2585 C CA . GLN B 1 149 ? 53.697 54.524 102.567 1.00 44.64 140 GLN B CA 1
ATOM 2586 C C . GLN B 1 149 ? 52.916 55.811 102.904 1.00 41.40 140 GLN B C 1
ATOM 2587 O O . GLN B 1 149 ? 51.681 55.844 102.716 1.00 42.67 140 GLN B O 1
ATOM 2593 N N . SER B 1 150 ? 53.589 56.839 103.396 1.00 38.42 141 SER B N 1
ATOM 2594 C CA . SER B 1 150 ? 52.901 58.071 103.895 1.00 39.52 141 SER B CA 1
ATOM 2595 C C . SER B 1 150 ? 52.134 58.734 102.743 1.00 36.69 141 SER B C 1
ATOM 2596 O O . SER B 1 150 ? 50.915 58.920 102.868 1.00 35.05 141 SER B O 1
ATOM 2599 N N . PHE B 1 151 ? 52.806 59.002 101.628 1.00 38.50 142 PHE B N 1
ATOM 2600 C CA . PHE B 1 151 ? 52.151 59.698 100.510 1.00 39.08 142 PHE B CA 1
ATOM 2601 C C . PHE B 1 151 ? 50.837 58.995 100.085 1.00 38.72 142 PHE B C 1
ATOM 2602 O O . PHE B 1 151 ? 49.765 59.638 100.010 1.00 34.08 142 PHE B O 1
ATOM 2610 N N . PRO B 1 152 ? 50.842 57.717 99.674 1.00 37.11 143 PRO B N 1
ATOM 2611 C CA . PRO B 1 152 ? 49.627 57.156 99.090 1.00 38.09 143 PRO B CA 1
ATOM 2612 C C . PRO B 1 152 ? 48.529 57.054 100.141 1.00 37.73 143 PRO B C 1
ATOM 2613 O O . PRO B 1 152 ? 47.377 57.160 99.856 1.00 41.62 143 PRO B O 1
ATOM 2617 N N . LYS B 1 153 ? 48.898 56.865 101.383 1.00 39.46 144 LYS B N 1
ATOM 2618 C CA . LYS B 1 153 ? 47.895 56.730 102.459 1.00 37.56 144 LYS B CA 1
ATOM 2619 C C . LYS B 1 153 ? 47.239 58.106 102.704 1.00 38.92 144 LYS B C 1
ATOM 2620 O O . LYS B 1 153 ? 46.015 58.192 102.777 1.00 37.06 144 LYS B O 1
ATOM 2626 N N . ALA B 1 154 ? 48.039 59.152 102.825 1.00 36.29 145 ALA B N 1
ATOM 2627 C CA . ALA B 1 154 ? 47.520 60.507 102.980 1.00 37.80 145 ALA B CA 1
ATOM 2628 C C . ALA B 1 154 ? 46.667 60.849 101.737 1.00 35.50 145 ALA B C 1
ATOM 2629 O O . ALA B 1 154 ? 45.682 61.626 101.842 1.00 34.20 145 ALA B O 1
ATOM 2631 N N . HIS B 1 155 ? 47.168 60.473 100.594 1.00 36.48 146 HIS B N 1
ATOM 2632 C CA . HIS B 1 155 ? 46.450 60.697 99.311 1.00 40.94 146 HIS B CA 1
ATOM 2633 C C . HIS B 1 155 ? 45.025 60.153 99.452 1.00 38.04 146 HIS B C 1
ATOM 2634 O O . HIS B 1 155 ? 44.076 60.816 99.048 1.00 35.39 146 HIS B O 1
ATOM 2641 N N . ILE B 1 156 ? 44.862 58.941 99.961 1.00 36.93 147 ILE B N 1
ATOM 2642 C CA . ILE B 1 156 ? 43.497 58.387 100.017 1.00 37.37 147 ILE B CA 1
ATOM 2643 C C . ILE B 1 156 ? 42.660 59.289 100.940 1.00 40.71 147 ILE B C 1
ATOM 2644 O O . ILE B 1 156 ? 41.481 59.585 100.618 1.00 33.37 147 ILE B O 1
ATOM 2649 N N . LEU B 1 157 ? 43.216 59.692 102.088 1.00 34.30 148 LEU B N 1
ATOM 2650 C CA . LEU B 1 157 ? 42.491 60.554 103.013 1.00 30.55 148 LEU B CA 1
ATOM 2651 C C . LEU B 1 157 ? 42.149 61.884 102.302 1.00 34.23 148 LEU B C 1
ATOM 2652 O O . LEU B 1 157 ? 40.944 62.380 102.409 1.00 31.92 148 LEU B O 1
ATOM 2657 N N . ARG B 1 158 ? 43.127 62.477 101.608 1.00 31.75 149 ARG B N 1
ATOM 2658 C CA . ARG B 1 158 ? 42.896 63.761 100.887 1.00 33.52 149 ARG B CA 1
ATOM 2659 C C . ARG B 1 158 ? 41.771 63.567 99.861 1.00 35.70 149 ARG B C 1
ATOM 2660 O O . ARG B 1 158 ? 40.895 64.508 99.690 1.00 31.84 149 ARG B O 1
ATOM 2668 N N . GLY B 1 159 ? 41.721 62.422 99.188 1.00 32.60 150 GLY B N 1
ATOM 2669 C CA . GLY B 1 159 ? 40.640 62.253 98.175 1.00 34.33 150 GLY B CA 1
ATOM 2670 C C . GLY B 1 159 ? 39.294 62.182 98.868 1.00 34.23 150 GLY B C 1
ATOM 2671 O O . GLY B 1 159 ? 38.326 62.815 98.396 1.00 34.80 150 GLY B O 1
ATOM 2672 N N . LEU B 1 160 ? 39.211 61.550 100.037 1.00 36.36 151 LEU B N 1
ATOM 2673 C CA . LEU B 1 160 ? 37.902 61.541 100.754 1.00 36.51 151 LEU B CA 1
ATOM 2674 C C . LEU B 1 160 ? 37.508 62.941 101.207 1.00 36.05 151 LEU B C 1
ATOM 2675 O O . LEU B 1 160 ? 36.291 63.280 101.130 1.00 32.99 151 LEU B O 1
ATOM 2680 N N . LEU B 1 161 ? 38.486 63.719 101.731 1.00 34.18 152 LEU B N 1
ATOM 2681 C CA . LEU B 1 161 ? 38.158 65.057 102.298 1.00 34.38 152 LEU B CA 1
ATOM 2682 C C . LEU B 1 161 ? 37.771 65.967 101.127 1.00 31.40 152 LEU B C 1
ATOM 2683 O O . LEU B 1 161 ? 36.877 66.819 101.278 1.00 30.10 152 LEU B O 1
ATOM 2688 N N . GLY B 1 162 ? 38.469 65.797 100.008 1.00 32.51 153 GLY B N 1
ATOM 2689 C CA . GLY B 1 162 ? 38.162 66.560 98.780 1.00 35.34 153 GLY B CA 1
ATOM 2690 C C . GLY B 1 162 ? 36.739 66.284 98.289 1.00 33.54 153 GLY B C 1
ATOM 2691 O O . GLY B 1 162 ? 35.979 67.253 97.960 1.00 31.77 153 GLY B O 1
ATOM 2692 N N . GLN B 1 163 ? 36.321 65.044 98.345 1.00 32.80 154 GLN B N 1
ATOM 2693 C CA . GLN B 1 163 ? 34.935 64.746 97.887 1.00 35.52 154 GLN B CA 1
ATOM 2694 C C . GLN B 1 163 ? 33.977 65.391 98.875 1.00 36.05 154 GLN B C 1
ATOM 2695 O O . GLN B 1 163 ? 33.023 65.977 98.463 1.00 34.46 154 GLN B O 1
ATOM 2701 N N . ILE B 1 164 ? 34.251 65.292 100.195 1.00 35.04 155 ILE B N 1
ATOM 2702 C CA . ILE B 1 164 ? 33.299 65.793 101.212 1.00 32.01 155 ILE B CA 1
ATOM 2703 C C . ILE B 1 164 ? 33.154 67.307 101.044 1.00 32.25 155 ILE B C 1
ATOM 2704 O O . ILE B 1 164 ? 32.114 67.841 101.287 1.00 34.20 155 ILE B O 1
ATOM 2709 N N . MET B 1 165 ? 34.224 67.992 100.710 1.00 31.68 156 MET B N 1
ATOM 2710 C CA . MET B 1 165 ? 34.205 69.470 100.622 1.00 33.19 156 MET B CA 1
ATOM 2711 C C . MET B 1 165 ? 33.953 69.954 99.192 1.00 32.72 156 MET B C 1
ATOM 2712 O O . MET B 1 165 ? 33.962 71.148 99.008 1.00 34.24 156 MET B O 1
ATOM 2717 N N . ASN B 1 166 ? 33.917 69.082 98.189 1.00 35.12 157 ASN B N 1
ATOM 2718 C CA . ASN B 1 166 ? 33.851 69.494 96.742 1.00 33.38 157 ASN B CA 1
ATOM 2719 C C . ASN B 1 166 ? 35.072 70.383 96.408 1.00 33.52 157 ASN B C 1
ATOM 2720 O O . ASN B 1 166 ? 34.909 71.536 95.915 1.00 30.71 157 ASN B O 1
ATOM 2725 N N . LEU B 1 167 ? 36.275 69.910 96.741 1.00 31.10 158 LEU B N 1
ATOM 2726 C CA . LEU B 1 167 ? 37.546 70.607 96.406 1.00 31.01 158 LEU B CA 1
ATOM 2727 C C . LEU B 1 167 ? 38.489 69.583 95.849 1.00 29.52 158 LEU B C 1
ATOM 2728 O O . LEU B 1 167 ? 38.388 68.385 96.151 1.00 32.17 158 LEU B O 1
ATOM 2733 N N . PRO B 1 168 ? 39.422 70.014 95.007 1.00 33.78 159 PRO B N 1
ATOM 2734 C CA . PRO B 1 168 ? 40.452 69.090 94.550 1.00 35.92 159 PRO B CA 1
ATOM 2735 C C . PRO B 1 168 ? 41.203 68.457 95.740 1.00 40.48 159 PRO B C 1
ATOM 2736 O O . PRO B 1 168 ? 41.344 69.070 96.821 1.00 33.62 159 PRO B O 1
ATOM 2740 N N . ALA B 1 169 ? 41.696 67.235 95.551 1.00 37.68 160 ALA B N 1
ATOM 2741 C CA . ALA B 1 169 ? 42.419 66.492 96.595 1.00 39.52 160 ALA B CA 1
ATOM 2742 C C . ALA B 1 169 ? 43.724 67.230 97.003 1.00 39.60 160 ALA B C 1
ATOM 2743 O O . ALA B 1 169 ? 44.267 66.903 98.102 1.00 39.16 160 ALA B O 1
ATOM 2745 N N . ASP B 1 170 ? 44.238 68.123 96.175 1.00 38.13 161 ASP B N 1
ATOM 2746 C CA . ASP B 1 170 ? 45.497 68.879 96.431 1.00 38.17 161 ASP B CA 1
ATOM 2747 C C . ASP B 1 170 ? 45.204 70.368 96.590 1.00 32.37 161 ASP B C 1
ATOM 2748 O O . ASP B 1 170 ? 46.128 71.156 96.549 1.00 35.57 161 ASP B O 1
ATOM 2753 N N . HIS B 1 171 ? 43.936 70.738 96.770 1.00 34.85 162 HIS B N 1
ATOM 2754 C CA . HIS B 1 171 ? 43.563 72.117 97.159 1.00 33.88 162 HIS B CA 1
ATOM 2755 C C . HIS B 1 171 ? 44.258 72.416 98.506 1.00 33.27 162 HIS B C 1
ATOM 2756 O O . HIS B 1 171 ? 44.279 71.564 99.395 1.00 30.70 162 HIS B O 1
ATOM 2763 N N . PRO B 1 172 ? 44.853 73.613 98.727 1.00 32.48 163 PRO B N 1
ATOM 2764 C CA . PRO B 1 172 ? 45.482 73.936 100.024 1.00 35.95 163 PRO B CA 1
ATOM 2765 C C . PRO B 1 172 ? 44.588 73.686 101.262 1.00 32.68 163 PRO B C 1
ATOM 2766 O O . PRO B 1 172 ? 45.082 73.182 102.260 1.00 35.44 163 PRO B O 1
ATOM 2770 N N . THR B 1 173 ? 43.271 73.859 101.132 1.00 31.65 164 THR B N 1
ATOM 2771 C CA . THR B 1 173 ? 42.310 73.617 102.214 1.00 31.05 164 THR B CA 1
ATOM 2772 C C . THR B 1 173 ? 42.221 72.114 102.494 1.00 34.38 164 THR B C 1
ATOM 2773 O O . THR B 1 173 ? 42.162 71.683 103.665 1.00 30.82 164 THR B O 1
ATOM 2777 N N . THR B 1 174 ? 42.324 71.293 101.454 1.00 33.08 165 THR B N 1
ATOM 2778 C CA . THR B 1 174 ? 42.312 69.805 101.595 1.00 33.12 165 THR B CA 1
ATOM 2779 C C . THR B 1 174 ? 43.601 69.351 102.256 1.00 32.29 165 THR B C 1
ATOM 2780 O O . THR B 1 174 ? 43.530 68.392 103.114 1.00 32.61 165 THR B O 1
ATOM 2784 N N . LEU B 1 175 ? 44.728 69.957 101.880 1.00 32.55 166 LEU B N 1
ATOM 2785 C CA . LEU B 1 175 ? 46.032 69.531 102.484 1.00 31.48 166 LEU B CA 1
ATOM 2786 C C . LEU B 1 175 ? 46.029 69.813 104.002 1.00 32.21 166 LEU B C 1
ATOM 2787 O O . LEU B 1 175 ? 46.444 68.972 104.814 1.00 31.59 166 LEU B O 1
ATOM 2792 N N . ARG B 1 176 ? 45.525 70.992 104.378 1.00 33.20 167 ARG B N 1
ATOM 2793 C CA . ARG B 1 176 ? 45.466 71.400 105.809 1.00 33.18 167 ARG B CA 1
ATOM 2794 C C . ARG B 1 176 ? 44.444 70.535 106.560 1.00 33.42 167 ARG B C 1
ATOM 2795 O O . ARG B 1 176 ? 44.686 70.233 107.746 1.00 32.45 167 ARG B O 1
ATOM 2803 N N . SER B 1 177 ? 43.352 70.157 105.888 1.00 29.51 168 SER B N 1
ATOM 2804 C CA . SER B 1 177 ? 42.274 69.340 106.498 1.00 31.00 168 SER B CA 1
ATOM 2805 C C . SER B 1 177 ? 42.778 67.929 106.801 1.00 29.78 168 SER B C 1
ATOM 2806 O O . SER B 1 177 ? 42.314 67.339 107.756 1.00 30.99 168 SER B O 1
ATOM 2809 N N . ALA B 1 178 ? 43.668 67.417 105.963 1.00 28.95 169 ALA B N 1
ATOM 2810 C CA . ALA B 1 178 ? 44.291 66.110 106.196 1.00 29.37 169 ALA B CA 1
ATOM 2811 C C . ALA B 1 178 ? 44.998 66.166 107.552 1.00 29.18 169 ALA B C 1
ATOM 2812 O O . ALA B 1 178 ? 44.886 65.184 108.357 1.00 29.30 169 ALA B O 1
ATOM 2814 N N . ILE B 1 179 ? 45.716 67.250 107.816 1.00 28.51 170 ILE B N 1
ATOM 2815 C CA . ILE B 1 179 ? 46.403 67.373 109.162 1.00 31.97 170 ILE B CA 1
ATOM 2816 C C . ILE B 1 179 ? 45.325 67.414 110.255 1.00 28.99 170 ILE B C 1
ATOM 2817 O O . ILE B 1 179 ? 45.352 66.650 111.232 1.00 30.76 170 ILE B O 1
ATOM 2822 N N . SER B 1 180 ? 44.308 68.237 110.051 1.00 30.35 171 SER B N 1
ATOM 2823 C CA . SER B 1 180 ? 43.227 68.393 111.045 1.00 30.28 171 SER B CA 1
ATOM 2824 C C . SER B 1 180 ? 42.599 67.052 111.386 1.00 31.69 171 SER B C 1
ATOM 2825 O O . SER B 1 180 ? 42.160 66.873 112.529 1.00 30.26 171 SER B O 1
ATOM 2828 N N . VAL B 1 181 ? 42.471 66.163 110.422 1.00 30.39 172 VAL B N 1
ATOM 2829 C CA . VAL B 1 181 ? 41.712 64.895 110.635 1.00 31.02 172 VAL B CA 1
ATOM 2830 C C . VAL B 1 181 ? 42.619 63.807 111.174 1.00 29.91 172 VAL B C 1
ATOM 2831 O O . VAL B 1 181 ? 42.219 63.029 112.047 1.00 34.63 172 VAL B O 1
ATOM 2835 N N . PHE B 1 182 ? 43.807 63.708 110.629 1.00 33.18 173 PHE B N 1
ATOM 2836 C CA . PHE B 1 182 ? 44.715 62.594 110.978 1.00 32.42 173 PHE B CA 1
ATOM 2837 C C . PHE B 1 182 ? 45.398 62.881 112.337 1.00 31.64 173 PHE B C 1
ATOM 2838 O O . PHE B 1 182 ? 45.608 61.943 113.155 1.00 29.15 173 PHE B O 1
ATOM 2846 N N . ALA B 1 183 ? 45.835 64.121 112.585 1.00 27.05 174 ALA B N 1
ATOM 2847 C CA . ALA B 1 183 ? 46.641 64.388 113.802 1.00 30.31 174 ALA B CA 1
ATOM 2848 C C . ALA B 1 183 ? 45.987 63.916 115.102 1.00 31.57 174 ALA B C 1
ATOM 2849 O O . ALA B 1 183 ? 46.710 63.379 115.980 1.00 31.22 174 ALA B O 1
ATOM 2851 N N . PRO B 1 184 ? 44.679 64.153 115.376 1.00 31.49 175 PRO B N 1
ATOM 2852 C CA . PRO B 1 184 ? 44.108 63.682 116.644 1.00 30.66 175 PRO B CA 1
ATOM 2853 C C . PRO B 1 184 ? 44.244 62.175 116.840 1.00 35.13 175 PRO B C 1
ATOM 2854 O O . PRO B 1 184 ? 44.506 61.741 117.956 1.00 31.30 175 PRO B O 1
ATOM 2858 N N . CYS B 1 185 ? 44.115 61.385 115.779 1.00 34.73 176 CYS B N 1
ATOM 2859 C CA . CYS B 1 185 ? 44.279 59.911 115.921 1.00 33.31 176 CYS B CA 1
ATOM 2860 C C . CYS B 1 185 ? 45.720 59.615 116.282 1.00 33.22 176 CYS B C 1
ATOM 2861 O O . CYS B 1 185 ? 45.954 58.763 117.105 1.00 36.34 176 CYS B O 1
ATOM 2864 N N . LEU B 1 186 ? 46.661 60.291 115.654 1.00 34.22 177 LEU B N 1
ATOM 2865 C CA . LEU B 1 186 ? 48.097 60.022 115.868 1.00 39.20 177 LEU B CA 1
ATOM 2866 C C . LEU B 1 186 ? 48.498 60.411 117.296 1.00 37.64 177 LEU B C 1
ATOM 2867 O O . LEU B 1 186 ? 49.227 59.651 117.972 1.00 35.21 177 LEU B O 1
ATOM 2872 N N . PHE B 1 187 ? 48.013 61.545 117.775 1.00 34.57 178 PHE B N 1
ATOM 2873 C CA . PHE B 1 187 ? 48.287 61.986 119.159 1.00 33.78 178 PHE B CA 1
ATOM 2874 C C . PHE B 1 187 ? 47.796 60.929 120.163 1.00 34.37 178 PHE B C 1
ATOM 2875 O O . PHE B 1 187 ? 48.465 60.641 121.154 1.00 34.07 178 PHE B O 1
ATOM 2883 N N . LEU B 1 188 ? 46.589 60.410 119.987 1.00 35.52 179 LEU B N 1
ATOM 2884 C CA . LEU B 1 188 ? 45.988 59.399 120.871 1.00 36.02 179 LEU B CA 1
ATOM 2885 C C . LEU B 1 188 ? 46.833 58.111 120.801 1.00 37.58 179 LEU B C 1
ATOM 2886 O O . LEU B 1 188 ? 47.072 57.510 121.848 1.00 37.24 179 LEU B O 1
ATOM 2891 N N . LEU B 1 189 ? 47.207 57.664 119.609 1.00 35.02 180 LEU B N 1
ATOM 2892 C CA . LEU B 1 189 ? 48.034 56.466 119.460 1.00 37.55 180 LEU B CA 1
ATOM 2893 C C . LEU B 1 189 ? 49.351 56.655 120.212 1.00 38.13 180 LEU B C 1
ATOM 2894 O O . LEU B 1 189 ? 49.725 55.733 120.905 1.00 36.25 180 LEU B O 1
ATOM 2899 N N . ILE B 1 190 ? 49.960 57.829 120.156 1.00 35.43 181 ILE B N 1
ATOM 2900 C CA . ILE B 1 190 ? 51.282 58.014 120.825 1.00 38.10 181 ILE B CA 1
ATOM 2901 C C . ILE B 1 190 ? 51.107 58.296 122.315 1.00 38.24 181 ILE B C 1
ATOM 2902 O O . ILE B 1 190 ? 51.858 57.738 123.070 1.00 36.95 181 ILE B O 1
ATOM 2907 N N . ALA B 1 191 ? 50.085 59.041 122.747 1.00 36.44 182 ALA B N 1
ATOM 2908 C CA . ALA B 1 191 ? 50.084 59.725 124.047 1.00 34.50 182 ALA B CA 1
ATOM 2909 C C . ALA B 1 191 ? 48.903 59.316 124.886 1.00 33.11 182 ALA B C 1
ATOM 2910 O O . ALA B 1 191 ? 48.672 59.924 125.947 1.00 31.05 182 ALA B O 1
ATOM 2912 N N . HIS B 1 192 ? 48.175 58.292 124.507 1.00 32.87 183 HIS B N 1
ATOM 2913 C CA . HIS B 1 192 ? 46.950 57.901 125.246 1.00 32.00 183 HIS B CA 1
ATOM 2914 C C . HIS B 1 192 ? 47.227 57.764 126.739 1.00 34.38 183 HIS B C 1
ATOM 2915 O O . HIS B 1 192 ? 46.384 58.188 127.554 1.00 37.37 183 HIS B O 1
ATOM 2922 N N . GLN B 1 193 ? 48.308 57.117 127.118 1.00 38.65 184 GLN B N 1
ATOM 2923 C CA . GLN B 1 193 ? 48.536 56.824 128.555 1.00 41.50 184 GLN B CA 1
ATOM 2924 C C . GLN B 1 193 ? 48.812 58.097 129.358 1.00 38.40 184 GLN B C 1
ATOM 2925 O O . GLN B 1 193 ? 48.082 58.361 130.288 1.00 37.66 184 GLN B O 1
ATOM 2931 N N . PRO B 1 194 ? 49.819 58.961 129.089 1.00 38.65 185 PRO B N 1
ATOM 2932 C CA . PRO B 1 194 ? 49.941 60.194 129.888 1.00 37.17 185 PRO B CA 1
ATOM 2933 C C . PRO B 1 194 ? 48.678 61.076 129.746 1.00 35.99 185 PRO B C 1
ATOM 2934 O O . PRO B 1 194 ? 48.291 61.722 130.696 1.00 38.59 185 PRO B O 1
ATOM 2938 N N . LEU B 1 195 ? 47.961 61.027 128.626 1.00 34.78 186 LEU B N 1
ATOM 2939 C CA . LEU B 1 195 ? 46.708 61.840 128.468 1.00 37.60 186 LEU B CA 1
ATOM 2940 C C . LEU B 1 195 ? 45.635 61.333 129.439 1.00 40.64 186 LEU B C 1
ATOM 2941 O O . LEU B 1 195 ? 45.081 62.155 130.256 1.00 39.71 186 LEU B O 1
ATOM 2946 N N . LYS B 1 196 ? 45.384 60.028 129.412 1.00 38.36 187 LYS B N 1
ATOM 2947 C CA . LYS B 1 196 ? 44.305 59.450 130.235 1.00 41.35 187 LYS B CA 1
ATOM 2948 C C . LYS B 1 196 ? 44.669 59.569 131.712 1.00 39.77 187 LYS B C 1
ATOM 2949 O O . LYS B 1 196 ? 43.804 59.872 132.545 1.00 39.07 187 LYS B O 1
ATOM 2955 N N . GLN B 1 197 ? 45.924 59.431 132.081 1.00 42.37 188 GLN B N 1
ATOM 2956 C CA . GLN B 1 197 ? 46.103 59.430 133.541 1.00 46.05 188 GLN B CA 1
ATOM 2957 C C . GLN B 1 197 ? 46.667 60.722 134.109 1.00 39.52 188 GLN B C 1
ATOM 2958 O O . GLN B 1 197 ? 46.525 60.868 135.276 1.00 40.10 188 GLN B O 1
ATOM 2964 N N . HIS B 1 198 ? 47.106 61.715 133.340 1.00 35.44 189 HIS B N 1
ATOM 2965 C CA . HIS B 1 198 ? 47.639 62.958 133.965 1.00 34.98 189 HIS B CA 1
ATOM 2966 C C . HIS B 1 198 ? 47.086 64.238 133.328 1.00 36.74 189 HIS B C 1
ATOM 2967 O O . HIS B 1 198 ? 47.173 65.231 134.005 1.00 41.29 189 HIS B O 1
ATOM 2974 N N . VAL B 1 199 ? 46.733 64.279 132.051 1.00 33.29 190 VAL B N 1
ATOM 2975 C CA . VAL B 1 199 ? 46.480 65.594 131.424 1.00 31.43 190 VAL B CA 1
ATOM 2976 C C . VAL B 1 199 ? 44.983 65.736 131.253 1.00 34.58 190 VAL B C 1
ATOM 2977 O O . VAL B 1 199 ? 44.497 66.782 131.561 1.00 34.69 190 VAL B O 1
ATOM 2981 N N . LEU B 1 200 ? 44.319 64.711 130.717 1.00 32.62 191 LEU B N 1
ATOM 2982 C CA . LEU B 1 200 ? 42.872 64.703 130.500 1.00 33.40 191 LEU B CA 1
ATOM 2983 C C . LEU B 1 200 ? 42.285 63.556 131.287 1.00 35.93 191 LEU B C 1
ATOM 2984 O O . LEU B 1 200 ? 41.747 62.625 130.663 1.00 34.08 191 LEU B O 1
ATOM 2989 N N . GLN B 1 201 ? 42.294 63.667 132.598 1.00 38.96 192 GLN B N 1
ATOM 2990 C CA . GLN B 1 201 ? 41.848 62.570 133.509 1.00 47.34 192 GLN B CA 1
ATOM 2991 C C . GLN B 1 201 ? 40.360 62.477 133.314 1.00 45.76 192 GLN B C 1
ATOM 2992 O O . GLN B 1 201 ? 39.680 63.519 133.251 1.00 52.85 192 GLN B O 1
ATOM 2998 N N . GLY B 1 202 ? 39.878 61.295 133.083 1.00 50.31 193 GLY B N 1
ATOM 2999 C CA . GLY B 1 202 ? 38.434 61.197 132.837 1.00 54.46 193 GLY B CA 1
ATOM 3000 C C . GLY B 1 202 ? 38.188 60.897 131.382 1.00 57.29 193 GLY B C 1
ATOM 3001 O O . GLY B 1 202 ? 37.039 60.592 131.062 1.00 58.15 193 GLY B O 1
ATOM 3002 N N . LEU B 1 203 ? 39.248 60.892 130.558 1.00 52.03 194 LEU B N 1
ATOM 3003 C CA . LEU B 1 203 ? 39.141 60.565 129.113 1.00 50.77 194 LEU B CA 1
ATOM 3004 C C . LEU B 1 203 ? 38.821 59.079 128.980 1.00 50.23 194 LEU B C 1
ATOM 3005 O O . LEU B 1 203 ? 39.602 58.173 129.446 1.00 52.04 194 LEU B O 1
ATOM 3010 N N . SER B 1 204 ? 37.681 58.800 128.394 1.00 52.92 195 SER B N 1
ATOM 3011 C CA . SER B 1 204 ? 37.371 57.427 127.919 1.00 52.44 195 SER B CA 1
ATOM 3012 C C . SER B 1 204 ? 38.005 57.191 126.521 1.00 47.73 195 SER B C 1
ATOM 3013 O O . SER B 1 204 ? 37.800 58.012 125.544 1.00 50.59 195 SER B O 1
ATOM 3016 N N . LEU B 1 205 ? 38.684 56.059 126.404 1.00 48.83 196 LEU B N 1
ATOM 3017 C CA . LEU B 1 205 ? 39.257 55.656 125.105 1.00 48.47 196 LEU B CA 1
ATOM 3018 C C . LEU B 1 205 ? 38.343 54.586 124.500 1.00 48.62 196 LEU B C 1
ATOM 3019 O O . LEU B 1 205 ? 38.797 53.867 123.610 1.00 50.58 196 LEU B O 1
ATOM 3024 N N . GLU B 1 206 ? 37.094 54.506 124.966 1.00 46.10 197 GLU B N 1
ATOM 3025 C CA . GLU B 1 206 ? 36.166 53.508 124.378 1.00 53.20 197 GLU B CA 1
ATOM 3026 C C . GLU B 1 206 ? 36.049 53.888 122.904 1.00 51.52 197 GLU B C 1
ATOM 3027 O O . GLU B 1 206 ? 35.656 55.016 122.615 1.00 47.93 197 GLU B O 1
ATOM 3033 N N . PRO B 1 207 ? 36.273 52.950 121.970 1.00 50.28 198 PRO B N 1
ATOM 3034 C CA . PRO B 1 207 ? 36.375 53.286 120.561 1.00 46.86 198 PRO B CA 1
ATOM 3035 C C . PRO B 1 207 ? 35.169 53.960 119.900 1.00 46.92 198 PRO B C 1
ATOM 3036 O O . PRO B 1 207 ? 35.373 54.880 119.161 1.00 43.44 198 PRO B O 1
ATOM 3040 N N . GLN B 1 208 ? 33.962 53.519 120.226 1.00 43.51 199 GLN B N 1
ATOM 3041 C CA . GLN B 1 208 ? 32.767 54.051 119.517 1.00 47.03 199 GLN B CA 1
ATOM 3042 C C . GLN B 1 208 ? 32.630 55.562 119.802 1.00 44.37 199 GLN B C 1
ATOM 3043 O O . GLN B 1 208 ? 32.379 56.353 118.877 1.00 44.98 199 GLN B O 1
ATOM 3049 N N . GLY B 1 209 ? 32.776 55.943 121.061 1.00 40.72 200 GLY B N 1
ATOM 3050 C CA . GLY B 1 209 ? 32.685 57.320 121.530 1.00 38.97 200 GLY B CA 1
ATOM 3051 C C . GLY B 1 209 ? 33.720 58.213 120.851 1.00 38.39 200 GLY B C 1
ATOM 3052 O O . GLY B 1 209 ? 33.354 59.333 120.443 1.00 40.48 200 GLY B O 1
ATOM 3053 N N . LEU B 1 210 ? 34.933 57.706 120.669 1.00 34.93 201 LEU B N 1
ATOM 3054 C CA . LEU B 1 210 ? 36.016 58.452 119.976 1.00 36.92 201 LEU B CA 1
ATOM 3055 C C . LEU B 1 210 ? 35.711 58.548 118.488 1.00 36.21 201 LEU B C 1
ATOM 3056 O O . LEU B 1 210 ? 35.926 59.629 117.916 1.00 32.34 201 LEU B O 1
ATOM 3061 N N . ILE B 1 211 ? 35.256 57.452 117.868 1.00 37.17 202 ILE B N 1
ATOM 3062 C CA . ILE B 1 211 ? 34.907 57.475 116.405 1.00 37.07 202 ILE B CA 1
ATOM 3063 C C . ILE B 1 211 ? 33.789 58.488 116.146 1.00 34.18 202 ILE B C 1
ATOM 3064 O O . ILE B 1 211 ? 33.932 59.326 115.205 1.00 34.75 202 ILE B O 1
ATOM 3069 N N . ASP B 1 212 ? 32.738 58.449 116.965 1.00 35.53 203 ASP B N 1
ATOM 3070 C CA . ASP B 1 212 ? 31.589 59.362 116.845 1.00 32.18 203 ASP B CA 1
ATOM 3071 C C . ASP B 1 212 ? 32.077 60.818 116.982 1.00 35.15 203 ASP B C 1
ATOM 3072 O O . ASP B 1 212 ? 31.664 61.675 116.201 1.00 32.57 203 ASP B O 1
ATOM 3077 N N . HIS B 1 213 ? 32.882 61.107 118.000 1.00 33.84 204 HIS B N 1
ATOM 3078 C CA . HIS B 1 213 ? 33.483 62.457 118.197 1.00 29.51 204 HIS B CA 1
ATOM 3079 C C . HIS B 1 213 ? 34.262 62.844 116.994 1.00 28.67 204 HIS B C 1
ATOM 3080 O O . HIS B 1 213 ? 33.995 63.860 116.395 1.00 28.49 204 HIS B O 1
ATOM 3087 N N . MET B 1 214 ? 35.187 61.996 116.570 1.00 29.65 205 MET B N 1
ATOM 3088 C CA . MET B 1 214 ? 36.038 62.397 115.443 1.00 31.28 205 MET B CA 1
ATOM 3089 C C . MET B 1 214 ? 35.227 62.641 114.180 1.00 30.64 205 MET B C 1
ATOM 3090 O O . MET B 1 214 ? 35.524 63.598 113.458 1.00 31.68 205 MET B O 1
ATOM 3095 N N . MET B 1 215 ? 34.260 61.768 113.871 1.00 32.50 206 MET B N 1
ATOM 3096 C CA . MET B 1 215 ? 33.412 61.946 112.680 1.00 33.72 206 MET B CA 1
ATOM 3097 C C . MET B 1 215 ? 32.590 63.252 112.766 1.00 34.83 206 MET B C 1
ATOM 3098 O O . MET B 1 215 ? 32.598 64.041 111.803 1.00 32.35 206 MET B O 1
ATOM 3103 N N . SER B 1 216 ? 31.933 63.509 113.893 1.00 35.35 207 SER B N 1
ATOM 3104 C CA . SER B 1 216 ? 31.075 64.707 114.004 1.00 37.55 207 SER B CA 1
ATOM 3105 C C . SER B 1 216 ? 31.942 65.954 113.920 1.00 36.02 207 SER B C 1
ATOM 3106 O O . SER B 1 216 ? 31.527 66.958 113.315 1.00 35.30 207 SER B O 1
ATOM 3109 N N . TYR B 1 217 ? 33.111 65.897 114.547 1.00 31.80 208 TYR B N 1
ATOM 3110 C CA . TYR B 1 217 ? 34.018 67.057 114.600 1.00 30.56 208 TYR B CA 1
ATOM 3111 C C . TYR B 1 217 ? 34.505 67.321 113.182 1.00 28.95 208 TYR B C 1
ATOM 3112 O O . TYR B 1 217 ? 34.490 68.488 112.709 1.00 26.13 208 TYR B O 1
ATOM 3121 N N . ALA B 1 218 ? 35.040 66.286 112.547 1.00 29.58 209 ALA B N 1
ATOM 3122 C CA . ALA B 1 218 ? 35.628 66.432 111.188 1.00 30.47 209 ALA B CA 1
ATOM 3123 C C . ALA B 1 218 ? 34.599 66.974 110.193 1.00 31.72 209 ALA B C 1
ATOM 3124 O O . ALA B 1 218 ? 34.885 67.944 109.501 1.00 29.01 209 ALA B O 1
ATOM 3126 N N . LEU B 1 219 ? 33.397 66.429 110.218 1.00 30.82 210 LEU B N 1
ATOM 3127 C CA . LEU B 1 219 ? 32.353 66.883 109.236 1.00 33.24 210 LEU B CA 1
ATOM 3128 C C . LEU B 1 219 ? 31.988 68.334 109.529 1.00 32.69 210 LEU B C 1
ATOM 3129 O O . LEU B 1 219 ? 31.856 69.126 108.589 1.00 29.35 210 LEU B O 1
ATOM 3134 N N . GLY B 1 220 ? 32.015 68.756 110.780 1.00 28.42 211 GLY B N 1
ATOM 3135 C CA . GLY B 1 220 ? 31.753 70.170 111.091 1.00 31.86 211 GLY B CA 1
ATOM 3136 C C . GLY B 1 220 ? 32.901 71.088 110.702 1.00 33.17 211 GLY B C 1
ATOM 3137 O O . GLY B 1 220 ? 32.666 72.173 110.128 1.00 31.89 211 GLY B O 1
ATOM 3138 N N . GLY B 1 221 ? 34.134 70.661 110.943 1.00 32.38 212 GLY B N 1
ATOM 3139 C CA . GLY B 1 221 ? 35.323 71.445 110.549 1.00 30.17 212 GLY B CA 1
ATOM 3140 C C . GLY B 1 221 ? 35.403 71.495 109.027 1.00 30.55 212 GLY B C 1
ATOM 3141 O O . GLY B 1 221 ? 35.661 72.605 108.486 1.00 30.17 212 GLY B O 1
ATOM 3142 N N . LEU B 1 222 ? 35.238 70.372 108.338 1.00 30.10 213 LEU B N 1
ATOM 3143 C CA . LEU B 1 222 ? 35.346 70.346 106.827 1.00 28.41 213 LEU B CA 1
ATOM 3144 C C . LEU B 1 222 ? 34.273 71.243 106.156 1.00 30.81 213 LEU B C 1
ATOM 3145 O O . LEU B 1 222 ? 34.606 71.945 105.235 1.00 31.96 213 LEU B O 1
ATOM 3150 N N . GLN B 1 223 ? 33.068 71.295 106.694 1.00 32.79 214 GLN B N 1
ATOM 3151 C CA . GLN B 1 223 ? 31.984 72.176 106.209 1.00 34.53 214 GLN B CA 1
ATOM 3152 C C . GLN B 1 223 ? 32.410 73.632 106.342 1.00 35.34 214 GLN B C 1
ATOM 3153 O O . GLN B 1 223 ? 32.274 74.394 105.371 1.00 33.22 214 GLN B O 1
ATOM 3159 N N . ALA B 1 224 ? 32.994 74.026 107.469 1.00 35.61 215 ALA B N 1
ATOM 3160 C CA . ALA B 1 224 ? 33.376 75.428 107.740 1.00 32.13 215 ALA B CA 1
ATOM 3161 C C . ALA B 1 224 ? 34.521 75.802 106.809 1.00 32.59 215 ALA B C 1
ATOM 3162 O O . ALA B 1 224 ? 34.468 76.873 106.220 1.00 30.62 215 ALA B O 1
ATOM 3164 N N . VAL B 1 225 ? 35.583 74.979 106.675 1.00 28.60 216 VAL B N 1
ATOM 3165 C CA . VAL B 1 225 ? 36.699 75.454 105.807 1.00 31.51 216 VAL B CA 1
ATOM 3166 C C . VAL B 1 225 ? 36.289 75.323 104.321 1.00 31.79 216 VAL B C 1
ATOM 3167 O O . VAL B 1 225 ? 36.811 76.105 103.454 1.00 30.41 216 VAL B O 1
ATOM 3171 N N . ALA B 1 226 ? 35.429 74.364 103.976 1.00 30.59 217 ALA B N 1
ATOM 3172 C CA . ALA B 1 226 ? 34.953 74.274 102.586 1.00 31.11 217 ALA B CA 1
ATOM 3173 C C . ALA B 1 226 ? 34.261 75.614 102.240 1.00 34.52 217 ALA B C 1
ATOM 3174 O O . ALA B 1 226 ? 34.506 76.148 101.137 1.00 35.16 217 ALA B O 1
ATOM 3176 N N . ALA B 1 227 ? 33.403 76.115 103.121 1.00 36.90 218 ALA B N 1
ATOM 3177 C CA . ALA B 1 227 ? 32.604 77.353 102.878 1.00 39.48 218 ALA B CA 1
ATOM 3178 C C . ALA B 1 227 ? 33.563 78.494 102.530 1.00 39.86 218 ALA B C 1
ATOM 3179 O O . ALA B 1 227 ? 33.325 79.157 101.514 1.00 37.64 218 ALA B O 1
ATOM 3181 N N . THR B 1 228 ? 34.646 78.704 103.291 1.00 36.16 219 THR B N 1
ATOM 3182 C CA . THR B 1 228 ? 35.546 79.844 103.010 1.00 42.75 219 THR B CA 1
ATOM 3183 C C . THR B 1 228 ? 36.274 79.594 101.695 1.00 42.17 219 THR B C 1
ATOM 3184 O O . THR B 1 228 ? 36.507 80.542 100.953 1.00 48.12 219 THR B O 1
ATOM 3188 N N . ALA B 1 229 ? 36.668 78.366 101.393 1.00 40.91 220 ALA B N 1
ATOM 3189 C CA . ALA B 1 229 ? 37.395 78.096 100.138 1.00 40.65 220 ALA B CA 1
ATOM 3190 C C . ALA B 1 229 ? 36.480 78.398 98.947 1.00 44.19 220 ALA B C 1
ATOM 3191 O O . ALA B 1 229 ? 36.970 78.941 98.000 1.00 43.59 220 ALA B O 1
ATOM 3193 N N . HIS B 1 230 ? 35.200 78.015 99.013 1.00 41.92 221 HIS B N 1
ATOM 3194 C CA . HIS B 1 230 ? 34.240 78.222 97.930 1.00 46.23 221 HIS B CA 1
ATOM 3195 C C . HIS B 1 230 ? 33.895 79.721 97.827 1.00 49.61 221 HIS B C 1
ATOM 3196 O O . HIS B 1 230 ? 33.505 80.096 96.758 1.00 50.50 221 HIS B O 1
ATOM 3203 N N . ASP B 1 231 ? 34.050 80.557 98.855 1.00 55.97 222 ASP B N 1
ATOM 3204 C CA . ASP B 1 231 ? 33.815 82.026 98.691 1.00 66.43 222 ASP B CA 1
ATOM 3205 C C . ASP B 1 231 ? 35.055 82.713 98.126 1.00 62.53 222 ASP B C 1
ATOM 3206 O O . ASP B 1 231 ? 34.897 83.638 97.346 1.00 74.19 222 ASP B O 1
ATOM 3211 N N . ALA B 1 232 ? 36.237 82.254 98.497 1.00 65.18 223 ALA B N 1
ATOM 3212 C CA . ALA B 1 232 ? 37.515 82.734 97.935 1.00 76.39 223 ALA B CA 1
ATOM 3213 C C . ALA B 1 232 ? 37.524 82.515 96.408 1.00 90.61 223 ALA B C 1
ATOM 3214 O O . ALA B 1 232 ? 38.079 83.388 95.723 1.00 89.54 223 ALA B O 1
ATOM 3216 N N . ALA B 1 233 ? 36.931 81.412 95.903 1.00 98.31 224 ALA B N 1
ATOM 3217 C CA . ALA B 1 233 ? 36.934 80.974 94.475 1.00 95.45 224 ALA B CA 1
ATOM 3218 C C . ALA B 1 233 ? 35.569 81.202 93.810 1.00 88.82 224 ALA B C 1
ATOM 3219 O O . ALA B 1 233 ? 34.745 82.002 94.260 1.00 92.35 224 ALA B O 1
#